Protein AF-A0A6A6STX2-F1 (afdb_monomer_lite)

Radius of gyration: 31.26 Å; chains: 1; bounding box: 82×76×90 Å

Structure (mmCIF, N/CA/C/O backbone):
data_AF-A0A6A6STX2-F1
#
_entry.id   AF-A0A6A6STX2-F1
#
loop_
_atom_site.group_PDB
_atom_site.id
_atom_site.type_symbol
_atom_site.label_atom_id
_atom_site.label_alt_id
_atom_site.label_comp_id
_atom_site.label_asym_id
_atom_site.label_entity_id
_atom_site.label_seq_id
_atom_site.pdbx_PDB_ins_code
_atom_site.Cartn_x
_atom_site.Cartn_y
_atom_site.Cartn_z
_atom_site.occupancy
_atom_site.B_iso_or_equiv
_atom_site.auth_seq_id
_atom_site.auth_comp_id
_atom_site.auth_asym_id
_atom_site.auth_atom_id
_atom_site.pdbx_PDB_model_num
ATOM 1 N N . MET A 1 1 ? 27.816 28.019 49.215 1.00 43.66 1 MET A N 1
ATOM 2 C CA . MET A 1 1 ? 27.081 26.771 48.911 1.00 43.66 1 MET A CA 1
ATOM 3 C C . MET A 1 1 ? 26.059 27.079 47.827 1.00 43.66 1 MET A C 1
ATOM 5 O O . MET A 1 1 ? 25.035 27.676 48.124 1.00 43.66 1 MET A O 1
ATOM 9 N N . VAL A 1 2 ? 26.378 26.783 46.564 1.00 41.12 2 VAL A N 1
ATOM 10 C CA . VAL A 1 2 ? 25.477 27.024 45.425 1.00 41.12 2 VAL A CA 1
ATOM 11 C C . VAL A 1 2 ? 24.661 25.752 45.211 1.00 41.12 2 VAL A C 1
ATOM 13 O O . VAL A 1 2 ? 25.209 24.707 44.879 1.00 41.12 2 VAL A O 1
ATOM 16 N N . SER A 1 3 ? 23.362 25.824 45.496 1.00 48.66 3 SER A N 1
ATOM 17 C CA . SER A 1 3 ? 22.420 24.714 45.341 1.00 48.66 3 SER A CA 1
ATOM 18 C C . SER A 1 3 ? 21.973 24.635 43.880 1.00 48.66 3 SER A C 1
ATOM 20 O O . SER A 1 3 ? 21.184 25.459 43.418 1.00 48.66 3 SER A O 1
ATOM 22 N N . HIS A 1 4 ? 22.502 23.666 43.131 1.00 48.28 4 HIS A N 1
ATOM 23 C CA . HIS A 1 4 ? 22.010 23.348 41.794 1.00 48.28 4 HIS A CA 1
ATOM 24 C C . HIS A 1 4 ? 20.716 22.540 41.910 1.00 48.28 4 HIS A C 1
ATOM 26 O O . HIS A 1 4 ? 20.723 21.359 42.253 1.00 48.28 4 HIS A O 1
ATOM 32 N N . LYS A 1 5 ? 19.586 23.193 41.623 1.00 60.16 5 LYS A N 1
ATOM 33 C CA . LYS A 1 5 ? 18.306 22.521 41.400 1.00 60.16 5 LYS A CA 1
ATOM 34 C C . LYS A 1 5 ? 18.389 21.771 40.069 1.00 60.16 5 LYS A C 1
ATOM 36 O O . LYS A 1 5 ? 18.350 22.388 39.011 1.00 60.16 5 LYS A O 1
ATOM 41 N N . ALA A 1 6 ? 18.526 20.450 40.129 1.00 59.84 6 ALA A N 1
ATOM 42 C CA . ALA A 1 6 ? 18.385 19.584 38.967 1.00 59.84 6 ALA A CA 1
ATOM 43 C C . ALA A 1 6 ? 16.908 19.562 38.541 1.00 59.84 6 ALA A C 1
ATOM 45 O O . ALA A 1 6 ? 16.070 18.924 39.177 1.00 59.84 6 ALA A O 1
ATOM 46 N N . THR A 1 7 ? 16.573 20.308 37.490 1.00 55.78 7 THR A N 1
ATOM 47 C CA . THR A 1 7 ? 15.255 20.264 36.855 1.00 55.78 7 THR A CA 1
ATOM 48 C C . THR A 1 7 ? 15.161 18.972 36.048 1.00 55.78 7 THR A C 1
ATOM 50 O O . THR A 1 7 ? 15.746 18.848 34.975 1.00 55.78 7 THR A O 1
ATOM 53 N N . LEU A 1 8 ? 14.459 17.978 36.594 1.00 59.06 8 LEU A N 1
ATOM 54 C CA . LEU A 1 8 ? 14.155 16.727 35.910 1.00 59.06 8 LEU A CA 1
ATOM 55 C C . LEU A 1 8 ? 13.051 17.005 34.877 1.00 59.06 8 LEU A C 1
ATOM 57 O O . LEU A 1 8 ? 11.862 16.938 35.185 1.00 59.06 8 LEU A O 1
ATOM 61 N N . THR A 1 9 ? 13.428 17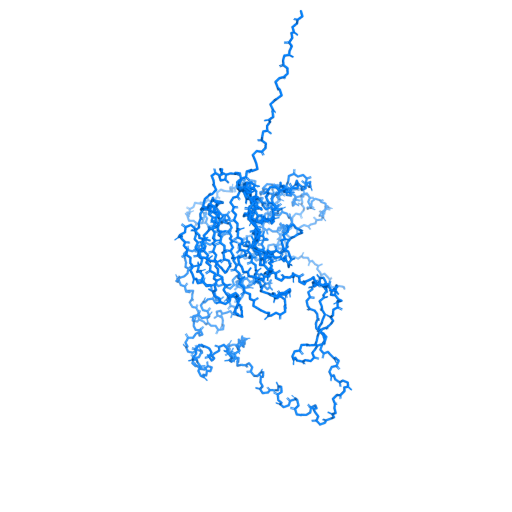.380 33.658 1.00 58.75 9 THR A N 1
ATOM 62 C CA . THR A 1 9 ? 12.481 17.473 32.544 1.00 58.75 9 THR A CA 1
ATOM 63 C C . THR A 1 9 ? 12.034 16.053 32.198 1.00 58.75 9 THR A C 1
ATOM 65 O O . THR A 1 9 ? 12.727 15.337 31.477 1.00 58.75 9 THR A O 1
ATOM 68 N N . LEU A 1 10 ? 10.889 15.614 32.732 1.00 51.31 10 LEU A N 1
ATOM 69 C CA . LEU A 1 10 ? 10.170 14.471 32.173 1.00 51.31 10 LEU A CA 1
ATOM 70 C C . LEU A 1 10 ? 9.751 14.873 30.758 1.00 51.31 10 LEU A C 1
ATOM 72 O O . LEU A 1 10 ? 8.713 15.500 30.555 1.00 51.31 10 LEU A O 1
ATOM 76 N N . GLY A 1 11 ? 10.587 14.539 29.778 1.00 51.50 11 GLY A N 1
ATOM 77 C CA . GLY A 1 11 ? 10.184 14.528 28.385 1.00 51.50 11 GLY A CA 1
ATOM 78 C C . GLY A 1 11 ? 9.069 13.505 28.252 1.00 51.50 11 GLY A C 1
ATOM 79 O O . GLY A 1 11 ? 9.329 12.304 28.180 1.00 51.50 11 GLY A O 1
ATOM 80 N N . ALA A 1 12 ? 7.823 13.973 28.275 1.00 52.16 12 ALA A N 1
ATOM 81 C CA . ALA A 1 12 ? 6.701 13.193 27.805 1.00 52.16 12 ALA A CA 1
ATOM 82 C C . ALA A 1 12 ? 7.029 12.821 26.358 1.00 52.16 12 ALA A C 1
ATOM 84 O O . ALA A 1 12 ? 6.960 13.660 25.461 1.00 52.16 12 ALA A O 1
ATOM 85 N N . PHE A 1 13 ? 7.456 11.577 26.143 1.00 48.41 13 PHE A N 1
ATOM 86 C CA . PHE A 1 13 ? 7.490 10.980 24.821 1.00 48.41 13 PHE A CA 1
ATOM 87 C C . PHE A 1 13 ? 6.039 10.920 24.363 1.00 48.41 13 PHE A C 1
ATOM 89 O O . PHE A 1 13 ? 5.338 9.939 24.606 1.00 48.41 13 PHE A O 1
ATOM 96 N N . ALA A 1 14 ? 5.566 12.015 23.764 1.00 52.41 14 ALA A N 1
ATOM 97 C CA . ALA A 1 14 ? 4.360 12.006 22.975 1.00 52.41 14 ALA A CA 1
ATOM 98 C C . ALA A 1 14 ? 4.545 10.849 21.998 1.00 52.41 14 ALA A C 1
ATOM 100 O O . ALA A 1 14 ? 5.475 10.847 21.187 1.00 52.41 14 ALA A O 1
ATOM 101 N N . ALA A 1 15 ? 3.734 9.806 22.159 1.00 54.62 15 ALA A N 1
ATOM 102 C CA . ALA A 1 15 ? 3.612 8.769 21.162 1.00 54.62 15 ALA A CA 1
ATOM 103 C C . ALA A 1 15 ? 3.036 9.476 19.940 1.00 54.62 15 ALA A C 1
ATOM 105 O O . ALA A 1 15 ? 1.821 9.623 19.843 1.00 54.62 15 ALA A O 1
ATOM 106 N N . LEU A 1 16 ? 3.925 10.015 19.099 1.00 56.38 16 LEU A N 1
ATOM 107 C CA . LEU A 1 16 ? 3.564 10.735 17.893 1.00 56.38 16 LEU A CA 1
ATOM 108 C C . LEU A 1 16 ? 2.596 9.824 17.149 1.00 56.38 16 LEU A C 1
ATOM 110 O O . LEU A 1 16 ? 2.931 8.680 16.810 1.00 56.38 16 LEU A O 1
ATOM 114 N N . ALA A 1 17 ? 1.364 10.303 16.998 1.00 56.72 17 ALA A N 1
ATOM 115 C CA . ALA A 1 17 ? 0.503 9.772 15.972 1.00 56.72 17 ALA A CA 1
ATOM 116 C C . ALA A 1 17 ? 1.297 9.899 14.655 1.00 56.72 17 ALA A C 1
ATOM 118 O O . ALA A 1 17 ? 2.204 10.707 14.514 1.00 56.72 17 ALA A O 1
ATOM 119 N N . GLN A 1 18 ? 1.139 8.938 13.775 1.00 80.19 18 GLN A N 1
ATOM 120 C CA . GLN A 1 18 ? 1.851 8.942 12.500 1.00 80.19 18 GLN A CA 1
ATOM 121 C C . GLN A 1 18 ? 0.828 8.442 11.535 1.00 80.19 18 GLN A C 1
ATOM 123 O O . GLN A 1 18 ? 0.310 7.371 11.843 1.00 80.19 18 GLN A O 1
ATOM 128 N N . SER A 1 19 ? 0.567 9.146 10.444 1.00 82.81 19 SER A N 1
ATOM 129 C CA . SER A 1 19 ? -0.523 8.806 9.540 1.00 82.81 19 SER A CA 1
ATOM 130 C C . SER A 1 19 ? -0.523 7.347 9.110 1.00 82.81 19 SER A C 1
ATOM 132 O O . SER A 1 19 ? 0.531 6.706 8.974 1.00 82.81 19 SER A O 1
ATOM 134 N N . LYS A 1 20 ? -1.736 6.809 8.987 1.00 93.06 20 LYS A N 1
ATOM 135 C CA . LYS A 1 20 ? -1.997 5.382 9.165 1.00 93.06 20 LYS A CA 1
ATOM 136 C C . LYS A 1 20 ? -2.848 4.822 8.044 1.00 93.06 20 LYS A C 1
ATOM 138 O O . LYS A 1 20 ? -3.854 5.412 7.653 1.00 93.06 20 LYS A O 1
ATOM 143 N N . ALA A 1 21 ? -2.523 3.594 7.660 1.00 96.75 21 ALA A N 1
ATOM 144 C CA . ALA A 1 21 ? -3.505 2.655 7.151 1.00 96.75 21 ALA A CA 1
ATOM 145 C C . ALA A 1 21 ? -4.152 1.930 8.342 1.00 96.75 21 ALA A C 1
ATOM 147 O O . ALA A 1 21 ? -3.467 1.307 9.161 1.00 96.75 21 ALA A O 1
ATOM 148 N N . ILE A 1 22 ? -5.474 2.042 8.462 1.00 97.88 22 ILE A N 1
ATOM 149 C CA . ILE A 1 22 ? -6.254 1.501 9.578 1.00 97.88 22 ILE A CA 1
ATOM 150 C C . ILE A 1 22 ? -7.257 0.485 9.040 1.00 97.88 22 ILE A C 1
ATOM 152 O O . ILE A 1 22 ? -8.013 0.780 8.117 1.00 97.88 22 ILE A O 1
ATOM 156 N N . ILE A 1 23 ? -7.307 -0.694 9.656 1.00 98.19 23 ILE A N 1
ATOM 157 C CA . ILE A 1 23 ? -8.372 -1.673 9.437 1.00 98.19 23 ILE A CA 1
ATOM 158 C C . ILE A 1 23 ? -9.110 -1.882 10.753 1.00 98.19 23 ILE A C 1
ATOM 160 O O . ILE A 1 23 ? -8.515 -2.326 11.737 1.00 98.19 23 ILE A O 1
ATOM 164 N N . THR A 1 24 ? -10.409 -1.609 10.771 1.00 98.25 24 THR A N 1
ATOM 165 C CA . THR A 1 24 ? -11.248 -1.765 11.962 1.00 98.25 24 THR A CA 1
ATOM 166 C C . THR A 1 24 ? -12.240 -2.895 11.746 1.00 98.25 24 THR A C 1
ATOM 168 O O . THR A 1 24 ? -13.118 -2.797 10.892 1.00 98.25 24 THR A O 1
ATOM 171 N N . ASN A 1 25 ? -12.115 -3.974 12.522 1.00 98.06 25 ASN A N 1
ATOM 172 C CA . ASN A 1 25 ? -13.016 -5.116 12.423 1.00 98.06 25 ASN A CA 1
ATOM 173 C C . ASN A 1 25 ? -14.176 -4.971 13.414 1.00 98.06 25 ASN A C 1
ATOM 175 O O . ASN A 1 25 ? -14.011 -5.260 14.597 1.00 98.06 25 ASN A O 1
ATOM 179 N N . LEU A 1 26 ? -15.352 -4.555 12.942 1.00 97.25 26 LEU A N 1
ATOM 180 C CA . LEU A 1 26 ? -16.590 -4.549 13.733 1.00 97.25 26 LEU A CA 1
ATOM 181 C C . LEU A 1 26 ? -17.480 -5.762 13.436 1.00 97.25 26 LEU A C 1
ATOM 183 O O . LEU A 1 26 ? -18.616 -5.819 13.901 1.00 97.25 26 LEU A O 1
ATOM 187 N N . CYS A 1 27 ? -16.979 -6.740 12.678 1.00 97.00 27 CYS A N 1
ATOM 188 C CA . CYS A 1 27 ? -17.682 -7.993 12.457 1.00 97.00 27 CYS A CA 1
ATOM 189 C C . CYS A 1 27 ? -17.700 -8.832 13.742 1.00 97.00 27 CYS A C 1
ATOM 191 O O . CYS A 1 27 ? -16.868 -8.673 14.635 1.00 97.00 27 CYS A O 1
ATOM 193 N N . ASP A 1 28 ? -18.640 -9.769 13.819 1.00 96.88 28 ASP A N 1
ATOM 194 C CA . ASP A 1 28 ? -18.774 -10.734 14.916 1.00 96.88 28 ASP A CA 1
ATOM 195 C C . ASP A 1 28 ? -17.775 -11.907 14.835 1.00 96.88 28 ASP A C 1
ATOM 197 O O . ASP A 1 28 ? -17.695 -12.732 15.747 1.00 96.88 28 ASP A O 1
ATOM 201 N N . HIS A 1 29 ? -16.967 -11.954 13.775 1.00 96.06 29 HIS A N 1
ATOM 202 C CA . HIS A 1 29 ? -15.939 -12.957 13.517 1.00 96.06 29 HIS A CA 1
ATOM 203 C C . HIS A 1 29 ? -14.572 -12.318 13.234 1.00 96.06 29 HIS A C 1
ATOM 205 O O . HIS A 1 29 ? -14.444 -11.121 12.967 1.00 96.06 29 HIS A O 1
ATOM 211 N N . ALA A 1 30 ? -13.515 -13.123 13.339 1.00 97.44 30 ALA A N 1
ATOM 212 C CA . ALA A 1 30 ? -12.162 -12.672 13.039 1.00 97.44 30 ALA A CA 1
ATOM 213 C C . ALA A 1 30 ? -11.945 -12.521 11.527 1.00 97.44 30 ALA A C 1
ATOM 215 O O . ALA A 1 30 ? -12.481 -13.291 10.733 1.00 97.44 30 ALA A O 1
ATOM 216 N N . VAL A 1 31 ? -11.101 -11.562 11.156 1.00 97.81 31 VAL A N 1
ATOM 217 C CA . VAL A 1 31 ? -10.618 -11.359 9.786 1.00 97.81 31 VAL A CA 1
ATOM 218 C C . VAL A 1 31 ? -9.105 -11.523 9.793 1.00 97.81 31 VAL A C 1
ATOM 220 O O . VAL A 1 31 ? -8.438 -11.119 10.743 1.00 97.81 31 VAL A O 1
ATOM 223 N N . TYR A 1 32 ? -8.555 -12.139 8.758 1.00 97.88 32 TYR A N 1
ATOM 224 C CA . TYR A 1 32 ? -7.127 -12.396 8.622 1.00 97.88 32 TYR A CA 1
ATOM 225 C C . TYR A 1 32 ? -6.514 -11.358 7.690 1.00 97.88 32 TYR A C 1
ATOM 227 O O . TYR A 1 32 ? -7.069 -11.088 6.626 1.00 97.88 32 TYR A O 1
ATOM 235 N N . LEU A 1 33 ? -5.398 -10.766 8.113 1.00 97.81 33 LEU A N 1
ATOM 236 C CA . LEU A 1 33 ? -4.741 -9.648 7.444 1.00 97.81 33 LEU A CA 1
ATOM 237 C C . LEU A 1 33 ? -3.302 -9.995 7.047 1.00 97.81 33 LEU A C 1
ATOM 239 O O . LEU A 1 33 ? -2.568 -10.622 7.813 1.00 97.81 33 LEU A O 1
ATOM 243 N N . TRP A 1 34 ? -2.879 -9.513 5.882 1.00 97.44 34 TRP A N 1
ATOM 244 C CA . TRP A 1 34 ? -1.488 -9.509 5.430 1.00 97.44 34 TRP A CA 1
ATOM 245 C C . TRP A 1 34 ? -1.099 -8.114 4.963 1.00 97.44 34 TRP A C 1
ATOM 247 O O . TRP A 1 34 ? -1.890 -7.476 4.282 1.00 97.44 34 TRP A O 1
ATOM 257 N N . SER A 1 35 ? 0.119 -7.672 5.262 1.00 96.31 35 SER A N 1
ATOM 258 C CA . SER A 1 35 ? 0.719 -6.472 4.674 1.00 96.31 35 SER A CA 1
ATOM 259 C C . SER A 1 35 ? 1.802 -6.900 3.679 1.00 96.31 35 SER A C 1
ATOM 261 O O . SER A 1 35 ? 2.756 -7.596 4.034 1.00 96.31 35 SER A O 1
ATOM 263 N N . VAL A 1 36 ? 1.590 -6.586 2.398 1.00 95.44 36 VAL A N 1
ATOM 264 C CA . VAL A 1 36 ? 2.377 -7.097 1.263 1.00 95.44 36 VAL A CA 1
ATOM 265 C C . VAL A 1 36 ? 3.034 -5.935 0.513 1.00 95.44 36 VAL A C 1
ATOM 267 O O . VAL A 1 36 ? 2.325 -4.986 0.198 1.00 95.44 36 VAL A O 1
ATOM 270 N N . PRO A 1 37 ? 4.334 -5.994 0.154 1.00 91.56 37 PRO A N 1
ATOM 271 C CA . PRO A 1 37 ? 5.252 -7.130 0.280 1.00 91.56 37 PRO A CA 1
ATOM 272 C C . PRO A 1 37 ? 5.583 -7.481 1.732 1.00 91.56 37 PRO A C 1
ATOM 274 O O . PRO A 1 37 ? 5.787 -6.594 2.554 1.00 91.56 37 PRO A O 1
ATOM 277 N N . ASN A 1 38 ? 5.657 -8.783 2.026 1.00 78.81 38 ASN A N 1
ATOM 278 C CA . ASN A 1 38 ? 5.942 -9.266 3.374 1.00 78.81 38 ASN A CA 1
ATOM 279 C C . ASN A 1 38 ? 7.370 -8.874 3.787 1.00 78.81 38 ASN A C 1
ATOM 281 O O . ASN A 1 38 ? 8.333 -9.106 3.052 1.00 78.81 38 ASN A O 1
ATOM 285 N N . THR A 1 39 ? 7.509 -8.306 4.980 1.00 78.19 39 THR A N 1
ATOM 286 C CA . THR A 1 39 ? 8.798 -8.142 5.654 1.00 78.19 39 THR A CA 1
ATOM 287 C C . THR A 1 39 ? 8.654 -8.618 7.093 1.00 78.19 39 THR A C 1
ATOM 289 O O . THR A 1 39 ? 7.549 -8.686 7.617 1.00 78.19 39 THR A O 1
ATOM 292 N N . LYS A 1 40 ? 9.773 -8.932 7.757 1.00 77.69 40 LYS A N 1
ATOM 293 C CA . LYS A 1 40 ? 9.790 -9.529 9.106 1.00 77.69 40 LYS A CA 1
ATOM 294 C C . LYS A 1 40 ? 8.960 -8.767 10.159 1.00 77.69 40 LYS A C 1
ATOM 296 O O . LYS A 1 40 ? 8.547 -9.371 11.143 1.00 77.69 40 LYS A O 1
ATOM 301 N N . ASP A 1 41 ? 8.731 -7.472 9.953 1.00 81.62 41 ASP A N 1
ATOM 302 C CA . ASP A 1 41 ? 8.011 -6.602 10.887 1.00 81.62 41 ASP A CA 1
ATOM 303 C C . ASP A 1 41 ? 6.562 -6.305 10.456 1.00 81.62 41 ASP A C 1
ATOM 305 O O . ASP A 1 41 ? 5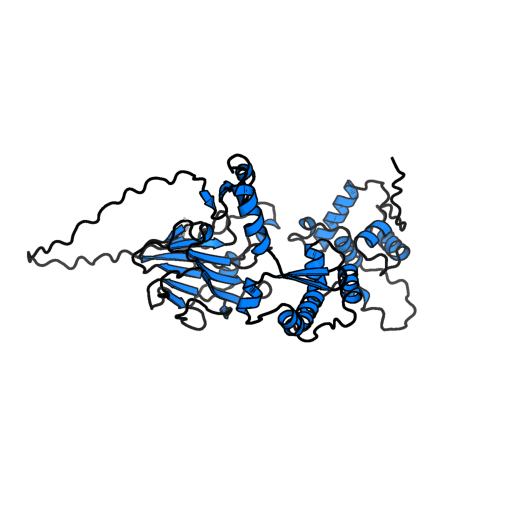.881 -5.509 11.105 1.00 81.62 41 ASP A O 1
ATOM 309 N N . TYR A 1 42 ? 6.099 -6.897 9.354 1.00 87.88 42 TYR A N 1
ATOM 310 C CA . TYR A 1 42 ? 4.772 -6.667 8.794 1.00 87.88 42 TYR A CA 1
ATOM 311 C C . TYR A 1 42 ? 3.820 -7.805 9.140 1.00 87.88 42 TYR A C 1
ATOM 313 O O . TYR A 1 42 ? 4.215 -8.909 9.514 1.00 87.88 42 TYR A O 1
ATOM 321 N N . ALA A 1 43 ? 2.528 -7.504 9.078 1.00 90.81 43 ALA A N 1
ATOM 322 C CA . ALA A 1 43 ? 1.508 -8.472 9.425 1.00 90.81 43 ALA A CA 1
ATOM 323 C C . ALA A 1 43 ? 1.467 -9.614 8.400 1.00 90.81 43 ALA A C 1
ATOM 325 O O . ALA A 1 43 ? 1.294 -9.385 7.205 1.00 90.81 43 ALA A O 1
ATOM 326 N N . GLU A 1 44 ? 1.558 -10.850 8.886 1.00 94.44 44 GLU A N 1
ATOM 327 C CA . GLU A 1 44 ? 1.451 -12.061 8.078 1.00 94.44 44 GLU A CA 1
ATOM 328 C C . GLU A 1 44 ? 0.380 -12.978 8.671 1.00 94.44 44 GLU A C 1
ATOM 330 O O . GLU A 1 44 ? 0.537 -13.506 9.773 1.00 94.44 44 GLU A O 1
ATOM 335 N N . ASN A 1 45 ? -0.730 -13.154 7.945 1.00 95.38 45 ASN A N 1
ATOM 336 C CA . ASN A 1 45 ? -1.887 -13.948 8.373 1.00 95.38 45 ASN A CA 1
ATOM 337 C C . ASN A 1 45 ? -2.381 -13.565 9.778 1.00 95.38 45 ASN A C 1
ATOM 339 O O . ASN A 1 45 ? -2.732 -14.406 10.611 1.00 95.38 45 ASN A O 1
ATOM 343 N N . PHE A 1 46 ? -2.359 -12.268 10.055 1.00 95.88 46 PHE A N 1
ATOM 344 C CA . PHE A 1 46 ? -2.659 -11.728 11.359 1.00 95.88 46 PHE A CA 1
ATOM 345 C C . PHE A 1 46 ? -4.164 -11.812 11.635 1.00 95.88 46 PHE A C 1
ATOM 347 O O . PHE A 1 46 ? -4.966 -11.236 10.905 1.00 95.88 46 PHE A O 1
ATOM 354 N N . SER A 1 47 ? -4.558 -12.498 12.711 1.00 97.50 47 SER A N 1
ATOM 355 C CA . SER A 1 47 ? -5.965 -12.639 13.109 1.00 97.50 47 SER A CA 1
ATOM 356 C C . SER A 1 47 ? -6.471 -11.386 13.833 1.00 97.50 47 SER A C 1
ATOM 358 O O . SER A 1 47 ? -6.286 -11.228 15.044 1.00 97.50 47 SER A O 1
ATOM 360 N N . LEU A 1 48 ? -7.194 -10.527 13.122 1.00 97.62 48 LEU A N 1
ATOM 361 C CA . LEU A 1 48 ? -7.867 -9.355 13.664 1.00 97.62 48 LEU A CA 1
ATOM 362 C C . LEU A 1 48 ? -9.222 -9.745 14.275 1.00 97.62 48 LEU A C 1
ATOM 364 O O . LEU A 1 48 ? -10.205 -9.975 13.571 1.00 97.62 48 LEU A O 1
ATOM 368 N N . LYS A 1 49 ? -9.269 -9.848 15.608 1.00 97.88 49 LYS A N 1
ATOM 369 C CA . LYS A 1 49 ? -10.471 -10.235 16.371 1.00 97.88 49 LYS A CA 1
ATOM 370 C C . LYS A 1 49 ? -11.611 -9.200 16.248 1.00 97.88 49 LYS A C 1
ATOM 372 O O . LYS A 1 49 ? -11.321 -8.029 16.004 1.00 97.88 49 LYS A O 1
ATOM 377 N N . PRO A 1 50 ? -12.873 -9.603 16.494 1.00 98.00 50 PRO A N 1
ATOM 378 C CA . PRO A 1 50 ? -14.004 -8.683 16.637 1.00 98.00 50 PRO A CA 1
ATOM 379 C C . PRO A 1 50 ? -13.713 -7.509 17.577 1.00 98.00 50 PRO A C 1
ATOM 381 O O . PRO A 1 50 ? -13.205 -7.704 18.683 1.00 98.00 50 PRO A O 1
ATOM 384 N N . GLY A 1 51 ? -14.047 -6.299 17.136 1.00 96.75 51 GLY A N 1
ATOM 385 C CA . GLY A 1 51 ? -13.851 -5.037 17.852 1.00 96.75 51 GLY A CA 1
ATOM 386 C C . GLY A 1 51 ? -12.428 -4.467 17.797 1.00 96.75 51 GLY A C 1
ATOM 387 O O . GLY A 1 51 ? -12.226 -3.317 18.193 1.00 96.75 51 GLY A O 1
ATOM 388 N N . ASN A 1 52 ? -11.435 -5.224 17.323 1.00 97.38 52 ASN A N 1
ATOM 389 C CA . ASN A 1 52 ? -10.050 -4.759 17.277 1.00 97.38 52 ASN A CA 1
ATOM 390 C C . ASN A 1 52 ? -9.768 -3.900 16.037 1.00 97.38 52 ASN A C 1
ATOM 392 O O . ASN A 1 52 ? -10.419 -4.021 14.996 1.00 97.38 52 ASN A O 1
ATOM 396 N N . LYS A 1 53 ? -8.716 -3.081 16.143 1.00 97.44 53 LYS A N 1
ATOM 397 C CA . LYS A 1 53 ? -8.162 -2.310 15.025 1.00 97.44 53 LYS A CA 1
ATOM 398 C C . LYS A 1 53 ? -6.727 -2.725 14.745 1.00 97.44 53 LYS A C 1
ATOM 400 O O . LYS A 1 53 ? -5.927 -2.819 15.676 1.00 97.44 53 LYS A O 1
ATOM 405 N N . PHE A 1 54 ? -6.398 -2.929 13.479 1.00 96.75 54 PHE A N 1
ATOM 406 C CA . PHE A 1 54 ? -5.026 -2.984 12.996 1.00 96.75 54 PHE A CA 1
ATOM 407 C C . PHE A 1 54 ? -4.624 -1.602 12.488 1.00 96.75 54 PHE A C 1
ATOM 409 O O . PHE A 1 54 ? -5.400 -0.936 11.807 1.00 96.75 54 PHE A O 1
ATOM 416 N N . ILE A 1 55 ? -3.424 -1.165 12.849 1.00 95.12 55 ILE A N 1
ATOM 417 C CA . ILE A 1 55 ? -2.882 0.139 12.488 1.00 95.12 55 ILE A CA 1
ATOM 418 C C . ILE A 1 55 ? -1.458 -0.053 11.999 1.00 95.12 55 ILE A C 1
ATOM 420 O O . ILE A 1 55 ? -0.630 -0.566 12.748 1.00 95.12 55 ILE A O 1
ATOM 424 N N . GLU A 1 56 ? -1.153 0.456 10.813 1.00 93.50 56 GLU A N 1
ATOM 425 C CA . GLU A 1 56 ? 0.198 0.510 10.264 1.00 93.50 56 GLU A CA 1
ATOM 426 C C . GLU A 1 56 ? 0.513 1.930 9.789 1.00 93.50 56 GLU A C 1
ATOM 428 O O . GLU A 1 56 ? -0.308 2.564 9.131 1.00 93.50 56 GLU A O 1
ATOM 433 N N . ALA A 1 57 ? 1.683 2.454 10.165 1.00 93.69 57 ALA A N 1
ATOM 434 C CA . ALA A 1 57 ? 2.159 3.728 9.632 1.00 93.69 57 ALA A CA 1
ATOM 435 C C . ALA A 1 57 ? 2.511 3.553 8.152 1.00 93.69 57 ALA A C 1
ATOM 437 O O . ALA A 1 57 ? 3.080 2.522 7.791 1.00 93.69 57 ALA A O 1
ATOM 438 N N . PHE A 1 58 ? 2.229 4.549 7.310 1.00 94.50 58 PHE A N 1
ATOM 439 C CA . PHE A 1 58 ? 2.577 4.444 5.893 1.00 94.50 58 PHE A CA 1
ATOM 440 C C . PHE A 1 58 ? 4.064 4.171 5.699 1.00 94.50 58 PHE A C 1
ATOM 442 O O . PHE A 1 58 ? 4.918 4.749 6.373 1.00 94.50 58 PHE A O 1
ATOM 449 N N . HIS A 1 59 ? 4.375 3.290 4.755 1.00 92.00 59 HIS A N 1
ATOM 450 C CA . HIS A 1 59 ? 5.740 2.947 4.412 1.00 92.00 59 HIS A CA 1
ATOM 451 C C . HIS A 1 59 ? 5.910 2.604 2.942 1.00 92.00 59 HIS A C 1
ATOM 453 O O . HIS A 1 59 ? 4.964 2.218 2.263 1.00 92.00 59 HIS A O 1
ATOM 459 N N . TYR A 1 60 ? 7.144 2.725 2.457 1.00 90.62 60 TYR A N 1
ATOM 460 C CA . TYR A 1 60 ? 7.484 2.208 1.138 1.00 90.62 60 TYR A CA 1
ATOM 461 C C . TYR A 1 60 ? 7.407 0.684 1.116 1.00 90.62 60 TYR A C 1
ATOM 463 O O . TYR A 1 60 ? 7.772 0.014 2.090 1.00 90.62 60 TYR A O 1
ATOM 471 N N . GLY A 1 61 ? 6.972 0.154 -0.023 1.00 89.50 61 GLY A N 1
ATOM 472 C CA . GLY A 1 61 ? 7.118 -1.251 -0.353 1.00 89.50 61 GLY A CA 1
ATOM 473 C C . GLY A 1 61 ? 8.551 -1.625 -0.718 1.00 89.50 61 GLY A C 1
ATOM 474 O O . GLY A 1 61 ? 9.544 -1.075 -0.236 1.00 89.50 61 GLY A O 1
ATOM 475 N N . SER A 1 62 ? 8.651 -2.617 -1.588 1.00 85.44 62 SER A N 1
ATOM 476 C CA . SER A 1 62 ? 9.913 -3.109 -2.135 1.00 85.44 62 SER A CA 1
ATOM 477 C C . SER A 1 62 ? 10.317 -2.317 -3.390 1.00 85.44 62 SER A C 1
ATOM 479 O O . SER A 1 62 ? 9.489 -1.614 -3.963 1.00 85.44 62 SER A O 1
ATOM 481 N N . PRO A 1 63 ? 11.559 -2.453 -3.888 1.00 80.12 63 PRO A N 1
ATOM 482 C CA . PRO A 1 63 ? 11.956 -1.821 -5.148 1.00 80.12 63 PRO A CA 1
ATOM 483 C C . PRO A 1 63 ? 11.124 -2.288 -6.350 1.00 80.12 63 PRO A C 1
ATOM 485 O O . PRO A 1 63 ? 10.944 -1.525 -7.290 1.00 80.12 63 PRO A O 1
ATOM 488 N N . ILE A 1 64 ? 10.646 -3.537 -6.312 1.00 79.88 64 ILE A N 1
ATOM 489 C CA . ILE A 1 64 ? 9.876 -4.171 -7.392 1.00 79.88 64 ILE A CA 1
ATOM 490 C C . ILE A 1 64 ? 8.394 -3.805 -7.271 1.00 79.88 64 ILE A C 1
ATOM 492 O O . ILE A 1 64 ? 7.761 -3.426 -8.246 1.00 79.88 64 ILE A O 1
ATOM 496 N N . ASN A 1 65 ? 7.861 -3.883 -6.051 1.00 83.50 65 ASN A N 1
ATOM 497 C CA . ASN A 1 65 ? 6.490 -3.519 -5.709 1.00 83.50 65 ASN A CA 1
ATOM 498 C C . ASN A 1 65 ? 6.537 -2.335 -4.735 1.00 83.50 65 ASN A C 1
ATOM 500 O O . ASN A 1 65 ? 6.641 -2.579 -3.528 1.00 83.50 65 ASN A O 1
ATOM 504 N N . PRO A 1 66 ? 6.536 -1.082 -5.233 1.00 86.31 66 PRO A N 1
ATOM 505 C CA . PRO A 1 66 ? 6.720 0.109 -4.401 1.00 86.31 66 PRO A CA 1
ATOM 506 C C . PRO A 1 66 ? 5.521 0.404 -3.494 1.00 86.31 66 PRO A C 1
ATOM 508 O O . PRO A 1 66 ? 5.682 1.080 -2.476 1.00 86.31 66 PRO A O 1
ATOM 511 N N . GLY A 1 67 ? 4.344 -0.111 -3.849 1.00 93.69 67 GLY A N 1
ATOM 512 C CA . GLY A 1 67 ? 3.137 -0.032 -3.039 1.00 93.69 67 GLY A CA 1
ATOM 513 C C . GLY A 1 67 ? 3.043 -1.114 -1.971 1.00 93.69 67 GLY A C 1
ATOM 514 O O . GLY A 1 67 ? 3.729 -2.137 -2.025 1.00 93.69 67 GLY A O 1
ATOM 515 N N . ILE A 1 68 ? 2.149 -0.868 -1.020 1.00 96.75 68 ILE A N 1
ATOM 516 C CA . ILE A 1 68 ? 1.714 -1.800 0.011 1.00 96.75 68 ILE A CA 1
ATOM 517 C C . ILE A 1 68 ? 0.274 -2.208 -0.273 1.00 96.75 68 ILE A C 1
ATOM 519 O O . ILE A 1 68 ? -0.555 -1.362 -0.592 1.00 96.75 68 ILE A O 1
ATOM 523 N N . ALA A 1 69 ? -0.031 -3.491 -0.117 1.00 97.75 69 ALA A N 1
ATOM 524 C CA . ALA A 1 69 ? -1.386 -4.020 -0.115 1.00 97.75 69 ALA A CA 1
ATOM 525 C C . ALA A 1 69 ? -1.677 -4.667 1.241 1.00 97.75 69 ALA A C 1
ATOM 527 O O . ALA A 1 69 ? -1.039 -5.656 1.613 1.00 97.75 69 ALA A O 1
ATOM 528 N N . LEU A 1 70 ? -2.653 -4.119 1.966 1.00 98.00 70 LEU A N 1
ATOM 529 C CA . LEU A 1 70 ? -3.263 -4.769 3.119 1.00 98.00 70 LEU A CA 1
ATOM 530 C C . LEU A 1 70 ? -4.361 -5.707 2.616 1.00 98.00 70 LEU A C 1
ATOM 532 O O . LEU A 1 70 ? -5.478 -5.276 2.321 1.00 98.00 70 LEU A O 1
ATOM 536 N N . LYS A 1 71 ? -4.018 -6.987 2.491 1.00 97.62 71 LYS A N 1
ATOM 537 C CA . LYS A 1 71 ? -4.919 -8.036 2.012 1.00 97.62 71 LYS A CA 1
ATOM 538 C C . LYS A 1 71 ? -5.729 -8.588 3.170 1.00 97.62 71 LYS A C 1
ATOM 540 O O . LYS A 1 71 ? -5.180 -8.830 4.246 1.00 97.62 71 LYS A O 1
ATOM 545 N N . LEU A 1 72 ? -7.014 -8.827 2.950 1.00 98.06 72 LEU A N 1
ATOM 546 C CA . LEU A 1 72 ? -7.959 -9.262 3.976 1.00 98.06 72 LEU A CA 1
ATOM 547 C C . LEU A 1 72 ? -8.783 -10.452 3.504 1.00 98.06 72 LEU A C 1
ATOM 549 O O . LEU A 1 72 ? -9.232 -10.479 2.364 1.00 98.06 72 LEU A O 1
ATOM 553 N N . SER A 1 73 ? -9.032 -11.396 4.407 1.00 97.56 73 SER A N 1
ATOM 554 C CA . SER A 1 73 ? -9.862 -12.581 4.166 1.00 97.56 73 SER A CA 1
ATOM 555 C C . SER A 1 73 ? -10.630 -12.959 5.430 1.00 97.56 73 SER A C 1
ATOM 557 O O . SER A 1 73 ? -10.073 -12.900 6.528 1.00 97.56 73 SER A O 1
ATOM 559 N N . THR A 1 74 ? -11.874 -13.430 5.310 1.00 97.19 74 THR A N 1
ATOM 560 C CA . THR A 1 74 ? -12.606 -14.009 6.456 1.00 97.19 74 THR A CA 1
ATOM 561 C C . THR A 1 74 ? -12.082 -15.394 6.856 1.00 97.19 74 THR A C 1
ATOM 563 O O . THR A 1 74 ? -12.459 -15.933 7.893 1.00 97.19 74 THR A O 1
ATOM 566 N N . HIS A 1 75 ? -11.198 -15.984 6.048 1.00 96.88 75 HIS A N 1
ATOM 567 C CA . HIS A 1 75 ? -10.612 -17.307 6.255 1.00 96.88 75 HIS A CA 1
ATOM 568 C C . HIS A 1 75 ? -9.121 -17.238 6.596 1.00 96.88 75 HIS A C 1
ATOM 570 O O . HIS A 1 75 ? -8.350 -16.506 5.964 1.00 96.88 75 HIS A O 1
ATOM 576 N N . ASN A 1 76 ? -8.703 -18.079 7.544 1.00 97.19 76 ASN A N 1
ATOM 577 C CA . ASN A 1 76 ? -7.299 -18.291 7.888 1.00 97.19 76 ASN A CA 1
ATOM 578 C C . ASN A 1 76 ? -6.526 -18.780 6.655 1.00 97.19 76 ASN A C 1
ATOM 580 O O . ASN A 1 76 ? -6.971 -19.721 5.993 1.00 97.19 76 ASN A O 1
ATOM 584 N N . LYS A 1 77 ? -5.378 -18.163 6.340 1.00 95.31 77 LYS A N 1
ATOM 585 C CA . LYS A 1 77 ? -4.619 -18.444 5.101 1.00 95.31 77 LYS A CA 1
ATOM 586 C C . LYS A 1 77 ? -5.438 -18.243 3.817 1.00 95.31 77 LYS A C 1
ATOM 588 O O . LYS A 1 77 ? -5.109 -18.807 2.773 1.00 95.31 77 LYS A O 1
ATOM 593 N N . GLY A 1 78 ? -6.507 -17.448 3.868 1.00 94.81 78 GLY A N 1
ATOM 594 C CA . GLY A 1 78 ? -7.452 -17.347 2.761 1.00 94.81 78 GLY A CA 1
ATOM 595 C C . GLY A 1 78 ? -6.868 -16.765 1.477 1.00 94.81 78 GLY A C 1
ATOM 596 O O . GLY A 1 78 ? -7.216 -17.236 0.389 1.00 94.81 78 GLY A O 1
ATOM 597 N N . ILE A 1 79 ? -5.893 -15.851 1.593 1.00 93.69 79 ILE A N 1
ATOM 598 C CA . ILE A 1 79 ? -5.199 -15.296 0.422 1.00 93.69 79 ILE A CA 1
ATOM 599 C C . ILE A 1 79 ? -4.345 -16.339 -0.326 1.00 93.69 79 ILE A C 1
ATOM 601 O O . ILE A 1 79 ? -4.091 -16.182 -1.516 1.00 93.69 79 ILE A O 1
ATOM 605 N N . PHE A 1 80 ? -3.950 -17.433 0.327 1.00 93.94 80 PHE A N 1
ATOM 606 C CA . PHE A 1 80 ? -3.169 -18.511 -0.296 1.00 93.94 80 PHE A CA 1
ATOM 607 C C . PHE A 1 80 ? -4.045 -19.663 -0.781 1.00 93.94 80 PHE A C 1
ATOM 609 O O . PHE A 1 80 ? -3.732 -20.320 -1.768 1.00 93.94 80 PHE A O 1
ATOM 616 N N . ASN A 1 81 ? -5.174 -19.880 -0.111 1.00 95.56 81 ASN A N 1
ATOM 617 C CA . ASN A 1 81 ? -6.092 -20.976 -0.405 1.00 95.56 81 ASN A CA 1
ATOM 618 C C . ASN A 1 81 ? -7.203 -20.589 -1.400 1.00 95.56 81 ASN A C 1
ATOM 620 O O . ASN A 1 81 ? -8.141 -21.357 -1.601 1.00 95.56 81 ASN A O 1
ATOM 624 N N . GLY A 1 82 ? -7.132 -19.401 -2.011 1.00 92.81 82 GLY A N 1
ATOM 625 C CA . GLY A 1 82 ? -8.107 -18.970 -3.016 1.00 92.81 82 GLY A CA 1
ATOM 626 C C . GLY A 1 82 ? -9.485 -18.589 -2.458 1.00 92.81 82 GLY A C 1
ATOM 627 O O . GLY A 1 82 ? -10.447 -18.569 -3.223 1.00 92.81 82 GLY A O 1
ATOM 628 N N . TYR A 1 83 ? -9.594 -18.289 -1.157 1.00 96.06 83 TYR A N 1
ATOM 629 C CA . TYR A 1 83 ? -10.840 -17.818 -0.529 1.00 96.06 83 TYR A CA 1
ATOM 630 C C . TYR A 1 83 ? -11.148 -16.362 -0.905 1.00 96.06 83 TYR A C 1
ATOM 632 O O . TYR A 1 83 ? -10.647 -15.852 -1.899 1.00 96.06 83 TYR A O 1
ATOM 640 N N . ASP A 1 84 ? -12.013 -15.690 -0.160 1.00 95.81 84 ASP A N 1
ATOM 641 C CA . ASP A 1 84 ? -12.295 -14.278 -0.340 1.00 95.81 84 ASP A CA 1
ATOM 642 C C . ASP A 1 84 ? -11.057 -13.399 -0.094 1.00 95.81 84 ASP A C 1
ATOM 644 O O . ASP A 1 84 ? -10.200 -13.723 0.725 1.00 95.81 84 ASP A O 1
ATOM 648 N N . GLU A 1 85 ? -10.945 -12.308 -0.851 1.00 96.50 85 GLU A N 1
ATOM 649 C CA . GLU A 1 85 ? -9.837 -11.360 -0.735 1.00 96.50 85 GLU A CA 1
ATOM 650 C C . GLU A 1 85 ? -10.305 -9.950 -1.104 1.00 96.50 85 GLU A C 1
ATOM 652 O O . GLU A 1 85 ? -10.893 -9.736 -2.174 1.00 96.50 85 GLU A O 1
ATOM 657 N N . ILE A 1 86 ? -10.024 -9.000 -0.216 1.00 97.94 86 ILE A N 1
ATOM 658 C CA . ILE A 1 86 ? -10.089 -7.565 -0.491 1.00 97.94 86 ILE A CA 1
ATOM 659 C C . ILE A 1 86 ? -8.742 -6.929 -0.160 1.00 97.94 86 ILE A C 1
ATOM 661 O O . ILE A 1 86 ? -8.153 -7.224 0.881 1.00 97.94 86 ILE A O 1
ATOM 665 N N . ASP A 1 87 ? -8.283 -6.050 -1.041 1.00 97.81 87 ASP A N 1
ATOM 666 C CA . ASP A 1 87 ? -6.989 -5.391 -0.946 1.00 97.81 87 ASP A CA 1
ATOM 667 C C . ASP A 1 87 ? -7.203 -3.895 -0.725 1.00 97.81 87 ASP A C 1
ATOM 669 O O . ASP A 1 87 ? -7.710 -3.193 -1.598 1.00 97.81 87 ASP A O 1
ATOM 673 N N . LEU A 1 88 ? -6.805 -3.396 0.445 1.00 98.19 88 LEU A N 1
ATOM 674 C CA . LEU A 1 88 ? -6.579 -1.968 0.650 1.00 98.19 88 LEU A CA 1
ATOM 675 C C . LEU A 1 88 ? -5.136 -1.671 0.244 1.00 98.19 88 LEU A C 1
ATOM 677 O O . LEU A 1 88 ? -4.209 -2.034 0.970 1.00 98.19 88 LEU A O 1
ATOM 681 N N . ALA A 1 89 ? -4.937 -1.000 -0.885 1.00 98.25 89 ALA A N 1
ATOM 682 C CA . ALA A 1 89 ? -3.605 -0.657 -1.359 1.00 98.25 89 ALA A CA 1
ATOM 683 C C . ALA A 1 89 ? -3.266 0.809 -1.091 1.00 98.25 89 ALA A C 1
ATOM 685 O O . ALA A 1 89 ? -4.124 1.691 -1.170 1.00 98.25 89 ALA A O 1
ATOM 686 N N . TYR A 1 90 ? -1.994 1.077 -0.805 1.00 98.06 90 TYR A N 1
ATOM 687 C CA . TYR A 1 90 ? -1.455 2.427 -0.768 1.00 98.06 90 TYR A CA 1
ATOM 688 C C . TYR A 1 90 ? -0.021 2.488 -1.301 1.00 98.06 90 TYR A C 1
ATOM 690 O O . TYR A 1 90 ? 0.708 1.502 -1.306 1.00 98.06 90 TYR A O 1
ATOM 698 N N . THR A 1 91 ? 0.413 3.646 -1.786 1.00 96.88 91 THR A N 1
ATOM 699 C CA . THR A 1 91 ? 1.783 3.899 -2.250 1.00 96.88 91 THR A CA 1
ATOM 700 C C . THR A 1 91 ? 2.150 5.341 -1.954 1.00 96.88 91 THR A C 1
ATOM 702 O O . THR A 1 91 ? 1.411 6.254 -2.308 1.00 96.88 91 THR A O 1
ATOM 705 N N . ILE A 1 92 ? 3.299 5.560 -1.324 1.00 95.88 92 ILE A N 1
ATOM 706 C CA . ILE A 1 92 ? 3.844 6.907 -1.143 1.00 95.88 92 ILE A CA 1
ATOM 707 C C . ILE A 1 92 ? 4.525 7.311 -2.446 1.00 95.88 92 ILE A C 1
ATOM 709 O O . ILE A 1 92 ? 5.316 6.539 -2.996 1.00 95.88 92 ILE A O 1
ATOM 713 N N . ASP A 1 93 ? 4.216 8.501 -2.948 1.00 94.25 93 ASP A N 1
ATOM 714 C CA . ASP A 1 93 ? 4.817 8.984 -4.182 1.00 94.25 93 ASP A CA 1
ATOM 715 C C . ASP A 1 93 ? 6.337 9.148 -4.011 1.00 94.25 93 ASP A C 1
ATOM 717 O O . ASP A 1 93 ? 6.847 9.685 -3.020 1.00 94.25 93 ASP A O 1
ATOM 721 N N . ARG A 1 94 ? 7.081 8.612 -4.980 1.00 89.25 94 ARG A N 1
ATOM 722 C CA . ARG A 1 94 ? 8.544 8.562 -4.931 1.00 89.25 94 ARG A CA 1
ATOM 723 C C . ARG A 1 94 ? 9.188 9.918 -5.209 1.00 89.25 94 ARG A C 1
ATOM 725 O O . ARG A 1 94 ? 10.318 10.139 -4.785 1.00 89.25 94 ARG A O 1
ATOM 732 N N . TYR A 1 95 ? 8.503 10.784 -5.944 1.00 90.31 95 TYR A N 1
ATOM 733 C CA . TYR A 1 95 ? 8.986 12.108 -6.322 1.00 90.31 95 TYR A CA 1
ATOM 734 C C . TYR A 1 95 ? 8.455 13.188 -5.381 1.00 90.31 95 TYR A C 1
ATOM 736 O O . TYR A 1 95 ? 9.094 14.224 -5.215 1.00 90.31 95 TYR A O 1
ATOM 744 N N . ASP A 1 96 ? 7.311 12.933 -4.749 1.00 94.31 96 ASP A N 1
ATOM 745 C CA . ASP A 1 96 ? 6.683 13.832 -3.792 1.00 94.31 96 ASP A CA 1
ATOM 746 C C . ASP A 1 96 ? 6.191 13.069 -2.558 1.00 94.31 96 ASP A C 1
ATOM 748 O O . ASP A 1 96 ? 5.038 12.664 -2.462 1.00 94.31 96 ASP A O 1
ATOM 752 N N . HIS A 1 97 ? 7.058 12.924 -1.558 1.00 92.38 97 HIS A N 1
ATOM 753 C CA . HIS A 1 97 ? 6.777 12.163 -0.334 1.00 92.38 97 HIS A CA 1
ATOM 754 C C . HIS A 1 97 ? 5.615 12.706 0.520 1.00 92.38 97 HIS A C 1
ATOM 756 O O . HIS A 1 97 ? 5.291 12.125 1.557 1.00 92.38 97 HIS A O 1
ATOM 762 N N . THR A 1 98 ? 5.005 13.826 0.121 1.00 94.38 98 THR A N 1
ATOM 763 C CA . THR A 1 98 ? 3.784 14.355 0.737 1.00 94.38 98 THR A CA 1
ATOM 764 C C . THR A 1 98 ? 2.509 13.777 0.127 1.00 94.38 98 THR A C 1
ATOM 766 O O . THR A 1 98 ? 1.436 13.953 0.700 1.00 94.38 98 THR A O 1
ATOM 769 N N . LYS A 1 99 ? 2.607 13.061 -0.999 1.00 96.88 99 LYS A N 1
ATOM 770 C CA . LYS A 1 99 ? 1.479 12.438 -1.691 1.00 96.88 99 LYS A CA 1
ATOM 771 C C . LYS A 1 99 ? 1.389 10.949 -1.393 1.00 96.88 99 LYS A C 1
ATOM 773 O O . LYS A 1 99 ? 2.380 10.217 -1.401 1.00 96.88 99 LYS A O 1
ATOM 778 N N . LEU A 1 100 ? 0.156 10.506 -1.199 1.00 97.50 100 LEU A N 1
ATOM 779 C CA . LEU A 1 100 ? -0.216 9.121 -0.981 1.00 97.50 100 LEU A CA 1
ATOM 780 C C . LEU A 1 100 ? -1.243 8.711 -2.034 1.00 97.50 100 LEU A C 1
ATOM 782 O O . LEU A 1 100 ? -2.291 9.333 -2.168 1.00 97.50 100 LEU A O 1
ATOM 786 N N . TRP A 1 101 ? -0.967 7.644 -2.763 1.00 98.12 101 TRP A N 1
ATOM 787 C CA . TRP A 1 101 ? -1.904 7.020 -3.687 1.00 98.12 101 TRP A CA 1
ATOM 788 C C . TRP A 1 101 ? -2.578 5.851 -2.987 1.00 98.12 101 TRP A C 1
ATOM 790 O O . TRP A 1 101 ? -1.884 5.050 -2.376 1.00 98.12 101 TRP A O 1
ATOM 800 N N . ILE A 1 102 ? -3.901 5.743 -3.058 1.00 98.50 102 ILE A N 1
ATOM 801 C CA . ILE A 1 102 ? -4.675 4.702 -2.368 1.00 98.50 102 ILE A CA 1
ATOM 802 C C . ILE A 1 102 ? -5.687 4.060 -3.310 1.00 98.50 102 ILE A C 1
ATOM 804 O O . ILE A 1 102 ? -6.225 4.745 -4.178 1.00 98.50 102 ILE A O 1
ATOM 808 N N . SER A 1 103 ? -6.000 2.784 -3.116 1.00 98.25 103 SER A N 1
ATOM 809 C CA . SER A 1 103 ? -7.128 2.113 -3.770 1.00 98.25 103 SER A CA 1
ATOM 810 C C . SER A 1 103 ? -7.746 1.065 -2.851 1.00 98.25 103 SER A C 1
ATOM 812 O O . SER A 1 103 ? -7.182 0.697 -1.816 1.00 98.25 103 SER A O 1
ATOM 814 N N . LEU A 1 104 ? -8.939 0.613 -3.222 1.00 98.19 104 LEU A N 1
ATOM 815 C CA . LEU A 1 104 ? -9.573 -0.545 -2.613 1.00 98.19 104 LEU A CA 1
ATOM 816 C C . LEU A 1 104 ? -10.056 -1.456 -3.728 1.00 98.19 104 LEU A C 1
ATOM 818 O O . LEU A 1 104 ? -10.831 -1.019 -4.576 1.00 98.19 104 LEU A O 1
ATOM 822 N N . ASP A 1 105 ? -9.637 -2.710 -3.696 1.00 97.06 105 ASP A N 1
ATOM 823 C CA . ASP A 1 105 ? -9.902 -3.650 -4.770 1.00 97.06 105 ASP A CA 1
ATOM 824 C C . ASP A 1 105 ? -10.454 -4.963 -4.219 1.00 97.06 105 ASP A C 1
ATOM 826 O O . ASP A 1 105 ? -9.845 -5.647 -3.394 1.00 97.06 105 ASP A O 1
ATOM 830 N N . LYS A 1 106 ? -11.629 -5.351 -4.712 1.00 95.88 106 LYS A N 1
ATOM 831 C CA . LYS A 1 106 ? -12.180 -6.685 -4.492 1.00 95.88 106 LYS A CA 1
ATOM 832 C C . LYS A 1 106 ? -11.515 -7.660 -5.456 1.00 95.88 106 LYS A C 1
ATOM 834 O O . LYS A 1 106 ? -11.918 -7.756 -6.613 1.00 95.88 106 LYS A O 1
ATOM 839 N N . VAL A 1 107 ? -10.535 -8.412 -4.967 1.00 95.06 107 VAL A N 1
ATOM 840 C CA . VAL A 1 107 ? -9.779 -9.359 -5.796 1.00 95.06 107 VAL A CA 1
ATOM 841 C C . VAL A 1 107 ? -10.605 -10.611 -6.084 1.00 95.06 107 VAL A C 1
ATOM 843 O O . VAL A 1 107 ? -10.709 -11.035 -7.234 1.00 95.06 107 VAL A O 1
ATOM 846 N N . ARG A 1 108 ? -11.213 -11.221 -5.056 1.00 94.44 108 ARG A N 1
ATOM 847 C CA . ARG A 1 108 ? -12.010 -12.449 -5.231 1.00 94.44 108 ARG A CA 1
ATOM 848 C C . ARG A 1 108 ? -12.992 -12.731 -4.096 1.00 94.44 108 ARG A C 1
ATOM 850 O O . ARG A 1 108 ? -12.920 -12.169 -3.007 1.00 94.44 108 ARG A O 1
ATOM 857 N N . GLY A 1 109 ? -13.920 -13.649 -4.371 1.00 90.25 109 GLY A N 1
ATOM 858 C CA . GLY A 1 109 ? -14.940 -14.103 -3.425 1.00 90.25 109 GLY A CA 1
ATOM 859 C C . GLY A 1 109 ? -15.960 -13.020 -3.077 1.00 90.25 109 GLY A C 1
ATOM 860 O O . GLY A 1 109 ? -16.188 -12.086 -3.843 1.00 90.25 109 GLY A O 1
ATOM 861 N N . ASN A 1 110 ? -16.608 -13.155 -1.923 1.00 86.56 110 ASN A N 1
ATOM 862 C CA . ASN A 1 110 ? -17.489 -12.130 -1.369 1.00 86.56 110 ASN A CA 1
ATOM 863 C C . ASN A 1 110 ? -17.021 -11.741 0.033 1.00 86.56 110 ASN A C 1
ATOM 865 O O . ASN A 1 110 ? -17.753 -11.931 1.004 1.00 86.56 110 ASN A O 1
ATOM 869 N N . ALA A 1 111 ? -15.782 -11.245 0.116 1.00 77.62 111 ALA A N 1
ATOM 870 C CA . ALA A 1 111 ? -15.194 -10.817 1.377 1.00 77.62 111 ALA A CA 1
ATOM 871 C C . ALA A 1 111 ? -16.159 -9.870 2.096 1.00 77.62 111 ALA A C 1
ATOM 873 O O . ALA A 1 111 ? -16.583 -8.858 1.530 1.00 77.62 111 ALA A O 1
ATOM 874 N N . LEU A 1 112 ? -16.536 -10.238 3.325 1.00 80.94 112 LEU A N 1
ATOM 875 C CA . LEU A 1 112 ? -17.311 -9.402 4.251 1.00 80.94 112 LEU A CA 1
ATOM 876 C C . LEU A 1 112 ? -18.726 -9.024 3.772 1.00 80.94 112 LEU A C 1
ATOM 878 O O . LEU A 1 112 ? -19.325 -8.074 4.275 1.00 80.94 112 LEU A O 1
ATOM 882 N N . GLY A 1 113 ? -19.275 -9.736 2.781 1.00 81.50 113 GLY A N 1
ATOM 883 C CA . GLY A 1 113 ? -20.656 -9.541 2.323 1.00 81.50 113 GLY A CA 1
ATOM 884 C C . GLY A 1 113 ? -20.966 -8.149 1.754 1.00 81.50 113 GLY A C 1
ATOM 885 O O . GLY A 1 113 ? -22.134 -7.790 1.652 1.00 81.50 113 GLY A O 1
ATOM 886 N N . GLY A 1 114 ? -19.944 -7.351 1.419 1.00 81.62 114 GLY A N 1
ATOM 887 C CA . GLY A 1 114 ? -20.100 -5.949 1.013 1.00 81.62 114 GLY A CA 1
ATOM 888 C C . GLY A 1 114 ? -20.414 -4.978 2.158 1.00 81.62 114 GLY A C 1
ATOM 889 O O . GLY A 1 114 ? -20.589 -3.789 1.903 1.00 81.62 114 GLY A O 1
ATOM 890 N N . ASN A 1 115 ? -20.460 -5.445 3.409 1.00 92.81 115 ASN A N 1
ATOM 891 C CA . ASN A 1 115 ? -20.677 -4.593 4.572 1.00 92.81 115 ASN A CA 1
ATOM 892 C C . ASN A 1 115 ? -19.345 -3.989 5.028 1.00 92.81 115 ASN A C 1
ATOM 894 O O . ASN A 1 115 ? -18.716 -4.459 5.974 1.00 92.81 115 ASN A O 1
ATOM 898 N N . LEU A 1 116 ? -18.884 -2.979 4.301 1.00 97.25 116 LEU A N 1
ATOM 899 C CA . LEU A 1 116 ? -17.675 -2.235 4.622 1.00 97.25 116 LEU A CA 1
ATOM 900 C C . LEU A 1 116 ? -17.812 -0.775 4.206 1.00 97.25 116 LEU A C 1
ATOM 902 O O . LEU A 1 116 ? -18.606 -0.434 3.323 1.00 97.25 116 LEU A O 1
ATOM 906 N N . VAL A 1 117 ? -17.006 0.083 4.821 1.00 98.06 117 VAL A N 1
ATOM 907 C CA . VAL A 1 117 ? -16.857 1.481 4.420 1.00 98.06 117 VAL A CA 1
ATOM 908 C C . VAL A 1 117 ? -15.383 1.843 4.412 1.00 98.06 117 VAL A C 1
ATOM 910 O O . VAL A 1 117 ? -14.681 1.631 5.399 1.00 98.06 117 VAL A O 1
ATOM 913 N N . PHE A 1 118 ? -14.918 2.402 3.298 1.00 98.25 118 PHE A N 1
ATOM 914 C CA . PHE A 1 118 ? -13.560 2.907 3.161 1.00 98.25 118 PHE A CA 1
ATOM 915 C C . PHE A 1 118 ? -13.540 4.430 3.273 1.00 98.25 118 PHE A C 1
ATOM 917 O O . PHE A 1 118 ? -14.043 5.138 2.401 1.00 98.25 118 PHE A O 1
ATOM 924 N N . PHE A 1 119 ? -12.980 4.929 4.370 1.00 98.50 119 PHE A N 1
ATOM 925 C CA . PHE A 1 119 ? -12.802 6.346 4.650 1.00 98.50 119 PHE A CA 1
ATOM 926 C C . PHE A 1 119 ? -11.447 6.822 4.135 1.00 98.50 119 PHE A C 1
ATOM 928 O O . PHE A 1 119 ? -10.403 6.288 4.510 1.00 98.50 119 PHE A O 1
ATOM 935 N N . THR A 1 120 ? -11.473 7.866 3.312 1.00 97.88 120 THR A N 1
ATOM 936 C CA . THR A 1 120 ? -10.288 8.488 2.716 1.00 97.88 120 THR A CA 1
ATOM 937 C C . THR A 1 120 ? -10.307 10.005 2.908 1.00 97.88 120 THR A C 1
ATOM 939 O O . THR A 1 120 ? -11.253 10.560 3.474 1.00 97.88 120 THR A O 1
ATOM 942 N N . CYS A 1 121 ? -9.295 10.697 2.380 1.00 96.75 121 CYS A N 1
ATOM 943 C CA . CYS A 1 121 ? -9.261 12.158 2.292 1.00 96.75 121 CYS A CA 1
ATOM 944 C C . CYS A 1 121 ? -10.417 12.765 1.468 1.00 96.75 121 CYS A C 1
ATOM 946 O O . CYS A 1 121 ? -10.728 13.943 1.607 1.00 96.75 121 CYS A O 1
ATOM 948 N N . SER A 1 122 ? -11.076 11.977 0.608 1.00 96.69 122 SER A N 1
ATOM 949 C CA . SER A 1 122 ? -12.211 12.422 -0.217 1.00 96.69 122 SER A CA 1
ATOM 950 C C . SER A 1 122 ? -13.579 12.040 0.364 1.00 96.69 122 SER A C 1
ATOM 952 O O . SER A 1 122 ? -14.594 12.235 -0.300 1.00 96.69 122 SER A O 1
ATOM 954 N N . GLY A 1 123 ? -13.623 11.469 1.571 1.00 97.31 123 GLY A N 1
ATOM 955 C CA . GLY A 1 123 ? -14.853 11.010 2.216 1.00 97.31 123 GLY A CA 1
ATOM 956 C C . GLY A 1 123 ? -14.988 9.487 2.267 1.00 97.31 123 GLY A C 1
ATOM 957 O O . GLY A 1 123 ? -14.000 8.756 2.253 1.00 97.31 123 GLY A O 1
ATOM 958 N N . ALA A 1 124 ? -16.225 9.010 2.398 1.00 98.19 124 ALA A N 1
ATOM 959 C CA . ALA A 1 124 ? -16.537 7.605 2.647 1.00 98.19 124 ALA A CA 1
ATOM 960 C C . ALA A 1 124 ? -17.047 6.892 1.387 1.00 98.19 124 ALA A C 1
ATOM 962 O O . ALA A 1 124 ? -18.000 7.345 0.752 1.00 98.19 124 ALA A O 1
ATOM 963 N N . TYR A 1 125 ? -16.476 5.730 1.080 1.00 97.94 125 TYR A N 1
ATOM 964 C CA . TYR A 1 125 ? -16.911 4.848 0.001 1.00 97.94 125 TYR A CA 1
ATOM 965 C C . TYR A 1 125 ? -17.570 3.592 0.573 1.00 97.94 125 TYR A C 1
ATOM 967 O O . TYR A 1 125 ? -16.945 2.837 1.312 1.00 97.94 125 TYR A O 1
ATOM 975 N N . LYS A 1 126 ? -18.832 3.341 0.207 1.00 97.12 126 LYS A N 1
ATOM 976 C CA . LYS A 1 126 ? -19.610 2.154 0.621 1.00 97.12 126 LYS A CA 1
ATOM 977 C C . LYS A 1 126 ? -19.591 1.053 -0.446 1.00 97.12 126 LYS A C 1
ATOM 979 O O . LYS A 1 126 ? -20.617 0.464 -0.771 1.00 97.12 126 LYS A O 1
ATOM 984 N N . THR A 1 127 ? -18.437 0.859 -1.071 1.00 95.44 127 THR A N 1
ATOM 985 C CA . THR A 1 127 ? -18.225 -0.080 -2.178 1.00 95.44 127 THR A CA 1
ATOM 986 C C . THR A 1 127 ? -16.894 -0.793 -1.967 1.00 95.44 127 THR A C 1
ATOM 988 O O . THR A 1 127 ? -15.945 -0.156 -1.510 1.00 95.44 127 THR A O 1
ATOM 991 N N . PRO A 1 128 ? -16.783 -2.088 -2.311 1.00 95.00 128 PRO A N 1
ATOM 992 C CA . PRO A 1 128 ? -15.531 -2.832 -2.212 1.00 95.00 128 PRO A CA 1
ATOM 993 C C . PRO A 1 128 ? -14.566 -2.534 -3.375 1.00 95.00 128 PRO A C 1
ATOM 995 O O . PRO A 1 128 ? -13.556 -3.214 -3.515 1.00 95.00 128 PRO A O 1
ATOM 998 N N . TYR A 1 129 ? -14.898 -1.563 -4.232 1.00 96.31 129 TYR A N 1
ATOM 999 C CA . TYR A 1 129 ? -14.035 -1.063 -5.295 1.00 96.31 129 TYR A CA 1
ATOM 1000 C C . TYR A 1 129 ? -13.963 0.460 -5.238 1.00 96.31 129 TYR A C 1
ATOM 1002 O O . TYR A 1 129 ? -14.983 1.140 -5.401 1.00 96.31 129 TYR A O 1
ATOM 1010 N N . VAL A 1 130 ? -12.762 0.986 -5.025 1.00 97.12 130 VAL A N 1
ATOM 1011 C CA . VAL A 1 130 ? -12.455 2.412 -5.069 1.00 97.12 130 VAL A CA 1
ATOM 1012 C C . VAL A 1 130 ? -11.242 2.590 -5.974 1.00 97.12 130 VAL A C 1
ATOM 1014 O O . VAL A 1 130 ? -10.166 2.102 -5.624 1.00 97.12 130 VAL A O 1
ATOM 1017 N N . PRO A 1 131 ? -11.391 3.280 -7.123 1.00 96.75 131 PRO A N 1
ATOM 1018 C CA . PRO A 1 131 ? -10.272 3.498 -8.030 1.00 96.75 131 PRO A CA 1
ATOM 1019 C C . PRO A 1 131 ? -9.195 4.327 -7.336 1.00 96.75 131 PRO A C 1
ATOM 1021 O O . PRO A 1 131 ? -9.471 5.005 -6.344 1.00 96.75 131 PRO A O 1
ATOM 1024 N N . THR A 1 132 ? -7.988 4.322 -7.895 1.00 97.81 132 THR A N 1
ATOM 1025 C CA . THR A 1 132 ? -6.857 5.047 -7.323 1.00 97.81 132 THR A CA 1
ATOM 1026 C C . THR A 1 132 ? -7.198 6.513 -7.039 1.00 97.81 132 THR A C 1
ATOM 1028 O O . THR A 1 132 ? -7.642 7.253 -7.922 1.00 97.81 132 THR A O 1
ATOM 1031 N N . ARG A 1 133 ? -6.986 6.940 -5.793 1.00 98.06 133 ARG A N 1
ATOM 1032 C CA . ARG A 1 133 ? -7.141 8.324 -5.329 1.00 98.06 133 ARG A CA 1
ATOM 1033 C C . ARG A 1 133 ? -5.823 8.838 -4.781 1.00 98.06 133 ARG A C 1
ATOM 1035 O O . ARG A 1 133 ? -5.041 8.071 -4.231 1.00 98.06 133 ARG A O 1
ATOM 1042 N N . GLN A 1 134 ? -5.611 10.140 -4.910 1.00 98.25 134 GLN A N 1
ATOM 1043 C CA . GLN A 1 134 ? -4.503 10.831 -4.266 1.00 98.25 134 GLN A CA 1
ATOM 1044 C C . GLN A 1 134 ? -4.995 11.450 -2.954 1.00 98.25 134 GLN A C 1
ATOM 1046 O O . GLN A 1 134 ? -6.011 12.144 -2.948 1.00 98.25 134 GLN A O 1
ATOM 1051 N N . CYS A 1 135 ? -4.254 11.229 -1.879 1.00 98.31 135 CYS A N 1
ATOM 1052 C CA . CYS A 1 135 ? -4.386 11.868 -0.576 1.00 98.31 135 CYS A CA 1
ATOM 1053 C C . CYS A 1 135 ? -3.049 12.495 -0.158 1.00 98.31 135 CYS A C 1
ATOM 1055 O O . CYS A 1 135 ? -2.028 12.331 -0.835 1.00 98.31 135 CYS A O 1
ATOM 1057 N N . SER A 1 136 ? -3.057 13.228 0.952 1.00 97.06 136 SER A N 1
ATOM 1058 C CA . SER A 1 136 ? -1.838 13.661 1.631 1.00 97.06 136 SER A CA 1
ATOM 1059 C C . SER A 1 136 ? -1.267 12.520 2.473 1.00 97.06 136 SER A C 1
ATOM 1061 O O . SER A 1 136 ? -2.008 11.696 3.006 1.00 97.06 136 SER A O 1
ATOM 1063 N N . ILE A 1 137 ? 0.051 12.509 2.672 1.00 95.38 137 ILE A N 1
ATOM 1064 C CA . ILE A 1 137 ? 0.718 11.604 3.615 1.00 95.38 137 ILE A CA 1
ATOM 1065 C C . ILE A 1 137 ? 0.266 11.832 5.063 1.00 95.38 137 ILE A C 1
ATOM 1067 O O . ILE A 1 137 ? 0.507 10.973 5.898 1.00 95.38 137 ILE A O 1
ATOM 1071 N N . THR A 1 138 ? -0.360 12.978 5.360 1.00 96.06 138 THR A N 1
ATOM 1072 C CA . THR A 1 138 ? -0.938 13.308 6.673 1.00 96.06 138 THR A CA 1
ATOM 1073 C C . THR A 1 138 ? -2.361 12.777 6.871 1.00 96.06 138 THR A C 1
ATOM 1075 O O . THR A 1 138 ? -2.861 12.770 7.996 1.00 96.06 138 THR A O 1
ATOM 1078 N N . ASP A 1 139 ? -3.019 12.304 5.810 1.00 97.06 139 ASP A N 1
ATOM 1079 C CA . ASP A 1 139 ? -4.384 11.792 5.892 1.00 97.06 139 ASP A CA 1
ATOM 1080 C C . ASP A 1 139 ? -4.396 10.345 6.384 1.00 97.06 139 ASP A C 1
ATOM 1082 O O . ASP A 1 139 ? -3.742 9.471 5.814 1.00 97.06 139 ASP A O 1
ATOM 1086 N N . ASP A 1 140 ? -5.197 10.068 7.410 1.00 96.62 140 ASP A N 1
ATOM 1087 C CA . ASP A 1 140 ? -5.467 8.694 7.815 1.00 96.62 140 ASP A CA 1
ATOM 1088 C C . ASP A 1 140 ? -6.450 8.063 6.821 1.00 96.62 140 ASP A C 1
ATOM 1090 O O . ASP A 1 140 ? -7.459 8.674 6.439 1.00 96.62 140 ASP A O 1
ATOM 1094 N N . ILE A 1 141 ? -6.205 6.810 6.448 1.00 98.06 141 ILE A N 1
ATOM 1095 C CA . ILE A 1 141 ? -7.150 6.012 5.664 1.00 98.06 141 ILE A CA 1
ATOM 1096 C C . ILE A 1 141 ? -7.654 4.852 6.514 1.00 98.06 141 ILE A C 1
ATOM 1098 O O . ILE A 1 141 ? -6.876 4.183 7.196 1.00 98.06 141 ILE A O 1
ATOM 1102 N N . GLU A 1 142 ? -8.962 4.612 6.496 1.00 98.38 142 GLU A N 1
ATOM 1103 C CA . GLU A 1 142 ? -9.578 3.603 7.356 1.00 98.38 142 GLU A CA 1
ATOM 1104 C C . GLU A 1 142 ? -10.573 2.738 6.589 1.00 98.38 142 GLU A C 1
ATOM 1106 O O . GLU A 1 142 ? -11.561 3.239 6.055 1.00 98.38 142 GLU A O 1
ATOM 1111 N N . LEU A 1 143 ? -10.350 1.425 6.591 1.00 98.44 143 LEU A N 1
ATOM 1112 C CA . LEU A 1 143 ? -11.330 0.444 6.146 1.00 98.44 143 LEU A CA 1
ATOM 1113 C C . LEU A 1 143 ? -12.062 -0.134 7.362 1.00 98.44 143 LEU A C 1
ATOM 1115 O O . LEU A 1 143 ? -11.480 -0.856 8.175 1.00 98.44 143 LEU A O 1
ATOM 1119 N N . VAL A 1 144 ? -13.350 0.176 7.476 1.00 98.38 144 VAL A N 1
ATOM 1120 C CA . VAL A 1 144 ? -14.225 -0.319 8.543 1.00 98.38 144 VAL A CA 1
ATOM 1121 C C . VAL A 1 144 ? -15.022 -1.503 8.018 1.00 98.38 144 VAL A C 1
ATOM 1123 O O . VAL A 1 144 ? -15.783 -1.369 7.061 1.00 98.38 144 VAL A O 1
ATOM 1126 N N . LEU A 1 145 ? -14.846 -2.663 8.644 1.00 97.94 145 LEU A N 1
ATOM 1127 C CA . LEU A 1 145 ? -15.527 -3.909 8.298 1.00 97.94 145 LEU A CA 1
ATOM 1128 C C . LEU A 1 145 ? -16.753 -4.068 9.199 1.00 97.94 145 LEU A C 1
ATOM 1130 O O . LEU A 1 145 ? -16.646 -3.912 10.413 1.00 97.94 145 LEU A O 1
ATOM 1134 N N . CYS A 1 146 ? -17.902 -4.391 8.613 1.00 97.44 146 CYS A N 1
ATOM 1135 C CA . CYS A 1 146 ? -19.193 -4.543 9.283 1.00 97.44 146 CYS A CA 1
ATOM 1136 C C . CYS A 1 146 ? -19.663 -3.318 10.093 1.00 97.44 146 CYS A C 1
ATOM 1138 O O . CYS A 1 146 ? -20.376 -3.462 11.085 1.00 97.44 146 CYS A O 1
ATOM 1140 N N . GLY A 1 147 ? -19.287 -2.108 9.675 1.00 96.31 147 GLY A N 1
ATOM 1141 C CA . GLY A 1 147 ? -19.705 -0.862 10.316 1.00 96.31 147 GLY A CA 1
ATOM 1142 C C . GLY A 1 147 ? -19.838 0.288 9.327 1.00 96.31 147 GLY A C 1
ATOM 1143 O O . GLY A 1 147 ? -19.409 0.185 8.182 1.00 96.31 147 GLY A O 1
ATOM 1144 N N . SER A 1 148 ? -20.453 1.383 9.773 1.00 96.44 148 SER A N 1
ATOM 1145 C CA . SER A 1 148 ? -20.802 2.529 8.922 1.00 96.44 148 SER A CA 1
ATOM 1146 C C . SER A 1 148 ? -20.055 3.818 9.246 1.00 96.44 148 SER A C 1
ATOM 1148 O O . SER A 1 148 ? -20.190 4.790 8.504 1.00 96.44 148 SER A O 1
ATOM 1150 N N . GLU A 1 149 ? -19.310 3.848 10.349 1.00 97.56 149 GLU A N 1
ATOM 1151 C CA . GLU A 1 149 ? -18.702 5.058 10.899 1.00 97.56 149 GLU A CA 1
ATOM 1152 C C . GLU A 1 149 ? -17.194 4.904 11.044 1.00 97.56 149 GLU A C 1
ATOM 1154 O O . GLU A 1 149 ? -16.689 3.830 11.374 1.00 97.56 149 GLU A O 1
ATOM 1159 N N . ARG A 1 150 ? -16.488 6.011 10.811 1.00 97.00 150 ARG A N 1
ATOM 1160 C CA . ARG A 1 150 ? -15.050 6.121 11.026 1.00 97.00 150 ARG A CA 1
ATOM 1161 C C . ARG A 1 150 ? -14.762 6.017 12.518 1.00 97.00 150 ARG A C 1
ATOM 1163 O O . ARG A 1 150 ? -15.497 6.576 13.328 1.00 97.00 150 ARG A O 1
ATOM 1170 N N . THR A 1 151 ? -13.685 5.340 12.894 1.00 96.19 151 THR A N 1
ATOM 1171 C CA . THR A 1 151 ? -13.381 5.092 14.309 1.00 96.19 151 THR A CA 1
ATOM 1172 C C . THR A 1 151 ? -12.148 5.843 14.813 1.00 96.19 151 THR A C 1
ATOM 1174 O O . THR A 1 151 ? -11.820 5.755 16.002 1.00 96.19 151 THR A O 1
ATOM 1177 N N . GLY A 1 152 ? -11.449 6.546 13.921 1.00 92.06 152 GLY A N 1
ATOM 1178 C CA . GLY A 1 152 ? -10.338 7.447 14.218 1.00 92.06 152 GLY A CA 1
ATOM 1179 C C . GLY A 1 152 ? -10.493 8.823 13.555 1.00 92.06 152 GLY A C 1
ATOM 1180 O O . GLY A 1 152 ? -11.447 9.047 12.805 1.00 92.06 152 GLY A O 1
ATOM 1181 N N . PRO A 1 153 ? -9.569 9.759 13.828 1.00 94.69 153 PRO A N 1
ATOM 1182 C CA . PRO A 1 153 ? -9.554 11.066 13.178 1.00 94.69 153 PRO A CA 1
ATOM 1183 C C . PRO A 1 153 ? -9.328 10.946 11.664 1.00 94.69 153 PRO A C 1
ATOM 1185 O O . PRO A 1 153 ? -8.838 9.930 11.169 1.00 94.69 153 PRO A O 1
ATOM 1188 N N . ALA A 1 154 ? -9.715 11.994 10.928 1.00 95.19 154 ALA A N 1
ATOM 1189 C CA . ALA A 1 154 ? -9.502 12.096 9.482 1.00 95.19 154 ALA A CA 1
ATOM 1190 C C . ALA A 1 154 ? -8.044 12.339 9.092 1.00 95.19 154 ALA A C 1
ATOM 1192 O O . ALA A 1 154 ? -7.594 11.887 8.042 1.00 95.19 154 ALA A O 1
ATOM 1193 N N . HIS A 1 155 ? -7.339 13.050 9.960 1.00 94.62 155 HIS A N 1
ATOM 1194 C CA . HIS A 1 155 ? -6.046 13.640 9.701 1.00 94.62 155 HIS A CA 1
ATOM 1195 C C . HIS A 1 155 ? -5.156 13.461 10.925 1.00 94.62 155 HIS A C 1
ATOM 1197 O O . HIS A 1 155 ? -5.646 13.502 12.058 1.00 94.62 155 HIS A O 1
ATOM 1203 N N . ASP A 1 156 ? -3.866 13.278 10.682 1.00 90.19 156 ASP A N 1
ATOM 1204 C CA . ASP A 1 156 ? -2.841 13.276 11.712 1.00 90.19 156 ASP A CA 1
ATOM 1205 C C . ASP A 1 156 ? -2.165 14.649 11.750 1.00 90.19 156 ASP A C 1
ATOM 1207 O O . ASP A 1 156 ? -1.581 15.091 10.762 1.00 90.19 156 ASP A O 1
ATOM 1211 N N . ASP A 1 157 ? -2.215 15.317 12.902 1.00 91.25 157 ASP A N 1
ATOM 1212 C CA . ASP A 1 157 ? -1.606 16.641 13.089 1.00 91.25 157 ASP A CA 1
ATOM 1213 C C . ASP A 1 157 ? -0.069 16.586 13.189 1.00 91.25 157 ASP A C 1
ATOM 1215 O O . ASP A 1 157 ? 0.604 17.604 13.381 1.00 91.25 157 ASP A O 1
ATOM 1219 N N . THR A 1 158 ? 0.519 15.393 13.092 1.00 86.81 158 THR A N 1
ATOM 1220 C CA . THR A 1 158 ? 1.966 15.214 13.121 1.00 86.81 158 THR A CA 1
ATOM 1221 C C . THR A 1 158 ? 2.606 15.838 11.884 1.00 86.81 158 THR A C 1
ATOM 1223 O O . THR A 1 158 ? 2.175 15.569 10.761 1.00 86.81 158 THR A O 1
ATOM 1226 N N . PRO A 1 159 ? 3.684 16.632 12.042 1.00 89.44 159 PRO A N 1
ATOM 1227 C CA . PRO A 1 159 ? 4.365 17.237 10.906 1.00 89.44 159 PRO A CA 1
ATOM 1228 C C . PRO A 1 159 ? 4.758 16.191 9.860 1.00 89.44 159 PRO A C 1
ATOM 1230 O O . PRO A 1 159 ? 5.335 15.153 10.204 1.00 89.44 159 PRO A O 1
ATOM 1233 N N . SER A 1 160 ? 4.520 16.484 8.578 1.00 88.50 160 SER A N 1
ATOM 1234 C CA . SER A 1 160 ? 4.791 15.560 7.469 1.00 88.50 160 SER A CA 1
ATOM 1235 C C . SER A 1 160 ? 6.218 15.013 7.490 1.00 88.50 160 SER A C 1
ATOM 1237 O O . SER A 1 160 ? 6.423 13.844 7.192 1.00 88.50 160 SER A O 1
ATOM 1239 N N . GLN A 1 161 ? 7.208 15.800 7.926 1.00 87.00 161 GLN A N 1
ATOM 1240 C CA . GLN A 1 161 ? 8.600 15.350 8.046 1.00 87.00 161 GLN A CA 1
ATOM 1241 C C . GLN A 1 161 ? 8.763 14.178 9.024 1.00 87.00 161 GLN A C 1
ATOM 1243 O O . GLN A 1 161 ? 9.572 13.284 8.788 1.00 87.00 161 GLN A O 1
ATOM 1248 N N . SER A 1 162 ? 7.990 14.159 10.112 1.00 85.75 162 SER A N 1
ATOM 1249 C CA . SER A 1 162 ? 8.028 13.076 11.100 1.00 85.75 162 SER A CA 1
ATOM 1250 C C . SER A 1 162 ? 7.349 11.812 10.569 1.00 85.75 162 SER A C 1
ATOM 1252 O O . SER A 1 162 ? 7.843 10.708 10.798 1.00 85.75 162 SER A O 1
ATOM 1254 N N . ILE A 1 163 ? 6.273 11.965 9.792 1.00 87.25 163 ILE A N 1
ATOM 1255 C CA . ILE A 1 163 ? 5.616 10.848 9.103 1.00 87.25 163 ILE A CA 1
ATOM 1256 C C . ILE A 1 163 ? 6.544 10.271 8.026 1.00 87.25 163 ILE A C 1
ATOM 1258 O O . ILE A 1 163 ? 6.780 9.066 8.004 1.00 87.25 163 ILE A O 1
ATOM 1262 N N . ILE A 1 164 ? 7.164 11.125 7.205 1.00 87.56 164 ILE A N 1
ATOM 1263 C CA . ILE A 1 164 ? 8.139 10.735 6.173 1.00 87.56 164 ILE A CA 1
ATOM 1264 C C . ILE A 1 164 ? 9.336 10.002 6.799 1.00 87.56 164 ILE A C 1
ATOM 1266 O O . ILE A 1 164 ? 9.771 8.969 6.288 1.00 87.56 164 ILE A O 1
ATOM 1270 N N . ALA A 1 165 ? 9.834 10.468 7.949 1.00 85.50 165 ALA A N 1
ATOM 1271 C CA . ALA A 1 165 ? 10.914 9.793 8.670 1.00 85.50 165 ALA A CA 1
ATOM 1272 C C . ALA A 1 165 ? 10.534 8.368 9.118 1.00 85.50 165 ALA A C 1
ATOM 1274 O O . ALA A 1 165 ? 11.398 7.486 9.185 1.00 85.50 165 ALA A O 1
ATOM 1275 N N . CYS A 1 166 ? 9.251 8.128 9.399 1.00 85.12 166 CYS A N 1
ATOM 1276 C CA . CYS A 1 166 ? 8.734 6.795 9.677 1.00 85.12 166 CYS A CA 1
ATOM 1277 C C . CYS A 1 166 ? 8.482 5.975 8.423 1.00 85.12 166 CYS A C 1
ATOM 1279 O O . CYS A 1 166 ? 8.778 4.780 8.448 1.00 85.12 166 CYS A O 1
ATOM 1281 N N . ALA A 1 167 ? 8.024 6.599 7.339 1.00 84.56 167 ALA A N 1
ATOM 1282 C CA . ALA A 1 167 ? 7.834 5.966 6.041 1.00 84.56 167 ALA A CA 1
ATOM 1283 C C . ALA A 1 167 ? 9.129 5.450 5.415 1.00 84.56 167 ALA A C 1
ATOM 1285 O O . ALA A 1 167 ? 9.073 4.498 4.634 1.00 84.56 167 ALA A O 1
ATOM 1286 N N . GLY A 1 168 ? 10.263 6.049 5.800 1.00 74.06 168 GLY A N 1
ATOM 1287 C CA . GLY A 1 168 ? 11.606 5.753 5.318 1.00 74.06 168 GLY A CA 1
ATOM 1288 C C . GLY A 1 168 ? 11.840 4.272 5.041 1.00 74.06 168 GLY A C 1
ATOM 1289 O O . GLY A 1 168 ? 11.614 3.402 5.890 1.00 74.06 168 GLY A O 1
ATOM 1290 N N . SER A 1 169 ? 12.296 4.002 3.822 1.00 56.03 169 SER A N 1
ATOM 1291 C CA . SER A 1 169 ? 12.549 2.648 3.360 1.00 56.03 169 SER A CA 1
ATOM 1292 C C . SER A 1 169 ? 13.645 2.005 4.217 1.00 56.03 169 SER A C 1
ATOM 1294 O O . SER A 1 169 ? 14.667 2.621 4.535 1.00 56.03 169 SER A O 1
ATOM 1296 N N . ALA A 1 170 ? 13.500 0.716 4.533 1.00 51.78 170 ALA A N 1
ATOM 1297 C CA . ALA A 1 170 ? 14.614 -0.088 5.049 1.00 51.78 170 ALA A CA 1
ATOM 1298 C C . ALA A 1 170 ? 15.841 -0.068 4.100 1.00 51.78 170 ALA A C 1
ATOM 1300 O O . ALA A 1 170 ? 16.936 -0.485 4.477 1.00 51.78 170 ALA A O 1
ATOM 1301 N N . LEU A 1 171 ? 15.660 0.421 2.868 1.00 46.38 171 LEU A N 1
ATOM 1302 C CA . LEU A 1 171 ? 16.654 0.497 1.806 1.00 46.38 171 LEU A CA 1
ATOM 1303 C C . LEU A 1 171 ? 17.542 1.746 1.886 1.00 46.38 171 LEU A C 1
ATOM 1305 O O . LEU A 1 171 ? 18.737 1.618 1.634 1.00 46.38 171 LEU A O 1
ATOM 1309 N N . GLU A 1 172 ? 17.021 2.912 2.281 1.00 52.03 172 GLU A N 1
ATOM 1310 C CA . GLU A 1 172 ? 17.825 4.144 2.401 1.00 52.03 172 GLU A CA 1
ATOM 1311 C C . GLU A 1 172 ? 18.786 4.103 3.591 1.00 52.03 172 GLU A C 1
ATOM 1313 O O . GLU A 1 172 ? 19.929 4.547 3.492 1.00 52.03 172 GLU A O 1
ATOM 1318 N N . LYS A 1 173 ? 18.386 3.483 4.708 1.00 45.84 173 LYS A N 1
ATOM 1319 C CA . LYS A 1 173 ? 19.223 3.428 5.921 1.00 45.84 173 LYS A CA 1
ATOM 1320 C C . LYS A 1 173 ? 20.451 2.516 5.805 1.00 45.84 173 LYS A C 1
ATOM 1322 O O . LYS A 1 173 ? 21.272 2.499 6.717 1.00 45.84 173 LYS A O 1
ATOM 1327 N N . ARG A 1 174 ? 20.611 1.764 4.708 1.00 47.41 174 ARG A N 1
ATOM 1328 C CA . ARG A 1 174 ? 21.820 0.955 4.461 1.00 47.41 174 ARG A CA 1
ATOM 1329 C C . ARG A 1 174 ? 22.996 1.761 3.906 1.00 47.41 174 ARG A C 1
ATOM 1331 O O . ARG A 1 174 ? 24.116 1.266 3.978 1.00 47.41 174 ARG A O 1
ATOM 1338 N N . ALA A 1 175 ? 22.768 2.970 3.393 1.00 51.88 175 ALA A N 1
ATOM 1339 C CA . ALA A 1 175 ? 23.796 3.725 2.680 1.00 51.88 175 ALA A CA 1
ATOM 1340 C C . ALA A 1 175 ? 24.880 4.347 3.584 1.00 51.88 175 ALA A C 1
ATOM 1342 O O . ALA A 1 175 ? 25.943 4.687 3.078 1.00 51.88 175 ALA A O 1
ATOM 1343 N N . THR A 1 176 ? 24.665 4.482 4.901 1.00 47.03 176 THR A N 1
ATOM 1344 C CA . THR A 1 176 ? 25.519 5.364 5.723 1.00 47.03 176 THR A CA 1
ATOM 1345 C C . THR A 1 176 ? 26.451 4.722 6.748 1.00 47.03 176 THR A C 1
ATOM 1347 O O . THR A 1 176 ? 27.218 5.490 7.304 1.00 47.03 176 THR A O 1
ATOM 1350 N N . ASN A 1 177 ? 26.456 3.402 7.002 1.00 52.88 177 ASN A N 1
ATOM 1351 C CA . ASN A 1 177 ? 27.545 2.681 7.728 1.00 52.88 177 ASN A CA 1
ATOM 1352 C C . ASN A 1 177 ? 27.246 1.185 8.007 1.00 52.88 177 ASN A C 1
ATOM 1354 O O . ASN A 1 177 ? 27.784 0.595 8.940 1.00 52.88 177 ASN A O 1
ATOM 1358 N N . GLY A 1 178 ? 26.369 0.530 7.236 1.00 54.50 178 GLY A N 1
ATOM 1359 C CA . GLY A 1 178 ? 26.086 -0.909 7.390 1.00 54.50 178 GLY A CA 1
ATOM 1360 C C . GLY A 1 178 ? 25.261 -1.307 8.627 1.00 54.50 178 GLY A C 1
ATOM 1361 O O . GLY A 1 178 ? 24.624 -2.360 8.615 1.00 54.50 178 GLY A O 1
ATOM 1362 N N . THR A 1 179 ? 25.169 -0.467 9.657 1.00 53.03 179 THR A N 1
ATOM 1363 C CA . THR A 1 179 ? 24.273 -0.679 10.799 1.00 53.03 179 THR A CA 1
ATOM 1364 C C . THR A 1 179 ? 22.875 -0.166 10.464 1.00 53.03 179 THR A C 1
ATOM 1366 O O . THR A 1 179 ? 22.604 1.033 10.504 1.00 53.03 179 THR A O 1
ATOM 1369 N N . MET A 1 180 ? 21.959 -1.081 10.131 1.00 55.66 180 MET A N 1
ATOM 1370 C CA . MET A 1 180 ? 20.532 -0.760 10.039 1.00 55.66 180 MET A CA 1
ATOM 1371 C C . MET A 1 180 ? 20.055 -0.254 11.401 1.00 55.66 180 MET A C 1
ATOM 1373 O O . MET A 1 180 ? 19.904 -1.037 12.339 1.00 55.66 180 MET A O 1
ATOM 1377 N N . LEU A 1 181 ? 19.809 1.052 11.517 1.00 60.12 181 LEU A N 1
ATOM 1378 C CA . LEU A 1 181 ? 19.110 1.574 12.682 1.00 60.12 181 LEU A CA 1
ATOM 1379 C C . LEU A 1 181 ? 17.697 0.976 12.688 1.00 60.12 181 LEU A C 1
ATOM 1381 O O . LEU A 1 181 ? 16.977 1.145 11.695 1.00 60.12 181 LEU A O 1
ATOM 1385 N N . PRO A 1 182 ? 17.298 0.275 13.766 1.00 66.25 182 PRO A N 1
ATOM 1386 C CA . PRO A 1 182 ? 15.978 -0.326 13.847 1.00 66.25 182 PRO A CA 1
ATOM 1387 C C . PRO A 1 182 ? 14.915 0.749 13.636 1.00 66.25 182 PRO A C 1
ATOM 1389 O O . PRO A 1 182 ? 15.054 1.894 14.085 1.00 66.25 182 PRO A O 1
ATOM 1392 N N . ARG A 1 183 ? 13.850 0.389 12.916 1.00 69.38 183 ARG A N 1
ATOM 1393 C CA . ARG A 1 183 ? 12.700 1.274 12.742 1.00 69.38 183 ARG A CA 1
ATOM 1394 C C . ARG A 1 183 ? 12.184 1.658 14.135 1.00 69.38 183 ARG A C 1
ATOM 1396 O O . ARG A 1 183 ? 12.081 0.771 14.989 1.00 69.38 183 ARG A O 1
ATOM 1403 N N . PRO A 1 184 ? 11.883 2.941 14.411 1.00 76.31 184 PRO A N 1
ATOM 1404 C CA . PRO A 1 184 ? 11.277 3.301 15.683 1.00 76.31 184 PRO A CA 1
ATOM 1405 C C . PRO A 1 184 ? 10.038 2.433 15.904 1.00 76.31 184 PRO A C 1
ATOM 1407 O O . PRO A 1 184 ? 9.210 2.314 15.003 1.00 76.31 184 PRO A O 1
ATOM 1410 N N . ARG A 1 185 ? 9.889 1.840 17.096 1.00 76.69 185 ARG A N 1
ATOM 1411 C CA . ARG A 1 185 ? 8.728 0.985 17.427 1.00 76.69 185 ARG A CA 1
ATOM 1412 C C . ARG A 1 185 ? 7.388 1.683 17.173 1.00 76.69 185 ARG A C 1
ATOM 1414 O O . ARG A 1 185 ? 6.387 1.027 16.925 1.00 76.69 185 ARG A O 1
ATOM 1421 N N . ALA A 1 186 ? 7.374 3.016 17.218 1.00 76.56 186 ALA A N 1
ATOM 1422 C CA . ALA A 1 186 ? 6.206 3.828 16.906 1.00 76.56 186 ALA A CA 1
ATOM 1423 C C . ALA A 1 186 ? 5.712 3.680 15.452 1.00 76.56 186 ALA A C 1
ATOM 1425 O O . ALA A 1 186 ? 4.515 3.839 15.237 1.00 76.56 186 ALA A O 1
ATOM 1426 N N . CYS A 1 187 ? 6.592 3.334 14.501 1.00 81.62 187 CYS A N 1
ATOM 1427 C CA . CYS A 1 187 ? 6.244 3.151 13.088 1.00 81.62 187 CYS A CA 1
ATOM 1428 C C . CYS A 1 187 ? 5.918 1.685 12.716 1.00 81.62 187 CYS A C 1
ATOM 1430 O O . CYS A 1 187 ? 5.747 1.389 11.536 1.00 81.62 187 CYS A O 1
ATOM 1432 N N . GLN A 1 188 ? 5.915 0.746 13.670 1.00 83.00 188 GLN A N 1
ATOM 1433 C CA . GLN A 1 188 ? 5.564 -0.655 13.400 1.00 83.00 188 GLN A CA 1
ATOM 1434 C C . GLN A 1 188 ? 4.047 -0.858 13.454 1.00 83.00 188 GLN A C 1
ATOM 1436 O O . GLN A 1 188 ? 3.354 -0.210 14.247 1.00 83.00 188 GLN A O 1
ATOM 1441 N N . GLY A 1 189 ? 3.549 -1.783 12.628 1.00 82.00 189 GLY A N 1
ATOM 1442 C CA . GLY A 1 189 ? 2.159 -2.220 12.671 1.00 82.00 189 GLY A CA 1
ATOM 1443 C C . GLY A 1 189 ? 1.782 -2.720 14.068 1.00 82.00 189 GLY A C 1
ATOM 1444 O O . GLY A 1 189 ? 2.537 -3.458 14.702 1.00 82.00 189 GLY A O 1
ATOM 1445 N N . ARG A 1 190 ? 0.624 -2.302 14.583 1.00 89.56 190 ARG A N 1
ATOM 1446 C CA . ARG A 1 190 ? 0.148 -2.679 15.919 1.00 89.56 190 ARG A CA 1
ATOM 1447 C C . ARG A 1 190 ? -1.353 -2.887 15.949 1.00 89.56 190 ARG A C 1
ATOM 1449 O O . ARG A 1 190 ? -2.100 -2.282 15.184 1.00 89.56 190 ARG A O 1
ATOM 1456 N N . VAL A 1 191 ? -1.791 -3.695 16.905 1.00 86.69 191 VAL A N 1
ATOM 1457 C CA . VAL A 1 191 ? -3.211 -3.865 17.204 1.00 86.69 191 VAL A CA 1
ATOM 1458 C C . VAL A 1 191 ? -3.597 -3.027 18.400 1.00 86.69 191 VAL A C 1
ATOM 1460 O O . VAL A 1 191 ? -2.935 -3.063 19.436 1.00 86.69 191 VAL A O 1
ATOM 1463 N N . LEU A 1 192 ? -4.693 -2.293 18.249 1.00 87.88 192 LEU A N 1
ATOM 1464 C CA . LEU A 1 192 ? -5.374 -1.656 19.360 1.00 87.88 192 LEU A CA 1
ATOM 1465 C C . LEU A 1 192 ? -6.604 -2.487 19.708 1.00 87.88 192 LEU A C 1
ATOM 1467 O O . LEU A 1 192 ? -7.515 -2.656 18.894 1.00 87.88 192 LEU A O 1
ATOM 1471 N N . GLU A 1 193 ? -6.611 -3.016 20.926 1.00 86.38 193 GLU A N 1
ATOM 1472 C CA . GLU A 1 193 ? -7.820 -3.584 21.511 1.00 86.38 193 GLU A CA 1
ATOM 1473 C C . GLU A 1 193 ? -8.806 -2.452 21.844 1.00 86.38 193 GLU A C 1
ATOM 1475 O O . GLU A 1 193 ? -8.369 -1.333 22.156 1.00 86.38 193 GLU A O 1
ATOM 1480 N N . PRO A 1 194 ? -10.127 -2.711 21.807 1.00 83.94 194 PRO A N 1
ATOM 1481 C CA . PRO A 1 194 ? -11.106 -1.758 22.293 1.00 83.94 194 PRO A CA 1
ATOM 1482 C C . PRO A 1 194 ? -10.714 -1.306 23.694 1.00 83.94 194 PRO A C 1
ATOM 1484 O O . PRO A 1 194 ? -10.440 -2.129 24.575 1.00 83.94 194 PRO A O 1
ATOM 1487 N N . LYS A 1 195 ? -10.710 0.012 23.920 1.00 82.75 195 LYS A N 1
ATOM 1488 C CA . LYS A 1 195 ? -10.591 0.543 25.275 1.00 82.75 195 LYS A CA 1
ATOM 1489 C C . LYS A 1 195 ? -11.737 -0.083 26.054 1.00 82.75 195 LYS A C 1
ATOM 1491 O O . LYS A 1 195 ? -12.893 0.170 25.721 1.00 82.75 195 LYS A O 1
ATOM 1496 N N . ARG A 1 196 ? -11.425 -0.942 27.033 1.00 78.56 196 ARG A N 1
ATOM 1497 C CA . ARG A 1 196 ? -12.451 -1.481 27.927 1.00 78.56 196 ARG A CA 1
ATOM 1498 C C . ARG A 1 196 ? -13.188 -0.267 28.456 1.00 78.56 196 ARG A C 1
ATOM 1500 O O . ARG A 1 196 ? -12.581 0.551 29.149 1.00 78.56 196 ARG A O 1
ATOM 1507 N N . VAL A 1 197 ? -14.452 -0.123 28.065 1.00 71.75 197 VAL A N 1
ATOM 1508 C CA . VAL A 1 197 ? -15.355 0.787 28.748 1.00 71.75 197 VAL A CA 1
ATOM 1509 C C . VAL A 1 197 ? -15.365 0.217 30.149 1.00 71.75 197 VAL A C 1
ATOM 1511 O O . VAL A 1 197 ? -15.898 -0.869 30.384 1.00 71.75 197 VAL A O 1
ATOM 1514 N N . VAL A 1 198 ? -14.600 0.848 31.039 1.00 69.25 198 VAL A N 1
ATOM 1515 C CA . VAL A 1 198 ? -14.712 0.576 32.458 1.00 69.25 198 VAL A CA 1
ATOM 1516 C C . VAL A 1 198 ? -16.155 0.937 32.698 1.00 69.25 198 VAL A C 1
ATOM 1518 O O . VAL A 1 198 ? -16.496 2.109 32.593 1.00 69.25 198 VAL A O 1
ATOM 1521 N N . ALA A 1 199 ? -17.008 -0.081 32.821 1.00 63.75 199 ALA A N 1
ATOM 1522 C CA . ALA A 1 199 ? -18.378 0.123 33.220 1.00 63.75 199 ALA A CA 1
ATOM 1523 C C . ALA A 1 199 ? -18.242 0.925 34.502 1.00 63.75 199 ALA A C 1
ATOM 1525 O O . ALA A 1 199 ? -17.733 0.394 35.500 1.00 63.75 199 ALA A O 1
ATOM 1526 N N . ASP A 1 200 ? -18.538 2.224 34.414 1.00 59.66 200 ASP A N 1
ATOM 1527 C CA . ASP A 1 200 ? -18.594 3.066 35.583 1.00 59.66 200 ASP A CA 1
ATOM 1528 C C . ASP A 1 200 ? -19.472 2.276 36.528 1.00 59.66 200 ASP A C 1
ATOM 1530 O O . ASP A 1 200 ? -20.567 1.843 36.158 1.00 59.66 200 ASP A O 1
ATOM 1534 N N . LYS A 1 201 ? -18.903 1.924 37.684 1.00 55.84 201 LYS A N 1
ATOM 1535 C CA . LYS A 1 201 ? -19.644 1.265 38.745 1.00 55.84 201 LYS A CA 1
ATOM 1536 C C . LYS A 1 201 ? -20.680 2.283 39.186 1.00 55.84 201 LYS A C 1
ATOM 1538 O O . LYS A 1 201 ? -20.472 3.016 40.150 1.00 55.84 201 LYS A O 1
ATOM 1543 N N . GLU A 1 202 ? -21.767 2.347 38.433 1.00 58.47 202 GLU A N 1
ATOM 1544 C CA . GLU A 1 202 ? -23.003 2.967 38.818 1.00 58.47 202 GLU A CA 1
ATOM 1545 C C . GLU A 1 202 ? -23.308 2.338 40.169 1.00 58.47 202 GLU A C 1
ATOM 1547 O O . GLU A 1 202 ? -23.384 1.110 40.304 1.00 58.47 202 GLU A O 1
ATOM 1552 N N . LYS A 1 203 ? -23.277 3.179 41.205 1.00 52.56 203 LYS A N 1
ATOM 1553 C CA . LYS A 1 203 ? -23.514 2.777 42.585 1.00 52.56 203 LYS A CA 1
ATOM 1554 C C . LYS A 1 203 ? -24.844 2.036 42.602 1.00 52.56 203 LYS A C 1
ATOM 1556 O O . LYS A 1 203 ? -25.901 2.649 42.507 1.00 52.56 203 LYS A O 1
ATOM 1561 N N . LYS A 1 204 ? -24.759 0.711 42.679 1.00 46.22 204 LYS A N 1
ATOM 1562 C CA . LYS A 1 204 ? -25.902 -0.184 42.714 1.00 46.22 204 LYS A CA 1
ATOM 1563 C C . LYS A 1 204 ? -26.627 0.061 44.034 1.00 46.22 204 LYS A C 1
ATOM 1565 O O . LYS A 1 204 ? -26.180 -0.401 45.078 1.00 46.22 204 LYS A O 1
ATOM 1570 N N . GLY A 1 205 ? -27.697 0.849 43.970 1.00 51.62 205 GLY A N 1
ATOM 1571 C CA . GLY A 1 205 ? -28.808 0.731 44.901 1.00 51.62 205 GLY A CA 1
ATOM 1572 C C . GLY A 1 205 ? -29.453 -0.636 44.694 1.00 51.62 205 GLY A C 1
ATOM 1573 O O . GLY A 1 205 ? -29.584 -1.107 43.562 1.00 51.62 205 GLY A O 1
ATOM 1574 N N . ASP A 1 206 ? -29.760 -1.293 45.803 1.00 57.34 206 ASP A N 1
ATOM 1575 C CA . ASP A 1 206 ? -30.257 -2.658 45.863 1.00 57.34 206 ASP A CA 1
ATOM 1576 C C . ASP A 1 206 ? -31.526 -2.858 45.027 1.00 57.34 206 ASP A C 1
ATOM 1578 O O . ASP A 1 206 ? -32.552 -2.227 45.266 1.00 57.34 206 ASP A O 1
ATOM 1582 N N . ASN A 1 207 ? -31.473 -3.792 44.073 1.00 51.22 207 ASN A N 1
ATOM 1583 C CA . ASN A 1 207 ? -32.656 -4.549 43.679 1.00 51.22 207 ASN A CA 1
ATOM 1584 C C . ASN A 1 207 ? -32.269 -5.914 43.070 1.00 51.22 207 ASN A C 1
ATOM 1586 O O . ASN A 1 207 ? -31.410 -5.968 42.179 1.00 51.22 207 ASN A O 1
ATOM 1590 N N . PRO A 1 208 ? -32.863 -7.030 43.539 1.00 52.41 208 PRO A N 1
ATOM 1591 C CA . PRO A 1 208 ? -32.592 -8.367 43.032 1.00 52.41 208 PRO A CA 1
ATOM 1592 C C . PRO A 1 208 ? -33.597 -8.745 41.934 1.00 52.41 208 PRO A C 1
ATOM 1594 O O . PRO A 1 208 ? -34.784 -8.919 42.181 1.00 52.41 208 PRO A O 1
ATOM 1597 N N . GLY A 1 209 ? -33.099 -8.929 40.715 1.00 43.78 209 GLY A N 1
ATOM 1598 C CA . GLY A 1 209 ? -33.854 -9.479 39.589 1.00 43.78 209 GLY A CA 1
ATOM 1599 C C . GLY A 1 209 ? -32.881 -10.057 38.573 1.00 43.78 209 GLY A C 1
ATOM 1600 O O . GLY A 1 209 ? -32.476 -9.379 37.637 1.00 43.78 209 GLY A O 1
ATOM 1601 N N . ALA A 1 210 ? -32.395 -11.270 38.838 1.00 41.00 210 ALA A N 1
ATOM 1602 C CA . ALA A 1 210 ? -31.368 -11.927 38.041 1.00 41.00 210 ALA A CA 1
ATOM 1603 C C . ALA A 1 210 ? -31.977 -12.612 36.810 1.00 41.00 210 ALA A C 1
ATOM 1605 O O . ALA A 1 210 ? -32.570 -13.683 36.929 1.00 41.00 210 ALA A O 1
ATOM 1606 N N . GLU A 1 211 ? -31.760 -12.036 35.629 1.00 42.56 211 GLU A N 1
ATOM 1607 C CA . GLU A 1 211 ? -31.992 -12.701 34.347 1.00 42.56 211 GLU A CA 1
ATOM 1608 C C . GLU A 1 211 ? -30.652 -13.219 33.795 1.00 42.56 211 GLU A C 1
ATOM 1610 O O . GLU A 1 211 ? -29.664 -12.490 33.675 1.00 42.56 211 GLU A O 1
ATOM 1615 N N . ARG A 1 212 ? -30.584 -14.536 33.570 1.00 43.06 212 ARG A N 1
ATOM 1616 C CA . ARG A 1 212 ? -29.370 -15.270 33.185 1.00 43.06 212 ARG A CA 1
ATOM 1617 C C . ARG A 1 212 ? -29.101 -15.110 31.688 1.00 43.06 212 ARG A C 1
ATOM 1619 O O . ARG A 1 212 ? -29.856 -15.643 30.883 1.00 43.06 212 ARG A O 1
ATOM 1626 N N . TYR A 1 213 ? -27.964 -14.518 31.326 1.00 34.31 213 TYR A N 1
ATOM 1627 C CA . TYR A 1 213 ? -27.368 -14.707 29.998 1.00 34.31 213 TYR A CA 1
ATOM 1628 C C . TYR A 1 213 ? -26.496 -15.979 29.955 1.00 34.31 213 TYR A C 1
ATOM 1630 O O . TYR A 1 213 ? -25.862 -16.321 30.962 1.00 34.31 213 TYR A O 1
ATOM 1638 N N . PRO A 1 214 ? -26.457 -16.706 28.820 1.00 39.91 214 PRO A N 1
ATOM 1639 C CA . PRO A 1 214 ? -25.786 -17.996 28.723 1.00 39.91 214 PRO A CA 1
ATOM 1640 C C . PRO A 1 214 ? -24.259 -17.868 28.633 1.00 39.91 214 PRO A C 1
ATOM 1642 O O . PRO A 1 214 ? -23.703 -16.926 28.070 1.00 39.91 214 PRO A O 1
ATOM 1645 N N . LYS A 1 215 ? -23.584 -18.867 29.213 1.00 33.41 215 LYS A N 1
ATOM 1646 C CA . LYS A 1 215 ? -22.126 -19.008 29.260 1.00 33.41 215 LYS A CA 1
ATOM 1647 C C . LYS A 1 215 ? -21.526 -19.172 27.859 1.00 33.41 215 LYS A C 1
ATOM 1649 O O . LYS A 1 215 ? -21.959 -20.013 27.078 1.00 33.41 215 LYS A O 1
ATOM 1654 N N . ARG A 1 216 ? -20.463 -18.406 27.614 1.00 34.09 216 ARG A N 1
ATOM 1655 C CA . ARG A 1 216 ? -19.532 -18.524 26.486 1.00 34.09 216 ARG A CA 1
ATOM 1656 C C . ARG A 1 216 ? -18.844 -19.895 26.522 1.00 34.09 216 ARG A C 1
ATOM 1658 O O . ARG A 1 216 ? -18.238 -20.240 27.533 1.00 34.09 216 ARG A O 1
ATOM 1665 N N . VAL A 1 217 ? -18.945 -20.652 25.433 1.00 32.75 217 VAL A N 1
ATOM 1666 C CA . VAL A 1 217 ? -18.247 -21.931 25.239 1.00 32.75 217 VAL A CA 1
ATOM 1667 C C . VAL A 1 217 ? -16.807 -21.640 24.807 1.00 32.75 217 VAL A C 1
ATOM 1669 O O . VAL A 1 217 ? -16.583 -20.947 23.815 1.00 32.75 217 VAL A O 1
ATOM 1672 N N . GLU A 1 218 ? -15.834 -22.136 25.571 1.00 32.16 218 GLU A N 1
ATOM 1673 C CA . GLU A 1 218 ? -14.419 -22.153 25.190 1.00 32.16 218 GLU A CA 1
ATOM 1674 C C . GLU A 1 218 ? -14.192 -23.201 24.096 1.00 32.16 218 GLU A C 1
ATOM 1676 O O . GLU A 1 218 ? -14.425 -24.391 24.294 1.00 32.16 218 GLU A O 1
ATOM 1681 N N . SER A 1 219 ? -13.737 -22.742 22.930 1.00 30.12 219 SER A N 1
ATOM 1682 C CA . SER A 1 219 ? -13.285 -23.586 21.825 1.00 30.12 219 SER A CA 1
ATOM 1683 C C . SER A 1 219 ? -11.776 -23.783 21.939 1.00 30.12 219 SER A C 1
ATOM 1685 O O . SER A 1 219 ? -11.003 -22.862 21.670 1.00 30.12 219 SER A O 1
ATOM 1687 N N . THR A 1 220 ? -11.350 -24.989 22.303 1.00 28.88 220 THR A N 1
ATOM 1688 C CA . THR A 1 220 ? -9.965 -25.451 22.187 1.00 28.88 220 THR A CA 1
ATOM 1689 C C . THR A 1 220 ? -9.622 -25.663 20.711 1.00 28.88 220 THR A C 1
ATOM 1691 O O . THR A 1 220 ? -10.038 -26.633 20.085 1.00 28.88 220 THR A O 1
ATOM 1694 N N . VAL A 1 221 ? -8.872 -24.725 20.128 1.00 30.38 221 VAL A N 1
ATOM 1695 C CA . VAL A 1 221 ? -8.339 -24.849 18.764 1.00 30.38 221 VAL A CA 1
ATOM 1696 C C . VAL A 1 221 ? -7.013 -25.602 18.833 1.00 30.38 221 VAL A C 1
ATOM 1698 O O . VAL A 1 221 ? -6.047 -25.110 19.412 1.00 30.38 221 VAL A O 1
ATOM 1701 N N . ALA A 1 222 ? -6.986 -26.807 18.264 1.00 29.66 222 ALA A N 1
ATOM 1702 C CA . ALA A 1 222 ? -5.774 -27.596 18.075 1.00 29.66 222 ALA A CA 1
ATOM 1703 C C . ALA A 1 222 ? -4.846 -26.948 17.027 1.00 29.66 222 ALA A C 1
ATOM 1705 O O . ALA A 1 222 ? -5.314 -26.363 16.048 1.00 29.66 222 ALA A O 1
ATOM 1706 N N . GLU A 1 223 ? -3.532 -27.075 17.226 1.00 27.19 223 GLU A N 1
ATOM 1707 C CA . GLU A 1 223 ? -2.503 -26.617 16.283 1.00 27.19 223 GLU A CA 1
ATOM 1708 C C . GLU A 1 223 ? -2.666 -27.264 14.892 1.00 27.19 223 GLU A C 1
ATOM 1710 O O . GLU A 1 223 ? -2.888 -28.477 14.796 1.00 27.19 223 GLU A O 1
ATOM 1715 N N . PRO A 1 224 ? -2.521 -26.505 13.787 1.00 32.94 224 PRO A N 1
ATOM 1716 C CA . PRO A 1 224 ? -2.602 -27.078 12.456 1.00 32.94 224 PRO A CA 1
ATOM 1717 C C . PRO A 1 224 ? -1.293 -27.788 12.100 1.00 32.94 224 PRO A C 1
ATOM 1719 O O . PRO A 1 224 ? -0.238 -27.167 11.959 1.00 32.94 224 PRO A O 1
ATOM 1722 N N . ARG A 1 225 ? -1.393 -29.103 11.888 1.00 35.16 225 ARG A N 1
ATOM 1723 C CA . ARG A 1 225 ? -0.367 -29.906 11.215 1.00 35.16 225 ARG A CA 1
ATOM 1724 C C . ARG A 1 225 ? -0.129 -29.356 9.804 1.00 35.16 225 ARG A C 1
ATOM 1726 O O . ARG A 1 225 ? -1.079 -29.012 9.100 1.00 35.16 225 ARG A O 1
ATOM 1733 N N . GLN A 1 226 ? 1.137 -29.284 9.398 1.00 39.81 226 GLN A N 1
ATOM 1734 C CA . GLN A 1 226 ? 1.536 -29.058 8.008 1.00 39.81 226 GLN A CA 1
ATOM 1735 C C . GLN A 1 226 ? 0.890 -30.146 7.137 1.00 39.81 226 GLN A C 1
ATOM 1737 O O . GLN A 1 226 ? 1.092 -31.330 7.392 1.00 39.81 226 GLN A O 1
ATOM 1742 N N . GLY A 1 227 ? 0.055 -29.752 6.175 1.00 44.91 227 GLY A N 1
ATOM 1743 C CA . GLY A 1 227 ? -0.692 -30.676 5.322 1.00 44.91 227 GLY A CA 1
ATOM 1744 C C . GLY A 1 227 ? -0.332 -30.482 3.856 1.00 44.91 227 GLY A C 1
ATOM 1745 O O . GLY A 1 227 ? -0.321 -29.349 3.373 1.00 44.91 227 GLY A O 1
ATOM 1746 N N . THR A 1 228 ? -0.054 -31.586 3.167 1.00 53.72 228 THR A N 1
ATOM 1747 C CA . THR A 1 228 ? -0.103 -31.666 1.705 1.00 53.72 228 THR A CA 1
ATOM 1748 C C . THR A 1 228 ? -1.559 -31.581 1.251 1.00 53.72 228 THR A C 1
ATOM 1750 O O . THR A 1 228 ? -2.475 -31.996 1.969 1.00 53.72 228 THR A O 1
ATOM 1753 N N . PHE A 1 229 ? -1.805 -31.002 0.078 1.00 66.75 229 PHE A N 1
ATOM 1754 C CA . PHE A 1 229 ? -3.141 -30.989 -0.517 1.00 66.75 229 PHE A CA 1
ATOM 1755 C C . PHE A 1 229 ? -3.066 -31.330 -1.998 1.00 66.75 229 PHE A C 1
ATOM 1757 O O . PHE A 1 229 ? -2.114 -30.977 -2.690 1.00 66.75 229 PHE A O 1
ATOM 1764 N N . VAL A 1 230 ? -4.090 -32.025 -2.483 1.00 66.06 230 VAL A N 1
ATOM 1765 C CA . VAL A 1 230 ? -4.196 -32.416 -3.887 1.00 66.06 230 VAL A CA 1
ATOM 1766 C C . VAL A 1 230 ? -5.051 -31.376 -4.604 1.00 66.06 230 VAL A C 1
ATOM 1768 O O . VAL A 1 230 ? -6.177 -31.100 -4.183 1.00 66.06 230 VAL A O 1
ATOM 1771 N N . ASN A 1 231 ? -4.517 -30.748 -5.651 1.00 70.69 231 ASN A N 1
ATOM 1772 C CA . ASN A 1 231 ? -5.267 -29.752 -6.416 1.00 70.69 231 ASN A CA 1
ATOM 1773 C C . ASN A 1 231 ? -6.378 -30.414 -7.263 1.00 70.69 231 ASN A C 1
ATOM 1775 O O . ASN A 1 231 ? -6.466 -31.637 -7.374 1.00 70.69 231 ASN A O 1
ATOM 1779 N N . LYS A 1 232 ? -7.236 -29.604 -7.897 1.00 56.97 232 LYS A N 1
ATOM 1780 C CA . LYS A 1 232 ? -8.331 -30.105 -8.755 1.00 56.97 232 LYS A CA 1
ATOM 1781 C C . LYS A 1 232 ? -7.848 -30.930 -9.953 1.00 56.97 232 LYS A C 1
ATOM 1783 O O . LYS A 1 232 ? -8.623 -31.713 -10.493 1.00 56.97 232 LYS A O 1
ATOM 1788 N N . ASP A 1 233 ? -6.587 -30.765 -10.337 1.00 64.06 233 ASP A N 1
ATOM 1789 C CA . ASP A 1 233 ? -5.951 -31.513 -11.415 1.00 64.06 233 ASP A CA 1
ATOM 1790 C C . ASP A 1 233 ? -5.292 -32.809 -10.927 1.00 64.06 233 ASP A C 1
ATOM 1792 O O . ASP A 1 233 ? -4.738 -33.535 -11.748 1.00 64.06 233 ASP A O 1
ATOM 1796 N N . GLY A 1 234 ? -5.369 -33.123 -9.627 1.00 76.38 234 GLY A N 1
ATOM 1797 C CA . GLY A 1 234 ? -4.812 -34.330 -9.025 1.00 76.38 234 GLY A CA 1
ATOM 1798 C C . GLY A 1 234 ? -3.308 -34.268 -8.737 1.00 76.38 234 GLY A C 1
ATOM 1799 O O . GLY A 1 234 ? -2.698 -35.325 -8.597 1.00 76.38 234 GLY A O 1
ATOM 1800 N N . CYS A 1 235 ? -2.689 -33.084 -8.721 1.00 78.81 235 CYS A N 1
ATOM 1801 C CA . CYS A 1 235 ? -1.281 -32.922 -8.349 1.00 78.81 235 CYS A CA 1
ATOM 1802 C C . CYS A 1 235 ? -1.147 -32.756 -6.839 1.00 78.81 235 CYS A C 1
ATOM 1804 O O . CYS A 1 235 ? -1.929 -32.016 -6.235 1.00 78.81 235 CYS A O 1
ATOM 1806 N N . GLU A 1 236 ? -0.154 -33.410 -6.244 1.00 78.25 236 GLU A N 1
ATOM 1807 C CA . GLU A 1 236 ? 0.147 -33.240 -4.829 1.00 78.25 236 GLU A CA 1
ATOM 1808 C C . GLU A 1 236 ? 0.991 -31.979 -4.662 1.00 78.25 236 GLU A C 1
ATOM 1810 O O . GLU A 1 236 ? 2.073 -31.848 -5.232 1.00 78.25 236 GLU A O 1
ATOM 1815 N N . CYS A 1 237 ? 0.453 -31.013 -3.927 1.00 72.25 237 CYS A N 1
ATOM 1816 C CA . CYS A 1 237 ? 1.081 -29.725 -3.725 1.00 72.25 237 CYS A CA 1
ATOM 1817 C C . CYS A 1 237 ? 1.478 -29.546 -2.260 1.00 72.25 237 CYS A C 1
ATOM 1819 O O . CYS A 1 237 ? 0.712 -29.838 -1.334 1.00 72.25 237 CYS A O 1
ATOM 1821 N N . SER A 1 238 ? 2.676 -29.006 -2.060 1.00 74.19 238 SER A N 1
ATOM 1822 C CA . SER A 1 238 ? 3.213 -28.623 -0.761 1.00 74.19 238 SER A CA 1
ATOM 1823 C C . SER A 1 238 ? 3.778 -27.211 -0.819 1.00 74.19 238 SER A C 1
ATOM 1825 O O . SER A 1 238 ? 4.331 -26.784 -1.830 1.00 74.19 238 SER A O 1
ATOM 1827 N N . TRP A 1 239 ? 3.645 -26.487 0.286 1.00 60.97 239 TRP A N 1
ATOM 1828 C CA . TRP A 1 239 ? 4.255 -25.174 0.455 1.00 60.97 239 TRP A CA 1
ATOM 1829 C C . TRP A 1 239 ? 5.586 -25.307 1.189 1.00 60.97 239 TRP A C 1
ATOM 1831 O O . TRP A 1 239 ? 5.630 -25.914 2.262 1.00 60.97 239 TRP A O 1
ATOM 1841 N N . ASP A 1 240 ? 6.634 -24.692 0.649 1.00 71.44 240 ASP A N 1
ATOM 1842 C CA . ASP A 1 240 ? 7.919 -24.512 1.324 1.00 71.44 240 ASP A CA 1
ATOM 1843 C C . ASP A 1 240 ? 8.342 -23.029 1.340 1.00 71.44 240 ASP A C 1
ATOM 1845 O O . ASP A 1 240 ? 7.559 -22.131 1.022 1.00 71.44 240 ASP A O 1
ATOM 1849 N N . GLN A 1 241 ? 9.575 -22.754 1.775 1.00 46.94 241 GLN A N 1
ATOM 1850 C CA . GLN A 1 241 ? 10.108 -21.391 1.894 1.00 46.94 241 GLN A CA 1
ATOM 1851 C C . GLN A 1 241 ? 10.329 -20.682 0.544 1.00 46.94 241 GLN A C 1
ATOM 1853 O O . GLN A 1 241 ? 10.566 -19.475 0.535 1.00 46.94 241 GLN A O 1
ATOM 1858 N N . LEU A 1 242 ? 10.265 -21.401 -0.579 1.00 42.12 242 LEU A N 1
ATOM 1859 C CA . LEU A 1 242 ? 10.443 -20.878 -1.935 1.00 42.12 242 LEU A CA 1
ATOM 1860 C C . LEU A 1 242 ? 9.110 -20.706 -2.679 1.00 42.12 242 LEU A C 1
ATOM 1862 O O . LEU A 1 242 ? 9.077 -20.063 -3.728 1.00 42.12 242 LEU A O 1
ATOM 1866 N N . GLY A 1 243 ? 8.010 -21.226 -2.129 1.00 45.28 243 GLY A N 1
ATOM 1867 C CA . GLY A 1 243 ? 6.660 -21.039 -2.651 1.00 45.28 243 GLY A CA 1
ATOM 1868 C C . GLY A 1 243 ? 5.867 -22.341 -2.741 1.00 45.28 243 GLY A C 1
ATOM 1869 O O . GLY A 1 243 ? 6.096 -23.295 -2.000 1.00 45.28 243 GLY A O 1
ATOM 187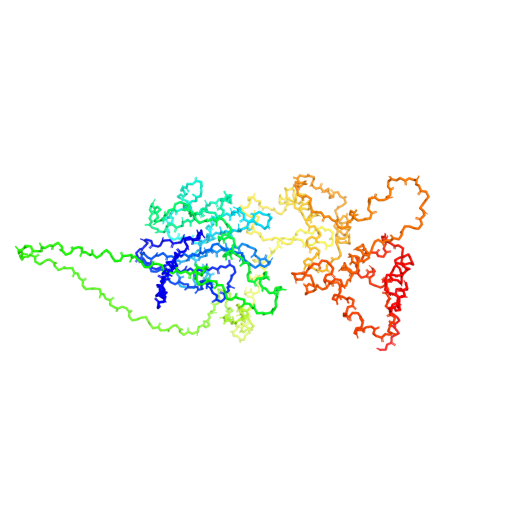0 N N . LEU A 1 244 ? 4.871 -22.355 -3.629 1.00 66.50 244 LEU A N 1
ATOM 1871 C CA . LEU A 1 244 ? 4.037 -23.525 -3.893 1.00 66.50 244 LEU A CA 1
ATOM 1872 C C . LEU A 1 244 ? 4.755 -24.453 -4.875 1.00 66.50 244 LEU A C 1
ATOM 1874 O O . LEU A 1 244 ? 4.962 -24.079 -6.030 1.00 66.50 244 LEU A O 1
ATOM 1878 N N . HIS A 1 245 ? 5.072 -25.669 -4.439 1.00 63.84 245 HIS A N 1
ATOM 1879 C CA . HIS A 1 245 ? 5.601 -26.723 -5.295 1.00 63.84 245 HIS A CA 1
ATOM 1880 C C . HIS A 1 245 ? 4.526 -27.794 -5.499 1.00 63.84 245 HIS A C 1
ATOM 1882 O O . HIS A 1 245 ? 3.959 -28.294 -4.529 1.00 63.84 245 HIS A O 1
ATOM 1888 N N . CYS A 1 246 ? 4.219 -28.126 -6.751 1.00 73.56 246 CYS A N 1
ATOM 1889 C CA . CYS A 1 246 ? 3.246 -29.161 -7.095 1.00 73.56 246 CYS A CA 1
ATOM 1890 C C . CYS A 1 246 ? 3.935 -30.253 -7.909 1.00 73.56 246 CYS A C 1
ATOM 1892 O O . CYS A 1 246 ? 4.408 -29.981 -9.012 1.00 73.56 246 CYS A O 1
ATOM 1894 N N . ASP A 1 247 ? 3.949 -31.475 -7.382 1.00 79.25 247 ASP A N 1
ATOM 1895 C CA . ASP A 1 247 ? 4.403 -32.663 -8.098 1.00 79.25 247 ASP A CA 1
ATOM 1896 C C . ASP A 1 247 ? 3.200 -33.303 -8.809 1.00 79.25 247 ASP A C 1
ATOM 1898 O O . ASP A 1 247 ? 2.246 -33.794 -8.193 1.00 79.25 247 ASP A O 1
ATOM 1902 N N . CYS A 1 248 ? 3.225 -33.241 -10.139 1.00 78.06 248 CYS A N 1
ATOM 1903 C CA . CYS A 1 248 ? 2.193 -33.805 -11.003 1.00 78.06 248 CYS A CA 1
ATOM 1904 C C . CYS A 1 248 ? 2.620 -35.142 -11.647 1.00 78.06 248 CYS A C 1
ATOM 1906 O O . CYS A 1 248 ? 1.818 -35.748 -12.363 1.00 78.06 248 CYS A O 1
ATOM 1908 N N . ASP A 1 249 ? 3.841 -35.631 -11.400 1.00 73.25 249 ASP A N 1
ATOM 1909 C CA . ASP A 1 249 ? 4.431 -36.746 -12.157 1.00 73.25 249 ASP A CA 1
ATOM 1910 C C . ASP A 1 249 ? 3.969 -38.130 -11.666 1.00 73.25 249 ASP A C 1
ATOM 1912 O O . ASP A 1 249 ? 4.034 -39.133 -12.392 1.00 73.25 249 ASP A O 1
ATOM 1916 N N . ASN A 1 250 ? 3.382 -38.200 -10.469 1.00 58.69 250 ASN A N 1
ATOM 1917 C CA . ASN A 1 250 ? 2.873 -39.450 -9.900 1.00 58.69 250 ASN A CA 1
ATOM 1918 C C . ASN A 1 250 ? 1.553 -39.959 -10.519 1.00 58.69 250 ASN A C 1
ATOM 1920 O O . ASN A 1 250 ? 1.144 -41.088 -10.234 1.00 58.69 250 ASN A O 1
ATOM 1924 N N . GLN A 1 251 ? 0.912 -39.219 -11.435 1.00 56.00 251 GLN A N 1
ATOM 1925 C CA . GLN A 1 251 ? -0.328 -39.672 -12.094 1.00 56.00 251 GLN A CA 1
ATOM 1926 C C . GLN A 1 251 ? -0.135 -40.853 -13.060 1.00 56.00 251 GLN A C 1
ATOM 1928 O O . GLN A 1 251 ? -1.091 -41.558 -13.390 1.00 56.00 251 GLN A O 1
ATOM 1933 N N . SER A 1 252 ? 1.092 -41.118 -13.516 1.00 51.22 252 SER A N 1
ATOM 1934 C CA . SER A 1 252 ? 1.331 -42.106 -14.579 1.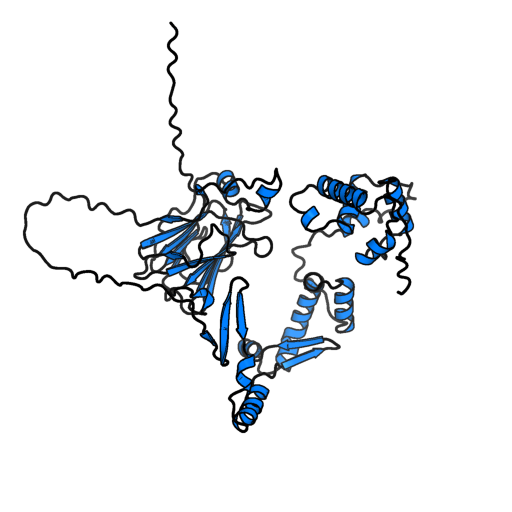00 51.22 252 SER A CA 1
ATOM 1935 C C . SER A 1 252 ? 1.266 -43.573 -14.125 1.00 51.22 252 SER A C 1
ATOM 1937 O O . SER A 1 252 ? 1.116 -44.462 -14.978 1.00 51.22 252 SER A O 1
ATOM 1939 N N . LYS A 1 253 ? 1.337 -43.836 -12.810 1.00 52.34 253 LYS A N 1
ATOM 1940 C CA . LYS A 1 253 ? 1.573 -45.184 -12.263 1.00 52.34 253 LYS A CA 1
ATOM 1941 C C . LYS A 1 253 ? 0.312 -46.021 -12.006 1.00 52.34 253 LYS A C 1
ATOM 1943 O O . LYS A 1 253 ? 0.421 -47.240 -12.038 1.00 52.34 253 LYS A O 1
ATOM 1948 N N . ASN A 1 254 ? -0.872 -45.412 -11.862 1.00 49.62 254 ASN A N 1
ATOM 1949 C CA . ASN A 1 254 ? -2.099 -46.143 -11.484 1.00 49.62 254 ASN A CA 1
ATOM 1950 C C . ASN A 1 254 ? -3.253 -46.098 -12.505 1.00 49.62 254 ASN A C 1
ATOM 1952 O O . ASN A 1 254 ? -4.283 -46.727 -12.278 1.00 49.62 254 ASN A O 1
ATOM 1956 N N . ALA A 1 255 ? -3.121 -45.393 -13.633 1.00 49.12 255 ALA A N 1
ATOM 1957 C CA . ALA A 1 255 ? -4.190 -45.347 -14.634 1.00 49.12 255 ALA A CA 1
ATOM 1958 C C . ALA A 1 255 ? -4.201 -46.615 -15.507 1.00 49.12 255 ALA A C 1
ATOM 1960 O O . ALA A 1 255 ? -3.190 -46.954 -16.138 1.00 49.12 255 ALA A O 1
ATOM 1961 N N . THR A 1 256 ? -5.349 -47.299 -15.574 1.00 60.16 256 THR A N 1
ATOM 1962 C CA . THR A 1 256 ? -5.531 -48.439 -16.480 1.00 60.16 256 THR A CA 1
ATOM 1963 C C . THR A 1 256 ? -5.421 -47.983 -17.938 1.00 60.16 256 THR A C 1
ATOM 1965 O O . THR A 1 256 ? -5.677 -46.825 -18.275 1.00 60.16 256 THR A O 1
ATOM 1968 N N . LYS A 1 257 ? -5.011 -48.891 -18.834 1.00 57.22 257 LYS A N 1
ATOM 1969 C CA . LYS A 1 257 ? -4.738 -48.583 -20.252 1.00 57.22 257 LYS A CA 1
ATOM 1970 C C . LYS A 1 257 ? -5.929 -47.907 -20.964 1.00 57.22 257 LYS A C 1
ATOM 1972 O O . LYS A 1 257 ? -5.700 -47.123 -21.877 1.00 57.22 257 LYS A O 1
ATOM 1977 N N . GLY A 1 258 ? -7.164 -48.149 -20.507 1.00 54.28 258 GLY A N 1
ATOM 1978 C CA . GLY A 1 258 ? -8.384 -47.519 -21.032 1.00 54.28 258 GLY A CA 1
ATOM 1979 C C . GLY A 1 258 ? -8.648 -46.088 -20.538 1.00 54.28 258 GLY A C 1
ATOM 1980 O O . GLY A 1 258 ? -9.207 -45.283 -21.283 1.00 54.28 258 GLY A O 1
ATOM 1981 N N . ASP A 1 259 ? -8.196 -45.727 -19.334 1.00 50.94 259 ASP A N 1
ATOM 1982 C CA . ASP A 1 259 ? -8.363 -44.371 -18.783 1.00 50.94 259 ASP A CA 1
ATOM 1983 C C . ASP A 1 259 ? -7.381 -43.380 -19.415 1.00 50.94 259 ASP A C 1
ATOM 1985 O O . ASP A 1 259 ? -7.718 -42.217 -19.650 1.00 50.94 259 ASP A O 1
ATOM 1989 N N . LYS A 1 260 ? -6.187 -43.867 -19.784 1.00 52.53 260 LYS A N 1
ATOM 1990 C CA . LYS A 1 260 ? -5.161 -43.075 -20.478 1.00 52.53 260 LYS A CA 1
ATOM 1991 C C . LYS A 1 260 ? -5.632 -42.598 -21.855 1.00 52.53 260 LYS A C 1
ATOM 1993 O O . LYS A 1 260 ? -5.298 -41.485 -22.243 1.00 52.53 260 LYS A O 1
ATOM 1998 N N . GLU A 1 261 ? -6.449 -43.376 -22.565 1.00 52.66 261 GLU A N 1
ATOM 1999 C CA . GLU A 1 261 ? -6.918 -43.038 -23.918 1.00 52.66 261 GLU A CA 1
ATOM 2000 C C . GLU A 1 261 ? -8.104 -42.049 -23.912 1.00 52.66 261 GLU A C 1
ATOM 2002 O O . GLU A 1 261 ? -8.172 -41.145 -24.749 1.00 52.66 261 GLU A O 1
ATOM 2007 N N . LYS A 1 262 ? -8.996 -42.135 -22.911 1.00 50.44 262 LYS A N 1
ATOM 2008 C CA . LYS A 1 262 ? -10.087 -41.159 -22.718 1.00 50.44 262 LYS A CA 1
ATOM 2009 C C . LYS A 1 262 ? -9.602 -39.833 -22.128 1.00 50.44 262 LYS A C 1
ATOM 2011 O O . LYS A 1 262 ? -10.027 -38.784 -22.609 1.00 50.44 262 LYS A O 1
ATOM 2016 N N . GLN A 1 263 ? -8.673 -39.845 -21.165 1.00 50.28 263 GLN A N 1
ATOM 2017 C CA . GLN A 1 263 ? -8.076 -38.603 -20.660 1.00 50.28 263 GLN A CA 1
ATOM 2018 C C . GLN A 1 263 ? -7.218 -37.895 -21.714 1.00 50.28 263 GLN A C 1
ATOM 2020 O O . GLN A 1 263 ? -7.263 -36.668 -21.770 1.00 50.28 263 GLN A O 1
ATOM 2025 N N . HIS A 1 264 ? -6.508 -38.615 -22.595 1.00 50.00 264 HIS A N 1
ATOM 2026 C CA . HIS A 1 264 ? -5.761 -37.969 -23.683 1.00 50.00 264 HIS A CA 1
ATOM 2027 C C . HIS A 1 264 ? -6.674 -37.248 -24.682 1.00 50.00 264 HIS A C 1
ATOM 2029 O O . HIS A 1 264 ? -6.340 -36.146 -25.117 1.00 50.00 264 HIS A O 1
ATOM 2035 N N . ARG A 1 265 ? -7.841 -37.824 -25.010 1.00 45.44 265 ARG A N 1
ATOM 2036 C CA . ARG A 1 265 ? -8.825 -37.169 -25.890 1.00 45.44 265 ARG A CA 1
ATOM 2037 C C . ARG A 1 265 ? -9.493 -35.961 -25.226 1.00 45.44 265 ARG A C 1
ATOM 2039 O O . ARG A 1 265 ? -9.632 -34.932 -25.869 1.00 45.44 265 ARG A O 1
ATOM 2046 N N . GLN A 1 266 ? -9.821 -36.024 -23.934 1.00 43.66 266 GLN A N 1
ATOM 2047 C CA . GLN A 1 266 ? -10.518 -34.922 -23.252 1.00 43.66 266 GLN A CA 1
ATOM 2048 C C . GLN A 1 266 ? -9.594 -33.769 -22.793 1.00 43.66 266 GLN A C 1
ATOM 2050 O O . GLN A 1 266 ? -10.029 -32.618 -22.778 1.00 43.66 266 GLN A O 1
ATOM 2055 N N . LYS A 1 267 ? -8.307 -34.024 -22.483 1.00 47.53 267 LYS A N 1
ATOM 2056 C CA . LYS A 1 267 ? -7.303 -32.962 -22.217 1.00 47.53 267 LYS A CA 1
ATOM 2057 C C . LYS A 1 267 ? -6.804 -32.268 -23.493 1.00 47.53 267 LYS A C 1
ATOM 2059 O O . LYS A 1 267 ? -6.355 -31.128 -23.405 1.00 47.53 267 LYS A O 1
ATOM 2064 N N . SER A 1 268 ? -6.887 -32.927 -24.652 1.00 49.12 268 SER A N 1
ATOM 2065 C CA . SER A 1 268 ? -6.490 -32.362 -25.953 1.00 49.12 268 SER A CA 1
ATOM 2066 C C . SER A 1 268 ? -7.422 -31.232 -26.409 1.00 49.12 268 SER A C 1
ATOM 2068 O O . SER A 1 268 ? -6.956 -30.226 -26.942 1.00 49.12 268 SER A O 1
ATOM 2070 N N . ASP A 1 269 ? -8.726 -31.350 -26.153 1.00 50.19 269 ASP A N 1
ATOM 2071 C CA . ASP A 1 269 ? -9.705 -30.431 -26.747 1.00 50.19 269 ASP A CA 1
ATOM 2072 C C . ASP A 1 269 ? -9.984 -29.178 -25.896 1.00 50.19 269 ASP A C 1
ATOM 2074 O O . ASP A 1 269 ? -10.285 -28.121 -26.447 1.00 50.19 269 ASP A O 1
ATOM 2078 N N . ASN A 1 270 ? -9.781 -29.235 -24.572 1.00 49.00 270 ASN A N 1
ATOM 2079 C CA . ASN A 1 270 ? -10.015 -28.100 -23.659 1.00 49.00 270 ASN A CA 1
ATOM 2080 C C . ASN A 1 270 ? -8.802 -27.173 -23.448 1.00 49.00 270 ASN A C 1
ATOM 2082 O O . ASN A 1 270 ? -8.877 -26.215 -22.682 1.00 49.00 270 ASN A O 1
ATOM 2086 N N . LYS A 1 271 ? -7.677 -27.443 -24.120 1.00 50.84 271 LYS A N 1
ATOM 2087 C CA . LYS A 1 271 ? -6.454 -26.623 -24.066 1.00 50.84 271 LYS A CA 1
ATOM 2088 C C . LYS A 1 271 ? -6.013 -26.111 -25.435 1.00 50.84 271 LYS A C 1
ATOM 2090 O O . LYS A 1 271 ? -4.861 -25.707 -25.591 1.00 50.84 271 LYS A O 1
ATOM 2095 N N . LYS A 1 272 ? -6.913 -26.093 -26.425 1.00 53.12 272 LYS A N 1
ATOM 2096 C CA . LYS A 1 272 ? -6.674 -25.339 -27.660 1.00 53.12 272 LYS A CA 1
ATOM 2097 C C . LYS A 1 272 ? -6.690 -23.850 -27.324 1.00 53.12 272 LYS A C 1
ATOM 2099 O O . LYS A 1 272 ? -7.739 -23.213 -27.313 1.00 53.12 272 LYS A O 1
ATOM 2104 N N . LYS A 1 273 ? -5.510 -23.333 -26.975 1.00 60.88 273 LYS A N 1
ATOM 2105 C CA . LYS A 1 273 ? -5.224 -21.906 -27.046 1.00 60.88 273 LYS A CA 1
ATOM 2106 C C . LYS A 1 273 ? -5.377 -21.523 -28.508 1.00 60.88 273 LYS A C 1
ATOM 2108 O O . LYS A 1 273 ? -4.748 -22.145 -29.364 1.00 60.88 273 LYS A O 1
ATOM 2113 N N . ASP A 1 274 ? -6.223 -20.545 -28.776 1.00 67.12 274 ASP A N 1
ATOM 2114 C CA . ASP A 1 274 ? -6.242 -19.952 -30.098 1.00 67.12 274 ASP A CA 1
ATOM 2115 C C . ASP A 1 274 ? -5.066 -18.984 -30.155 1.00 67.12 274 ASP A C 1
ATOM 2117 O O . ASP A 1 274 ? -4.897 -18.123 -29.285 1.00 67.12 274 ASP A O 1
ATOM 2121 N N . CYS A 1 275 ? -4.195 -19.201 -31.132 1.00 66.50 275 CYS A N 1
ATOM 2122 C CA . CYS A 1 275 ? -2.982 -18.424 -31.281 1.00 66.50 275 CYS A CA 1
ATOM 2123 C C . CYS A 1 275 ? -3.055 -17.580 -32.546 1.00 66.50 275 CYS A C 1
ATOM 2125 O O . CYS A 1 275 ? -3.282 -18.087 -33.644 1.00 66.50 275 CYS A O 1
ATOM 2127 N N . LEU A 1 276 ? -2.841 -16.278 -32.386 1.00 57.19 276 LEU A N 1
ATOM 2128 C CA . LEU A 1 276 ? -2.605 -15.356 -33.482 1.00 57.19 276 LEU A CA 1
ATOM 2129 C C . LEU A 1 276 ? -1.168 -15.550 -33.931 1.00 57.19 276 LEU A C 1
ATOM 2131 O O . LEU A 1 276 ? -0.229 -15.197 -33.217 1.00 57.19 276 LEU A O 1
ATOM 2135 N N . LYS A 1 277 ? -1.006 -16.130 -35.114 1.00 62.53 277 LYS A N 1
ATOM 2136 C CA . LYS A 1 277 ? 0.282 -16.157 -35.794 1.00 62.53 277 LYS A CA 1
ATOM 2137 C C . LYS A 1 277 ? 0.394 -14.947 -36.694 1.00 62.53 277 LYS A C 1
ATOM 2139 O O . LYS A 1 277 ? -0.467 -14.707 -37.542 1.00 62.53 277 LYS A O 1
ATOM 2144 N N . THR A 1 278 ? 1.485 -14.223 -36.526 1.00 49.25 278 THR A N 1
ATOM 2145 C CA . THR A 1 278 ? 1.813 -13.072 -37.356 1.00 49.25 278 THR A CA 1
ATOM 2146 C C . THR A 1 278 ? 3.322 -13.040 -37.503 1.00 49.25 278 THR A C 1
ATOM 2148 O O . THR A 1 278 ? 4.037 -12.801 -36.535 1.00 49.25 278 THR A O 1
ATOM 2151 N N . GLY A 1 279 ? 3.801 -13.381 -38.704 1.00 66.19 279 GLY A N 1
ATOM 2152 C CA . GLY A 1 279 ? 5.215 -13.672 -38.954 1.00 66.19 279 GLY A CA 1
ATOM 2153 C C . GLY A 1 279 ? 5.752 -14.769 -38.031 1.00 66.19 279 GLY A C 1
ATOM 2154 O O . GLY A 1 279 ? 5.112 -15.808 -37.870 1.00 66.19 279 GLY A O 1
ATOM 2155 N N . ASP A 1 280 ? 6.902 -14.500 -37.410 1.00 55.47 280 ASP A N 1
ATOM 2156 C CA . ASP A 1 280 ? 7.579 -15.406 -36.470 1.00 55.47 280 ASP A CA 1
ATOM 2157 C C . ASP A 1 280 ? 6.978 -15.374 -35.051 1.00 55.47 280 ASP A C 1
ATOM 2159 O O . ASP A 1 280 ? 7.396 -16.135 -34.177 1.00 55.47 280 ASP A O 1
ATOM 2163 N N . PHE A 1 281 ? 5.997 -14.502 -34.796 1.00 50.31 281 PHE A N 1
ATOM 2164 C CA . PHE A 1 281 ? 5.376 -14.362 -33.483 1.00 50.31 281 PHE A CA 1
ATOM 2165 C C . PHE A 1 281 ? 4.065 -15.143 -33.404 1.00 50.31 281 PHE A C 1
ATOM 2167 O O . PHE A 1 281 ? 3.174 -15.015 -34.249 1.00 50.31 281 PHE A O 1
ATOM 2174 N N . GLU A 1 282 ? 3.934 -15.923 -32.334 1.00 69.00 282 GLU A N 1
ATOM 2175 C CA . GLU A 1 282 ? 2.713 -16.633 -31.974 1.00 69.00 282 GLU A CA 1
ATOM 2176 C C . GLU A 1 282 ? 2.185 -16.084 -30.645 1.00 69.00 282 GLU A C 1
ATOM 2178 O O . GLU A 1 282 ? 2.770 -16.293 -29.582 1.00 69.00 282 GLU A O 1
ATOM 2183 N N . TYR A 1 283 ? 1.068 -15.360 -30.703 1.00 61.31 283 TYR A N 1
ATOM 2184 C CA . TYR A 1 283 ? 0.370 -14.862 -29.526 1.00 61.31 283 TYR A CA 1
ATOM 2185 C C . TYR A 1 283 ? -0.829 -15.751 -29.217 1.00 61.31 283 TYR A C 1
ATOM 2187 O O . TYR A 1 283 ? -1.868 -15.672 -29.867 1.00 61.31 283 TYR A O 1
ATOM 2195 N N . CYS A 1 284 ? -0.688 -16.602 -28.210 1.00 72.31 284 CYS A N 1
ATOM 2196 C CA . CYS A 1 284 ? -1.752 -17.485 -27.753 1.00 72.31 284 CYS A CA 1
ATOM 2197 C C . CYS A 1 284 ? -2.580 -16.823 -26.655 1.00 72.31 284 CYS A C 1
ATOM 2199 O O . CYS A 1 284 ? -2.040 -16.504 -25.594 1.00 72.31 284 CYS A O 1
ATOM 2201 N N . PHE A 1 285 ? -3.889 -16.690 -26.862 1.00 64.81 285 PHE A N 1
ATOM 2202 C CA . PHE A 1 285 ? -4.801 -16.191 -25.837 1.00 64.81 285 PHE A CA 1
ATOM 2203 C C . PHE A 1 285 ? -5.761 -17.276 -25.347 1.00 64.81 285 PHE A C 1
ATOM 2205 O O . PHE A 1 285 ? -6.003 -18.299 -25.991 1.00 64.81 285 PHE A O 1
ATOM 2212 N N . ASP A 1 286 ? -6.275 -17.060 -24.140 1.00 67.81 286 ASP A N 1
ATOM 2213 C CA . ASP A 1 286 ? -7.242 -17.949 -23.512 1.00 67.81 286 ASP A CA 1
ATOM 2214 C C . ASP A 1 286 ? -8.650 -17.659 -24.057 1.00 67.81 286 ASP A C 1
ATOM 2216 O O . ASP A 1 286 ? -9.114 -16.515 -24.016 1.00 67.81 286 ASP A O 1
ATOM 2220 N N . LYS A 1 287 ? -9.352 -18.690 -24.549 1.00 64.38 287 LYS A N 1
ATOM 2221 C CA . LYS A 1 287 ? -10.730 -18.559 -25.062 1.00 64.38 287 LYS A CA 1
ATOM 2222 C C . LYS A 1 287 ? -11.691 -17.949 -24.041 1.00 64.38 287 LYS A C 1
ATOM 2224 O O . LYS A 1 287 ? -12.600 -17.217 -24.422 1.00 64.38 287 LYS A O 1
ATOM 2229 N N . GLY A 1 288 ? -11.484 -18.204 -22.751 1.00 68.00 288 GLY A N 1
ATOM 2230 C CA . GLY A 1 288 ? -12.290 -17.631 -21.680 1.00 68.00 288 GLY A CA 1
ATOM 2231 C C . GLY A 1 288 ? -12.117 -16.118 -21.541 1.00 68.00 288 GLY A C 1
ATOM 2232 O O . GLY A 1 288 ? -13.036 -15.447 -21.076 1.00 68.00 288 GLY A O 1
ATOM 2233 N N . ILE A 1 289 ? -10.981 -15.552 -21.966 1.00 59.69 289 ILE A N 1
ATOM 2234 C CA . ILE A 1 289 ? -10.784 -14.095 -22.026 1.00 59.69 289 ILE A CA 1
ATOM 2235 C C . ILE A 1 289 ? -11.533 -13.508 -23.227 1.00 59.69 289 ILE A C 1
ATOM 2237 O O . ILE A 1 289 ? -12.237 -12.517 -23.053 1.00 59.69 289 ILE A O 1
ATOM 2241 N N . ALA A 1 290 ? -11.451 -14.139 -24.404 1.00 59.00 290 ALA A N 1
ATOM 2242 C CA . ALA A 1 290 ? -12.161 -13.692 -25.610 1.00 59.00 290 ALA A CA 1
ATOM 2243 C C . ALA A 1 290 ? -13.692 -13.683 -25.421 1.00 59.00 290 ALA A C 1
ATOM 2245 O O . ALA A 1 290 ? -14.355 -12.694 -25.735 1.00 59.00 290 ALA A O 1
ATOM 2246 N N . GLN A 1 291 ? -14.239 -14.723 -24.785 1.00 65.56 291 GLN A N 1
ATOM 2247 C CA . GLN A 1 291 ? -15.666 -14.798 -24.450 1.00 65.56 291 GLN A CA 1
ATOM 2248 C C . GLN A 1 291 ? -16.107 -13.689 -23.481 1.00 65.56 291 GLN A C 1
ATOM 2250 O O . GLN A 1 291 ? -17.182 -13.117 -23.640 1.00 65.56 291 GLN A O 1
ATOM 2255 N N . LYS A 1 292 ? -15.269 -13.324 -22.498 1.00 69.25 292 LYS A N 1
ATOM 2256 C CA . LYS A 1 292 ? -15.577 -12.246 -21.535 1.00 69.25 292 LYS A CA 1
ATOM 2257 C C . LYS A 1 292 ? -15.660 -10.858 -22.171 1.00 69.25 292 LYS A C 1
ATOM 2259 O O . LYS A 1 292 ? -16.287 -9.977 -21.591 1.00 69.25 292 LYS A O 1
ATOM 2264 N N . ILE A 1 293 ? -15.043 -10.660 -23.335 1.00 67.12 293 ILE A N 1
ATOM 2265 C CA . ILE A 1 293 ? -15.077 -9.396 -24.089 1.00 67.12 293 ILE A CA 1
ATOM 2266 C C . ILE A 1 293 ? -16.015 -9.452 -25.302 1.00 67.12 293 ILE A C 1
ATOM 2268 O O . ILE A 1 293 ? -15.959 -8.569 -26.160 1.00 67.12 293 ILE A O 1
ATOM 2272 N N . ASN A 1 294 ? -16.911 -10.447 -25.330 1.00 70.44 294 ASN A N 1
ATOM 2273 C CA . ASN A 1 294 ? -17.956 -10.624 -26.337 1.00 70.44 294 ASN A CA 1
ATOM 2274 C C . ASN A 1 294 ? -17.396 -10.760 -27.764 1.00 70.44 294 ASN A C 1
ATOM 2276 O O . ASN A 1 294 ? -17.891 -10.141 -28.706 1.00 70.44 294 ASN A O 1
ATOM 2280 N N . LEU A 1 295 ? -16.307 -11.520 -27.894 1.00 68.69 295 LEU A N 1
ATOM 2281 C CA . LEU A 1 295 ? -15.739 -11.909 -29.176 1.00 68.69 295 LEU A CA 1
ATOM 2282 C C . LEU A 1 295 ? -15.936 -13.408 -29.360 1.00 68.69 295 LEU A C 1
ATOM 2284 O O . LEU A 1 295 ? -15.325 -14.217 -28.660 1.00 68.69 295 LEU A O 1
ATOM 2288 N N . ASP A 1 296 ? -16.816 -13.750 -30.295 1.00 65.94 296 ASP A N 1
ATOM 2289 C CA . ASP A 1 296 ? -17.237 -15.128 -30.545 1.00 65.94 296 ASP A CA 1
ATOM 2290 C C . ASP A 1 296 ? -16.198 -15.919 -31.362 1.00 65.94 296 ASP A C 1
ATOM 2292 O O . ASP A 1 296 ? -16.229 -17.152 -31.378 1.00 65.94 296 ASP A O 1
ATOM 2296 N N . ASP A 1 297 ? -15.236 -15.228 -31.988 1.00 73.56 297 ASP A N 1
ATOM 2297 C CA . ASP A 1 297 ? -14.144 -15.831 -32.749 1.00 73.56 297 ASP A CA 1
ATOM 2298 C C . ASP A 1 297 ? -12.833 -15.011 -32.725 1.00 73.56 297 ASP A C 1
ATOM 2300 O O . ASP A 1 297 ? -12.760 -13.849 -32.304 1.00 73.56 297 ASP A O 1
ATOM 2304 N N . VAL A 1 298 ? -11.762 -15.674 -33.167 1.00 63.34 298 VAL A N 1
ATOM 2305 C CA . VAL A 1 298 ? -10.389 -15.150 -33.247 1.00 63.34 298 VAL A CA 1
ATOM 2306 C C . VAL A 1 298 ? -10.277 -13.995 -34.243 1.00 63.34 298 VAL A C 1
ATOM 2308 O O . VAL A 1 298 ? -9.506 -13.061 -34.015 1.00 63.34 298 VAL A O 1
ATOM 2311 N N . ASP A 1 299 ? -11.058 -14.027 -35.321 1.00 74.12 299 ASP A N 1
ATOM 2312 C CA . ASP A 1 299 ? -11.012 -13.031 -36.394 1.00 74.12 299 ASP A CA 1
ATOM 2313 C C . ASP A 1 299 ? -11.568 -11.679 -35.928 1.00 74.12 299 ASP A C 1
ATOM 2315 O O . ASP A 1 299 ? -11.031 -10.615 -36.255 1.00 74.12 299 ASP A O 1
ATOM 2319 N N . SER A 1 300 ? -12.583 -11.713 -35.069 1.00 73.50 300 SER A N 1
ATOM 2320 C CA . SER A 1 300 ? -13.173 -10.551 -34.415 1.00 73.50 300 SER A CA 1
ATOM 2321 C C . SER A 1 300 ? -12.210 -9.937 -33.395 1.00 73.50 300 SER A C 1
ATOM 2323 O O . SER A 1 300 ? -12.090 -8.710 -33.321 1.00 73.50 300 SER A O 1
ATOM 2325 N N . PHE A 1 301 ? -11.464 -10.765 -32.646 1.00 69.75 301 PHE A N 1
ATOM 2326 C CA . PHE A 1 301 ? -10.383 -10.285 -31.775 1.00 69.75 301 PHE A CA 1
ATOM 2327 C C . PHE A 1 301 ? -9.288 -9.602 -32.576 1.00 69.75 301 PHE A C 1
ATOM 2329 O O . PHE A 1 301 ? -8.899 -8.477 -32.262 1.00 69.75 301 PHE A O 1
ATOM 2336 N N . LYS A 1 302 ? -8.823 -10.274 -33.628 1.00 72.00 302 LYS A N 1
ATOM 2337 C CA . LYS A 1 302 ? -7.774 -9.776 -34.504 1.00 72.00 302 LYS A CA 1
ATOM 2338 C C . LYS A 1 302 ? -8.162 -8.416 -35.086 1.00 72.00 302 LYS A C 1
ATOM 2340 O O . LYS A 1 302 ? -7.481 -7.426 -34.854 1.00 72.00 302 LYS A O 1
ATOM 2345 N N . THR A 1 303 ? -9.336 -8.325 -35.703 1.00 75.81 303 THR A N 1
ATOM 2346 C CA . THR A 1 303 ? -9.820 -7.087 -36.333 1.00 75.81 303 THR A CA 1
ATOM 2347 C C . THR A 1 303 ? -9.951 -5.925 -35.344 1.00 75.81 303 THR A C 1
ATOM 2349 O O . THR A 1 303 ? -9.658 -4.781 -35.690 1.00 75.81 303 THR A O 1
ATOM 2352 N N . LYS A 1 304 ? -10.381 -6.196 -34.106 1.00 74.50 304 LYS A N 1
ATOM 2353 C CA . LYS A 1 304 ? -10.675 -5.150 -33.116 1.00 74.50 304 LYS A CA 1
ATOM 2354 C C . LYS A 1 304 ? -9.469 -4.742 -32.267 1.00 74.50 304 LYS A C 1
ATOM 2356 O O . LYS A 1 304 ? -9.353 -3.570 -31.913 1.00 74.50 304 LYS A O 1
ATOM 2361 N N . TYR A 1 305 ? -8.600 -5.686 -31.916 1.00 75.00 305 TYR A N 1
ATOM 2362 C CA . TYR A 1 305 ? -7.577 -5.497 -30.884 1.00 75.00 305 TYR A CA 1
ATOM 2363 C C . TYR A 1 305 ? -6.145 -5.718 -31.364 1.00 75.00 305 TYR A C 1
ATOM 2365 O O . TYR A 1 305 ? -5.241 -5.258 -30.675 1.00 75.00 305 TYR A O 1
ATOM 2373 N N . GLU A 1 306 ? -5.904 -6.339 -32.525 1.00 78.12 306 GLU A N 1
ATOM 2374 C CA . GLU A 1 306 ? -4.539 -6.570 -33.025 1.00 78.12 306 GLU A CA 1
ATOM 2375 C C . GLU A 1 306 ? -3.772 -5.254 -33.162 1.00 78.12 306 GLU A C 1
ATOM 2377 O O . GLU A 1 306 ? -2.689 -5.117 -32.603 1.00 78.12 306 GLU A O 1
ATOM 2382 N N . LYS A 1 307 ? -4.354 -4.249 -33.828 1.00 77.50 307 LYS A N 1
ATOM 2383 C CA . LYS A 1 307 ? -3.665 -2.972 -34.058 1.00 77.50 307 LYS A CA 1
ATOM 2384 C C . LYS A 1 307 ? -3.373 -2.202 -32.750 1.00 77.50 307 LYS A C 1
ATOM 2386 O O . LYS A 1 307 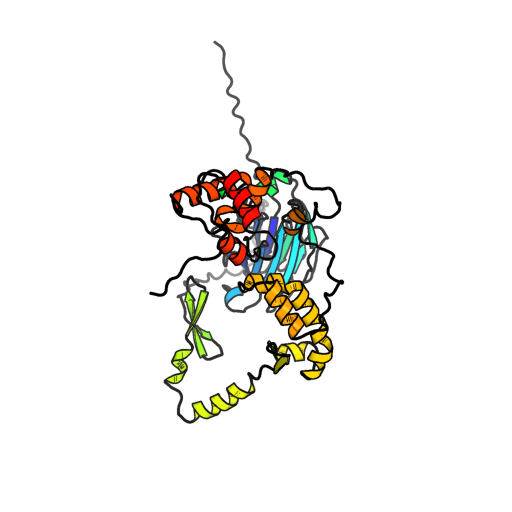? -2.211 -1.854 -32.555 1.00 77.50 307 LYS A O 1
ATOM 2391 N N . PRO A 1 308 ? -4.338 -1.991 -31.826 1.00 74.12 308 PRO A N 1
ATOM 2392 C CA . PRO A 1 308 ? -4.056 -1.354 -30.532 1.00 74.12 308 PRO A CA 1
ATOM 2393 C C . PRO A 1 308 ? -3.088 -2.148 -29.644 1.00 74.12 308 PRO A C 1
ATOM 2395 O O . PRO A 1 308 ? -2.237 -1.567 -28.976 1.00 74.12 308 PRO A O 1
ATOM 2398 N N . LEU A 1 309 ? -3.197 -3.482 -29.629 1.00 76.94 309 LEU A N 1
ATOM 2399 C CA . LEU A 1 309 ? -2.314 -4.337 -28.836 1.00 76.94 309 LEU A CA 1
ATOM 2400 C C . LEU A 1 309 ? -0.880 -4.286 -29.367 1.00 76.94 309 LEU A C 1
ATOM 2402 O O . LEU A 1 309 ? 0.056 -4.176 -28.583 1.00 76.94 309 LEU A O 1
ATOM 2406 N N . LEU A 1 310 ? -0.706 -4.322 -30.689 1.00 79.94 310 LEU A N 1
ATOM 2407 C CA . LEU A 1 310 ? 0.598 -4.164 -31.323 1.00 79.94 310 LEU A CA 1
ATOM 2408 C C . LEU A 1 310 ? 1.189 -2.780 -31.046 1.00 79.94 310 LEU A C 1
ATOM 2410 O O . LEU A 1 310 ? 2.356 -2.703 -30.674 1.00 79.94 310 LEU A O 1
ATOM 2414 N N . GLY A 1 311 ? 0.392 -1.710 -31.140 1.00 80.12 311 GLY A N 1
ATOM 2415 C CA . GLY A 1 311 ? 0.820 -0.355 -30.772 1.00 80.12 311 GLY A CA 1
ATOM 2416 C C . GLY A 1 311 ? 1.342 -0.278 -29.333 1.00 80.12 311 GLY A C 1
ATOM 2417 O O . GLY A 1 311 ? 2.454 0.197 -29.104 1.00 80.12 311 GLY A O 1
ATOM 2418 N N . MET A 1 312 ? 0.597 -0.849 -28.379 1.00 79.62 312 MET A N 1
ATOM 2419 C CA . MET A 1 312 ? 0.990 -0.926 -26.966 1.00 79.62 312 MET A CA 1
ATOM 2420 C C . MET A 1 312 ? 2.255 -1.769 -26.742 1.00 79.62 312 MET A C 1
ATOM 2422 O O . MET A 1 312 ? 3.163 -1.360 -26.022 1.00 79.62 312 MET A O 1
ATOM 2426 N N . LEU A 1 313 ? 2.345 -2.949 -27.363 1.00 77.25 313 LEU A N 1
ATOM 2427 C CA . LEU A 1 313 ? 3.534 -3.801 -27.265 1.00 77.25 313 LEU A CA 1
ATOM 2428 C C . LEU A 1 313 ? 4.766 -3.104 -27.850 1.00 77.25 313 LEU A C 1
ATOM 2430 O O . LEU A 1 313 ? 5.861 -3.246 -27.312 1.00 77.25 313 LEU A O 1
ATOM 2434 N N . TYR A 1 314 ? 4.590 -2.326 -28.919 1.00 85.56 314 TYR A N 1
ATOM 2435 C CA . TYR A 1 314 ? 5.665 -1.564 -29.540 1.00 85.56 314 TYR A CA 1
ATOM 2436 C C . TYR A 1 314 ? 6.105 -0.369 -28.679 1.00 85.56 314 TYR A C 1
ATOM 2438 O O . TYR A 1 314 ? 7.308 -0.114 -28.562 1.00 85.56 314 TYR A O 1
ATOM 2446 N N . SER A 1 315 ? 5.169 0.334 -28.025 1.00 80.00 315 SER A N 1
ATOM 2447 C CA . SER A 1 315 ? 5.506 1.414 -27.085 1.00 80.00 315 SER A CA 1
ATOM 2448 C C . SER A 1 315 ? 6.240 0.890 -25.848 1.00 80.00 315 SER A C 1
ATOM 2450 O O . SER A 1 315 ? 7.193 1.514 -25.389 1.00 80.00 315 SER A O 1
ATOM 2452 N N . GLU A 1 316 ? 5.866 -0.299 -25.367 1.00 82.56 316 GLU A N 1
ATOM 2453 C CA . GLU A 1 316 ? 6.487 -0.973 -24.218 1.00 82.56 316 GLU A CA 1
ATOM 2454 C C . GLU A 1 316 ? 7.681 -1.868 -24.591 1.00 82.56 316 GLU A C 1
ATOM 2456 O O . GLU A 1 316 ? 8.269 -2.525 -23.727 1.00 82.56 316 GLU A O 1
ATOM 2461 N N . ALA A 1 317 ? 8.083 -1.895 -25.865 1.00 84.19 317 ALA A N 1
ATOM 2462 C CA . ALA A 1 317 ? 9.049 -2.864 -26.378 1.00 84.19 317 ALA A CA 1
ATOM 2463 C C . ALA A 1 317 ? 10.386 -2.843 -25.619 1.00 84.19 317 ALA A C 1
ATOM 2465 O O . ALA A 1 317 ? 10.945 -3.903 -25.358 1.00 84.19 317 ALA A O 1
ATOM 2466 N N . CYS A 1 318 ? 10.873 -1.672 -25.191 1.00 75.88 318 CYS A N 1
ATOM 2467 C CA . CYS A 1 318 ? 12.113 -1.596 -24.409 1.00 75.88 318 CYS A CA 1
ATOM 2468 C C . CYS A 1 318 ? 11.967 -2.158 -22.990 1.00 75.88 318 CYS A C 1
ATOM 2470 O O . CYS A 1 318 ? 12.899 -2.784 -22.494 1.00 75.88 318 CYS A O 1
ATOM 2472 N N . ASN A 1 319 ? 10.815 -1.970 -22.342 1.00 67.56 319 ASN A N 1
ATOM 2473 C CA . ASN A 1 319 ? 10.565 -2.522 -21.008 1.00 67.56 319 ASN A CA 1
ATOM 2474 C C . ASN A 1 319 ? 10.462 -4.052 -21.073 1.00 67.56 319 ASN A C 1
ATOM 2476 O O . ASN A 1 319 ? 11.037 -4.759 -20.243 1.00 67.56 319 ASN A O 1
ATOM 2480 N N . ILE A 1 320 ? 9.790 -4.566 -22.107 1.00 72.81 320 ILE A N 1
ATOM 2481 C CA . ILE A 1 320 ? 9.685 -6.003 -22.383 1.00 72.81 320 ILE A CA 1
ATOM 2482 C C . ILE A 1 320 ? 11.064 -6.594 -22.708 1.00 72.81 320 ILE A C 1
ATOM 2484 O O . ILE A 1 320 ? 11.430 -7.632 -22.151 1.00 72.81 320 ILE A O 1
ATOM 2488 N N . ALA A 1 321 ? 11.843 -5.925 -23.564 1.00 75.38 321 ALA A N 1
ATOM 2489 C CA . ALA A 1 321 ? 13.192 -6.344 -23.928 1.00 75.38 321 ALA A CA 1
ATOM 2490 C C . ALA A 1 321 ? 14.115 -6.381 -22.701 1.00 75.38 321 ALA A C 1
ATOM 2492 O O . ALA A 1 321 ? 14.758 -7.398 -22.457 1.00 75.38 321 ALA A O 1
ATOM 2493 N N . ALA A 1 322 ? 14.089 -5.346 -21.855 1.00 64.62 322 ALA A N 1
ATOM 2494 C CA . ALA A 1 322 ? 14.857 -5.306 -20.612 1.00 64.62 322 ALA A CA 1
ATOM 2495 C C . ALA A 1 322 ? 14.499 -6.463 -19.663 1.00 64.62 322 ALA A C 1
ATOM 2497 O O . ALA A 1 322 ? 15.389 -7.110 -19.115 1.00 64.62 322 ALA A O 1
ATOM 2498 N N . TYR A 1 323 ? 13.210 -6.786 -19.516 1.00 65.06 323 TYR A N 1
ATOM 2499 C CA . TYR A 1 323 ? 12.763 -7.913 -18.688 1.00 65.06 323 TYR A CA 1
ATOM 2500 C C . TYR A 1 323 ? 13.265 -9.274 -19.201 1.00 65.06 323 TYR A C 1
ATOM 2502 O O . TYR A 1 323 ? 13.477 -10.202 -18.420 1.00 65.06 323 TYR A O 1
ATOM 2510 N N . ARG A 1 324 ? 13.450 -9.411 -20.519 1.00 67.50 324 ARG A N 1
ATOM 2511 C CA . ARG A 1 324 ? 13.926 -10.639 -21.175 1.00 67.50 324 ARG A CA 1
ATOM 2512 C C . ARG A 1 324 ? 15.423 -10.637 -21.483 1.00 67.50 324 ARG A C 1
ATOM 2514 O O . ARG A 1 324 ? 15.905 -11.613 -22.050 1.00 67.50 324 ARG A O 1
ATOM 2521 N N . ASN A 1 325 ? 16.143 -9.591 -21.076 1.00 72.12 325 ASN A N 1
ATOM 2522 C CA . ASN A 1 325 ? 17.549 -9.375 -21.409 1.00 72.12 325 ASN A CA 1
ATOM 2523 C C . ASN A 1 325 ? 17.809 -9.393 -22.934 1.00 72.12 325 ASN A C 1
ATOM 2525 O O . ASN A 1 325 ? 18.785 -9.973 -23.403 1.00 72.12 325 ASN A O 1
ATOM 2529 N N . TRP A 1 326 ? 16.896 -8.794 -23.702 1.00 81.88 326 TRP A N 1
ATOM 2530 C CA . TRP A 1 326 ? 17.004 -8.574 -25.147 1.00 81.88 326 TRP A CA 1
ATOM 2531 C C . TRP A 1 326 ? 17.430 -7.135 -25.444 1.00 81.88 326 TRP A C 1
ATOM 2533 O O . TRP A 1 326 ? 17.140 -6.220 -24.669 1.00 81.88 326 TRP A O 1
ATOM 2543 N N . ASP A 1 327 ? 18.071 -6.922 -26.592 1.00 86.56 327 ASP A N 1
ATOM 2544 C CA . ASP A 1 327 ? 18.347 -5.579 -27.095 1.00 86.56 327 ASP A CA 1
ATOM 2545 C C . ASP A 1 327 ? 17.041 -4.896 -27.539 1.00 86.56 327 ASP A C 1
ATOM 2547 O O . ASP A 1 327 ? 16.235 -5.478 -28.273 1.00 86.56 327 ASP A O 1
ATOM 2551 N N . CYS A 1 328 ? 16.797 -3.665 -27.068 1.00 82.75 328 CYS A N 1
ATOM 2552 C CA . CYS A 1 328 ? 15.541 -2.979 -27.381 1.00 82.75 328 CYS A CA 1
ATOM 2553 C C . CYS A 1 328 ? 15.415 -2.663 -28.878 1.00 82.75 328 CYS A C 1
ATOM 2555 O O . CYS A 1 328 ? 14.331 -2.820 -29.446 1.00 82.75 328 CYS A O 1
ATOM 2557 N N . ASP A 1 329 ? 16.493 -2.207 -29.517 1.00 84.31 329 ASP A N 1
ATOM 2558 C CA . ASP A 1 329 ? 16.454 -1.779 -30.914 1.00 84.31 329 ASP A CA 1
ATOM 2559 C C . ASP A 1 329 ? 16.282 -2.992 -31.839 1.00 84.31 329 ASP A C 1
ATOM 2561 O O . ASP A 1 329 ? 15.514 -2.929 -32.804 1.00 84.31 329 ASP A O 1
ATOM 2565 N N . GLU A 1 330 ? 16.909 -4.124 -31.511 1.00 79.56 330 GLU A N 1
ATOM 2566 C CA . GLU A 1 330 ? 16.713 -5.407 -32.184 1.00 79.56 330 GLU A CA 1
ATOM 2567 C C . GLU A 1 330 ? 15.2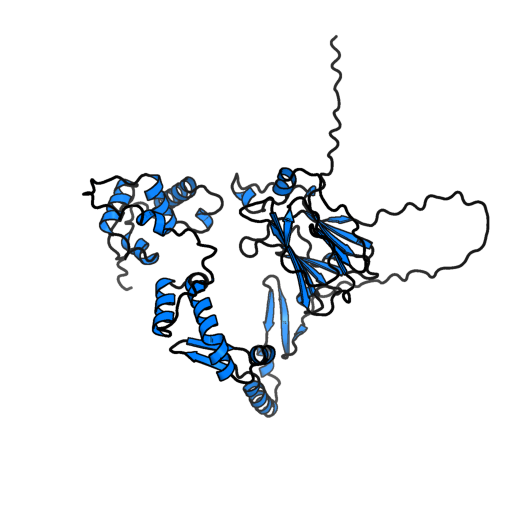76 -5.909 -32.023 1.00 79.56 330 GLU A C 1
ATOM 2569 O O . GLU A 1 330 ? 14.629 -6.251 -33.015 1.00 79.56 330 GLU A O 1
ATOM 2574 N N . PHE A 1 331 ? 14.728 -5.875 -30.805 1.00 84.56 331 PHE A N 1
ATOM 2575 C CA . PHE A 1 331 ? 13.355 -6.309 -30.550 1.00 84.56 331 PHE A CA 1
ATOM 2576 C C . PHE A 1 331 ? 12.327 -5.424 -31.275 1.00 84.56 331 PHE A C 1
ATOM 2578 O O . PHE A 1 331 ? 11.430 -5.937 -31.950 1.00 84.56 331 PHE A O 1
ATOM 2585 N N . LYS A 1 332 ? 12.492 -4.094 -31.241 1.00 86.94 332 LYS A N 1
ATOM 2586 C CA . LYS A 1 332 ? 11.663 -3.157 -32.021 1.00 86.94 332 LYS A CA 1
ATOM 2587 C C . LYS A 1 332 ? 11.805 -3.379 -33.525 1.00 86.94 332 LYS A C 1
ATOM 2589 O O . LYS A 1 332 ? 10.811 -3.299 -34.248 1.00 86.94 332 LYS A O 1
ATOM 2594 N N . SER A 1 333 ? 13.011 -3.670 -34.008 1.00 84.25 333 SER A N 1
ATOM 2595 C CA . SER A 1 333 ? 13.263 -3.955 -35.425 1.00 84.25 333 SER A CA 1
ATOM 2596 C C . SER A 1 333 ? 12.615 -5.267 -35.860 1.00 84.25 333 SER A C 1
ATOM 2598 O O . SER A 1 333 ? 11.998 -5.310 -36.923 1.00 84.25 333 SER A O 1
ATOM 2600 N N . ALA A 1 334 ? 12.672 -6.312 -35.031 1.00 79.25 334 ALA A N 1
ATOM 2601 C CA . ALA A 1 334 ? 11.977 -7.574 -35.263 1.00 79.25 334 ALA A CA 1
ATOM 2602 C C . ALA A 1 334 ? 10.455 -7.371 -35.301 1.00 79.25 334 ALA A C 1
ATOM 2604 O O . ALA A 1 334 ? 9.791 -7.853 -36.220 1.00 79.25 334 ALA A O 1
ATOM 2605 N N . MET A 1 335 ? 9.910 -6.572 -34.377 1.00 82.12 335 MET A N 1
ATOM 2606 C CA . MET A 1 335 ? 8.498 -6.187 -34.403 1.00 82.12 335 MET A CA 1
ATOM 2607 C C . MET A 1 335 ? 8.133 -5.415 -35.677 1.00 82.12 335 MET A C 1
ATOM 2609 O O . MET A 1 335 ? 7.164 -5.771 -36.334 1.00 82.12 335 MET A O 1
ATOM 2613 N N . LYS A 1 336 ? 8.916 -4.413 -36.093 1.00 86.31 336 LYS A N 1
ATOM 2614 C CA . LYS A 1 336 ? 8.680 -3.668 -37.346 1.00 86.31 336 LYS A CA 1
ATOM 2615 C C . LYS A 1 336 ? 8.826 -4.524 -38.600 1.00 86.31 336 LYS A C 1
ATOM 2617 O O . LYS A 1 336 ? 8.112 -4.308 -39.571 1.00 86.31 336 LYS A O 1
ATOM 2622 N N . LYS A 1 337 ? 9.732 -5.502 -38.595 1.00 83.38 337 LYS A N 1
ATOM 2623 C CA . LYS A 1 337 ? 9.911 -6.441 -39.708 1.00 83.38 337 LYS A CA 1
ATOM 2624 C C . LYS A 1 337 ? 8.665 -7.302 -39.907 1.00 83.38 337 LYS A C 1
ATOM 2626 O O . LYS A 1 337 ? 8.270 -7.546 -41.043 1.00 83.38 337 LYS A O 1
ATOM 2631 N N . VAL A 1 338 ? 8.051 -7.741 -38.811 1.00 77.81 338 VAL A N 1
ATOM 2632 C CA . VAL A 1 338 ? 6.818 -8.535 -38.850 1.00 77.81 338 VAL A CA 1
ATOM 2633 C C . VAL A 1 338 ? 5.578 -7.661 -39.059 1.00 77.81 338 VAL A C 1
ATOM 2635 O O . VAL A 1 338 ? 4.647 -8.071 -39.750 1.00 77.81 338 VAL A O 1
ATOM 2638 N N . TYR A 1 339 ? 5.589 -6.438 -38.532 1.00 81.81 339 TYR A N 1
ATOM 2639 C CA . TYR A 1 339 ? 4.490 -5.478 -38.604 1.00 81.81 339 TYR A CA 1
ATOM 2640 C C . TYR A 1 339 ? 4.983 -4.133 -39.163 1.00 81.81 339 TYR A C 1
ATOM 2642 O O . TYR A 1 339 ? 5.183 -3.182 -38.406 1.00 81.81 339 TYR A O 1
ATOM 2650 N N . PRO A 1 340 ? 5.152 -4.006 -40.493 1.00 83.19 340 PRO A N 1
ATOM 2651 C CA . PRO A 1 340 ? 5.732 -2.806 -41.110 1.00 83.19 340 PRO A CA 1
ATOM 2652 C C . PRO A 1 340 ? 4.941 -1.521 -40.848 1.00 83.19 340 PRO A C 1
ATOM 2654 O O . PRO A 1 340 ? 5.508 -0.433 -40.844 1.00 83.19 340 PRO A O 1
ATOM 2657 N N . ASN A 1 341 ? 3.635 -1.659 -40.603 1.00 83.62 341 ASN A N 1
ATOM 2658 C CA . ASN A 1 341 ? 2.704 -0.554 -40.370 1.00 83.62 341 ASN A CA 1
ATOM 2659 C C . ASN A 1 341 ? 2.444 -0.294 -38.874 1.00 83.62 341 ASN A C 1
ATOM 2661 O O . ASN A 1 341 ? 1.432 0.316 -38.531 1.00 83.62 341 ASN A O 1
ATOM 2665 N N . ILE A 1 342 ? 3.289 -0.815 -37.977 1.00 84.19 342 ILE A N 1
ATOM 2666 C CA . ILE A 1 342 ? 3.177 -0.551 -36.541 1.00 84.19 342 ILE A CA 1
ATOM 2667 C C . ILE A 1 342 ? 3.578 0.907 -36.277 1.00 84.19 342 ILE A C 1
ATOM 2669 O O . ILE A 1 342 ? 4.740 1.298 -36.395 1.00 84.19 342 ILE A O 1
ATOM 2673 N N . GLU A 1 343 ? 2.583 1.746 -36.012 1.00 78.56 343 GLU A N 1
ATOM 2674 C CA . GLU A 1 343 ? 2.795 3.148 -35.664 1.00 78.56 343 GLU A CA 1
ATOM 2675 C C . GLU A 1 343 ? 3.053 3.247 -34.157 1.00 78.56 343 GLU A C 1
ATOM 2677 O O . GLU A 1 343 ? 2.421 2.548 -33.365 1.00 78.56 343 GLU A O 1
ATOM 2682 N N . GLU A 1 344 ? 3.986 4.112 -33.745 1.00 66.12 344 GLU A N 1
ATOM 2683 C CA . GLU A 1 344 ? 4.026 4.535 -32.345 1.00 66.12 344 GLU A CA 1
ATOM 2684 C C . GLU A 1 344 ? 2.717 5.262 -32.065 1.00 66.12 344 GLU A C 1
ATOM 2686 O O . GLU A 1 344 ? 2.473 6.336 -32.624 1.00 66.12 344 GLU A O 1
ATOM 2691 N N . ASP A 1 345 ? 1.867 4.669 -31.227 1.00 55.19 345 ASP A N 1
ATOM 2692 C CA . ASP A 1 345 ? 0.677 5.347 -30.741 1.00 55.19 345 ASP A CA 1
ATOM 2693 C C . ASP A 1 345 ? 1.132 6.606 -29.999 1.00 55.19 345 ASP A C 1
ATOM 2695 O O . ASP A 1 345 ? 1.576 6.578 -28.853 1.00 55.19 345 ASP A O 1
ATOM 2699 N N . LYS A 1 346 ? 1.008 7.756 -30.667 1.00 50.19 346 LYS A N 1
ATOM 2700 C CA . LYS A 1 346 ? 1.320 9.076 -30.097 1.00 50.19 346 LYS A CA 1
ATOM 2701 C C . LYS A 1 346 ? 0.392 9.447 -28.932 1.00 50.19 346 LYS A C 1
ATOM 2703 O O . LYS A 1 346 ? 0.556 10.503 -28.333 1.00 50.19 346 LYS A O 1
ATOM 2708 N N . ALA A 1 347 ? -0.591 8.604 -28.615 1.00 40.44 347 ALA A N 1
ATOM 2709 C CA . ALA A 1 347 ? -1.603 8.852 -27.599 1.00 40.44 347 ALA A CA 1
ATOM 2710 C C . ALA A 1 347 ? -1.103 8.690 -26.148 1.00 40.44 347 ALA A C 1
ATOM 2712 O O . ALA A 1 347 ? -1.814 9.086 -25.229 1.00 40.44 347 ALA A O 1
ATOM 2713 N N . SER A 1 348 ? 0.108 8.168 -25.916 1.00 40.00 348 SER A N 1
ATOM 2714 C CA . SER A 1 348 ? 0.672 7.956 -24.568 1.00 40.00 348 SER A CA 1
ATOM 2715 C C . SER A 1 348 ? 1.892 8.829 -24.227 1.00 40.00 348 SER A C 1
ATOM 2717 O O . SER A 1 348 ? 2.481 8.660 -23.161 1.00 40.00 348 SER A O 1
ATOM 2719 N N . SER A 1 349 ? 2.241 9.834 -25.042 1.00 36.12 349 SER A N 1
ATOM 2720 C CA . SER A 1 349 ? 3.429 10.694 -24.845 1.00 36.12 349 SER A CA 1
ATOM 2721 C C . SER A 1 349 ? 3.324 11.721 -23.695 1.00 36.12 349 SER A C 1
ATOM 2723 O O . SER A 1 349 ? 3.957 12.773 -23.739 1.00 36.12 349 SER A O 1
ATOM 2725 N N . GLY A 1 350 ? 2.515 11.456 -22.666 1.00 28.80 350 GLY A N 1
ATOM 2726 C CA . GLY A 1 350 ? 2.364 12.323 -21.490 1.00 28.80 350 GLY A CA 1
ATOM 2727 C C . GLY A 1 350 ? 3.446 12.149 -20.418 1.00 28.80 350 GLY A C 1
ATOM 2728 O O . GLY A 1 350 ? 3.495 12.934 -19.476 1.00 28.80 350 GLY A O 1
ATOM 2729 N N . LEU A 1 351 ? 4.313 11.142 -20.540 1.00 31.41 351 LEU A N 1
ATOM 2730 C CA . LEU A 1 351 ? 5.407 10.879 -19.605 1.00 31.41 351 LEU A CA 1
ATOM 2731 C C . LEU A 1 351 ? 6.647 10.446 -20.395 1.00 31.41 351 LEU A C 1
ATOM 2733 O O . LEU A 1 351 ? 6.842 9.263 -20.655 1.00 31.41 351 LEU A O 1
ATOM 2737 N N . GLU A 1 352 ? 7.484 11.404 -20.800 1.00 28.94 352 GLU A N 1
ATOM 2738 C CA . GLU A 1 352 ? 8.821 11.084 -21.308 1.00 28.94 352 GLU A CA 1
ATOM 2739 C C . GLU A 1 352 ? 9.722 10.600 -20.156 1.00 28.94 352 GLU A C 1
ATOM 2741 O O . GLU A 1 352 ? 9.921 11.330 -19.177 1.00 28.94 352 GLU A O 1
ATOM 2746 N N . PRO A 1 353 ? 10.342 9.412 -20.262 1.00 34.41 353 PRO A N 1
ATOM 2747 C CA . PRO A 1 353 ? 11.497 9.072 -19.451 1.00 34.41 353 PRO A CA 1
ATOM 2748 C C . PRO A 1 353 ? 12.706 9.857 -19.980 1.00 34.41 353 PRO A C 1
ATOM 2750 O O . PRO A 1 353 ? 13.096 9.701 -21.137 1.00 34.41 353 PRO A O 1
ATOM 2753 N N . ARG A 1 354 ? 13.329 10.687 -19.132 1.00 33.25 354 ARG A N 1
ATOM 2754 C CA . ARG A 1 354 ? 14.609 11.350 -19.448 1.00 33.25 354 ARG A CA 1
ATOM 2755 C C . ARG A 1 354 ? 15.659 10.294 -19.806 1.00 33.25 354 ARG A C 1
ATOM 2757 O O . ARG A 1 354 ? 16.018 9.472 -18.964 1.00 33.25 354 ARG A O 1
ATOM 2764 N N . ASN A 1 355 ? 16.130 10.327 -21.051 1.00 39.62 355 ASN A N 1
ATOM 2765 C CA . ASN A 1 355 ? 16.973 9.301 -21.656 1.00 39.62 355 ASN A CA 1
ATOM 2766 C C . ASN A 1 355 ? 18.442 9.762 -21.722 1.00 39.62 355 ASN A C 1
ATOM 2768 O O . ASN A 1 355 ? 18.735 10.935 -21.945 1.00 39.62 355 ASN A O 1
ATOM 2772 N N . THR A 1 356 ? 19.385 8.828 -21.589 1.00 38.59 356 THR A N 1
ATOM 2773 C CA . THR A 1 356 ? 20.855 9.026 -21.646 1.00 38.59 356 THR A CA 1
ATOM 2774 C C . THR A 1 356 ? 21.368 9.630 -22.961 1.00 38.59 356 THR A C 1
ATOM 2776 O O . THR A 1 356 ? 22.533 10.003 -23.072 1.00 38.59 356 THR A O 1
ATOM 2779 N N . THR A 1 357 ? 20.498 9.767 -23.961 1.00 39.75 357 THR A N 1
ATOM 2780 C CA . THR A 1 357 ? 20.786 10.356 -25.273 1.00 39.75 357 THR A CA 1
ATOM 2781 C C . THR A 1 357 ? 20.999 11.877 -25.224 1.00 39.75 357 THR A C 1
ATOM 2783 O O . THR A 1 357 ? 21.673 12.422 -26.100 1.00 39.75 357 THR A O 1
ATOM 2786 N N . ASP A 1 358 ? 20.496 12.564 -24.194 1.00 42.34 358 ASP A N 1
ATOM 2787 C CA . ASP A 1 358 ? 20.625 14.025 -24.075 1.00 42.34 358 ASP A CA 1
ATOM 2788 C C . ASP A 1 358 ? 22.054 14.489 -23.752 1.00 42.34 358 ASP A C 1
ATOM 2790 O O . ASP A 1 358 ? 22.401 15.628 -24.058 1.00 42.34 358 ASP A O 1
ATOM 2794 N N . LEU A 1 359 ? 22.919 13.602 -23.237 1.00 40.53 359 LEU A N 1
ATOM 2795 C CA . LEU A 1 359 ? 24.343 13.913 -23.042 1.00 40.53 359 LEU A CA 1
ATOM 2796 C C . LEU A 1 359 ? 25.107 14.083 -24.367 1.00 40.53 359 LEU A C 1
ATOM 2798 O O . LEU A 1 359 ? 26.106 14.785 -24.394 1.00 40.53 359 LEU A O 1
ATOM 2802 N N . PHE A 1 360 ? 24.639 13.469 -25.460 1.00 40.97 360 PHE A N 1
ATOM 2803 C CA . PHE A 1 360 ? 25.355 13.455 -26.745 1.00 40.97 360 PHE A CA 1
ATOM 2804 C C . PHE A 1 360 ? 24.696 14.325 -27.825 1.00 40.97 360 PHE A C 1
ATOM 2806 O O . PHE A 1 360 ? 25.332 14.680 -28.816 1.00 40.97 360 PHE A O 1
ATOM 2813 N N . LYS A 1 361 ? 23.420 14.700 -27.661 1.00 39.94 361 LYS A N 1
ATOM 2814 C CA . LYS A 1 361 ? 22.685 15.503 -28.658 1.00 39.94 361 LYS A CA 1
ATOM 2815 C C . LYS A 1 361 ? 22.788 17.017 -28.462 1.00 39.94 361 LYS A C 1
ATOM 2817 O O . LYS A 1 361 ? 22.435 17.752 -29.385 1.00 39.94 361 LYS A O 1
ATOM 2822 N N . ALA A 1 362 ? 23.289 17.494 -27.321 1.00 39.34 362 ALA A N 1
ATOM 2823 C CA . ALA A 1 362 ? 23.410 18.928 -27.051 1.00 39.34 362 ALA A CA 1
ATOM 2824 C C . ALA A 1 362 ? 24.485 19.646 -27.897 1.00 39.34 362 ALA A C 1
ATOM 2826 O O . ALA A 1 362 ? 24.500 20.874 -27.918 1.00 39.34 362 ALA A O 1
ATOM 2827 N N . GLU A 1 363 ? 25.332 18.927 -28.645 1.00 41.81 363 GLU A N 1
ATOM 2828 C CA . GLU A 1 363 ? 26.501 19.529 -29.309 1.00 41.81 363 GLU A CA 1
ATOM 2829 C C . GLU A 1 363 ? 26.530 19.402 -30.846 1.00 41.81 363 GLU A C 1
ATOM 2831 O O . GLU A 1 363 ? 27.380 19.997 -31.498 1.00 41.81 363 GLU A O 1
ATOM 2836 N N . GLN A 1 364 ? 25.561 18.719 -31.475 1.00 41.53 364 GLN A N 1
ATOM 2837 C CA . GLN A 1 364 ? 25.538 18.554 -32.944 1.00 41.53 364 GLN A CA 1
ATOM 2838 C C . GLN A 1 364 ? 24.714 19.603 -33.714 1.00 41.53 364 GLN A C 1
ATOM 2840 O O . GLN A 1 364 ? 24.615 19.542 -34.940 1.00 41.53 364 GLN A O 1
ATOM 2845 N N . ARG A 1 365 ? 24.133 20.604 -33.041 1.00 40.31 365 ARG A N 1
ATOM 2846 C CA . ARG A 1 365 ? 23.423 21.716 -33.705 1.00 40.31 365 ARG A CA 1
ATOM 2847 C C . ARG A 1 365 ? 24.249 22.999 -33.674 1.00 40.31 365 ARG A C 1
ATOM 2849 O O . ARG A 1 365 ? 23.880 23.972 -33.030 1.00 40.31 365 ARG A O 1
ATOM 2856 N N . GLY A 1 366 ? 25.359 23.007 -34.401 1.00 35.34 366 GLY A N 1
ATOM 2857 C CA . GLY A 1 366 ? 26.118 24.230 -34.646 1.00 35.34 366 GLY A CA 1
ATOM 2858 C C . GLY A 1 366 ? 27.450 23.935 -35.306 1.00 35.34 366 GLY A C 1
ATOM 2859 O O . GLY A 1 366 ? 28.375 23.483 -34.646 1.00 35.34 366 GLY A O 1
ATOM 2860 N N . GLY A 1 367 ? 27.551 24.195 -36.610 1.00 37.00 367 GLY A N 1
ATOM 2861 C CA . GLY A 1 367 ? 28.803 24.106 -37.355 1.00 37.00 367 GLY A CA 1
ATOM 2862 C C . GLY A 1 367 ? 29.827 25.114 -36.834 1.00 37.00 367 GLY A C 1
ATOM 2863 O O . GLY A 1 367 ? 29.897 26.241 -37.311 1.00 37.00 367 GLY A O 1
ATOM 2864 N N . VAL A 1 368 ? 30.631 24.694 -35.864 1.00 32.56 368 VAL A N 1
ATOM 2865 C CA . VAL A 1 368 ? 31.861 25.356 -35.435 1.00 32.56 368 VAL A CA 1
ATOM 2866 C C . VAL A 1 368 ? 32.929 24.273 -35.414 1.00 32.56 368 VAL A C 1
ATOM 2868 O O . VAL A 1 368 ? 32.719 23.203 -34.852 1.00 32.56 368 VAL A O 1
ATOM 2871 N N . LYS A 1 369 ? 34.063 24.528 -36.073 1.00 40.31 369 LYS A N 1
ATOM 2872 C CA . LYS A 1 369 ? 35.232 23.641 -36.044 1.00 40.31 369 LYS A CA 1
ATOM 2873 C C . LYS A 1 369 ? 35.610 23.393 -34.579 1.00 40.31 369 LYS A C 1
ATOM 2875 O O . LYS A 1 369 ? 36.021 24.330 -33.898 1.00 40.31 369 LYS A O 1
ATOM 2880 N N . GLN A 1 370 ? 35.415 22.164 -34.104 1.00 35.41 370 GLN A N 1
ATOM 2881 C CA . GLN A 1 370 ? 35.744 21.748 -32.743 1.00 35.41 370 GLN A CA 1
ATOM 2882 C C . GLN A 1 370 ? 37.249 21.911 -32.514 1.00 35.41 370 GLN A C 1
ATOM 2884 O O . GLN A 1 370 ? 38.063 21.232 -33.135 1.00 35.41 370 GLN A O 1
ATOM 2889 N N . SER A 1 371 ? 37.620 22.818 -31.614 1.00 40.16 371 SER A N 1
ATOM 2890 C CA . SER A 1 371 ? 38.814 22.614 -30.800 1.00 40.16 371 SER A CA 1
ATOM 2891 C C . SER A 1 371 ? 38.546 21.406 -29.905 1.00 40.16 371 SER A C 1
ATOM 2893 O O . SER A 1 371 ? 37.453 21.353 -29.339 1.00 40.16 371 SER A O 1
ATOM 2895 N N . GLU A 1 372 ? 39.508 20.491 -29.763 1.00 48.50 372 GLU A N 1
ATOM 2896 C CA . GLU A 1 372 ? 39.522 19.445 -28.728 1.00 48.50 372 GLU A CA 1
ATOM 2897 C C . GLU A 1 372 ? 39.079 20.049 -27.388 1.00 48.50 372 GLU A C 1
ATOM 2899 O O . GLU A 1 372 ? 39.842 20.746 -26.719 1.00 48.50 372 GLU A O 1
ATOM 2904 N N . LYS A 1 373 ? 37.807 19.875 -27.029 1.00 49.62 373 LYS A N 1
ATOM 2905 C CA . LYS A 1 373 ? 37.304 20.258 -25.718 1.00 49.62 373 LYS A CA 1
ATOM 2906 C C . LYS A 1 373 ? 37.393 19.016 -24.863 1.00 49.62 373 LYS A C 1
ATOM 2908 O O . LYS A 1 373 ? 36.734 18.018 -25.130 1.00 49.62 373 LYS A O 1
ATOM 2913 N N . ASP A 1 374 ? 38.252 19.095 -23.861 1.00 55.09 374 ASP A N 1
ATOM 2914 C CA . ASP A 1 374 ? 38.401 18.056 -22.860 1.00 55.09 374 ASP A CA 1
ATOM 2915 C C . ASP A 1 374 ? 37.059 17.812 -22.167 1.00 55.09 374 ASP A C 1
ATOM 2917 O O . ASP A 1 374 ? 36.466 18.744 -21.618 1.00 55.09 374 ASP A O 1
ATOM 2921 N N . PHE A 1 375 ? 36.590 16.562 -22.191 1.00 58.41 375 PHE A N 1
ATOM 2922 C CA . PHE A 1 375 ? 35.451 16.141 -21.382 1.00 58.41 375 PHE A CA 1
ATOM 2923 C C . PHE A 1 375 ? 35.730 16.464 -19.919 1.00 58.41 375 PHE A C 1
ATOM 2925 O O . PHE A 1 375 ? 36.825 16.210 -19.400 1.00 58.41 375 PHE A O 1
ATOM 2932 N N . SER A 1 376 ? 34.725 17.010 -19.239 1.00 73.06 376 SER A N 1
ATOM 2933 C CA . SER A 1 376 ? 34.832 17.240 -17.807 1.00 73.06 376 SER A CA 1
ATOM 2934 C C . SER A 1 376 ? 34.997 15.895 -17.077 1.00 73.06 376 SER A C 1
ATOM 2936 O O . SER A 1 376 ? 34.453 14.875 -17.519 1.00 73.06 376 SER A O 1
ATOM 2938 N N . PRO A 1 377 ? 35.724 15.847 -15.944 1.00 72.62 377 PRO A N 1
ATOM 2939 C CA . PRO A 1 377 ? 35.854 14.630 -15.138 1.00 72.62 377 PRO A CA 1
ATOM 2940 C C . PRO A 1 377 ? 34.508 13.949 -14.824 1.00 72.62 377 PRO A C 1
ATOM 2942 O O . PRO A 1 377 ? 34.432 12.720 -14.788 1.00 72.62 377 PRO A O 1
ATOM 2945 N N . ASP A 1 378 ? 33.436 14.733 -14.686 1.00 77.31 378 ASP A N 1
ATOM 2946 C CA . ASP A 1 378 ? 32.073 14.259 -14.435 1.00 77.31 378 ASP A CA 1
ATOM 2947 C C . ASP A 1 378 ? 31.456 13.501 -15.621 1.00 77.31 378 ASP A C 1
ATOM 2949 O O . ASP A 1 378 ? 30.703 12.542 -15.424 1.00 77.31 378 ASP A O 1
ATOM 2953 N N . GLU A 1 379 ? 31.764 13.886 -16.858 1.00 81.00 379 GLU A N 1
ATOM 2954 C CA . GLU A 1 379 ? 31.222 13.235 -18.056 1.00 81.00 379 GLU A CA 1
ATOM 2955 C C . GLU A 1 379 ? 31.890 11.888 -18.317 1.00 81.00 379 GLU A C 1
ATOM 2957 O O . GLU A 1 379 ? 31.195 10.895 -18.547 1.00 81.00 379 GLU A O 1
ATOM 2962 N N . ASN A 1 380 ? 33.216 11.819 -18.163 1.00 82.12 380 ASN A N 1
ATOM 2963 C CA . ASN A 1 380 ? 33.953 10.553 -18.218 1.00 82.12 380 ASN A CA 1
ATOM 2964 C C . ASN A 1 380 ? 33.391 9.574 -17.178 1.00 82.12 380 ASN A C 1
ATOM 2966 O O . ASN A 1 380 ? 33.110 8.408 -17.461 1.00 82.12 380 ASN A O 1
ATOM 2970 N N . CYS A 1 381 ? 33.146 10.080 -15.973 1.00 87.00 381 CYS A N 1
ATOM 2971 C CA . CYS A 1 381 ? 32.618 9.316 -14.858 1.00 87.00 381 CYS A CA 1
ATOM 2972 C C . CYS A 1 381 ? 31.205 8.762 -15.122 1.00 87.00 381 CYS A C 1
ATOM 2974 O O . CYS A 1 381 ? 30.921 7.605 -14.812 1.00 87.00 381 CYS A O 1
ATOM 2976 N N . ARG A 1 382 ? 30.326 9.534 -15.774 1.00 85.69 382 ARG A N 1
ATOM 2977 C CA . ARG A 1 382 ? 29.002 9.052 -16.208 1.00 85.69 382 ARG A CA 1
ATOM 2978 C C . ARG A 1 382 ? 29.100 7.915 -17.217 1.00 85.69 382 ARG A C 1
ATOM 2980 O O . ARG A 1 382 ? 28.361 6.939 -17.091 1.00 85.69 382 ARG A O 1
ATOM 2987 N N . LEU A 1 383 ? 30.011 8.016 -18.182 1.00 83.62 383 LEU A N 1
ATOM 2988 C CA . LEU A 1 383 ? 30.206 6.971 -19.183 1.00 83.62 383 LEU A CA 1
ATOM 2989 C C . LEU A 1 383 ? 30.729 5.676 -18.539 1.00 83.62 383 LEU A C 1
ATOM 2991 O O . LEU A 1 383 ? 30.222 4.593 -18.825 1.00 83.62 383 LEU A O 1
ATOM 2995 N N . LEU A 1 384 ? 31.643 5.792 -17.573 1.00 84.94 384 LEU A N 1
ATOM 2996 C CA . LEU A 1 384 ? 32.143 4.662 -16.787 1.00 84.94 384 LEU A CA 1
ATOM 2997 C C . LEU A 1 384 ? 31.023 3.959 -15.992 1.00 84.94 384 LEU A C 1
ATOM 2999 O O . LEU A 1 384 ? 30.972 2.731 -15.931 1.00 84.94 384 LEU A O 1
ATOM 3003 N N . ILE A 1 385 ? 30.087 4.725 -15.419 1.00 87.25 385 ILE A N 1
ATOM 3004 C CA . ILE A 1 385 ? 28.913 4.183 -14.716 1.00 87.25 385 ILE A CA 1
ATOM 3005 C C . ILE A 1 385 ? 28.006 3.411 -15.674 1.00 87.25 385 ILE A C 1
ATOM 3007 O O . ILE A 1 385 ? 27.527 2.335 -15.325 1.00 87.25 385 ILE A O 1
ATOM 3011 N N . VAL A 1 386 ? 27.760 3.931 -16.876 1.00 85.44 386 VAL A N 1
ATOM 3012 C CA . VAL A 1 386 ? 26.926 3.234 -17.868 1.00 85.44 386 VAL A CA 1
ATOM 3013 C C . VAL A 1 386 ? 27.549 1.894 -18.262 1.00 85.44 386 VAL A C 1
ATOM 3015 O O . VAL A 1 386 ? 26.836 0.896 -18.319 1.00 85.44 386 VAL A O 1
ATOM 3018 N N . LEU A 1 387 ? 28.866 1.870 -18.478 1.00 83.56 387 LEU A N 1
ATOM 3019 C CA . LEU A 1 387 ? 29.578 0.692 -18.973 1.00 83.56 387 LEU A CA 1
ATOM 3020 C C . LEU A 1 387 ? 29.834 -0.378 -17.906 1.00 83.56 387 LEU A C 1
ATOM 3022 O O . LEU A 1 387 ? 29.903 -1.559 -18.227 1.00 83.56 387 LEU A O 1
ATOM 3026 N N . LEU A 1 388 ? 30.045 0.010 -16.645 1.00 84.69 388 LEU A N 1
ATOM 3027 C CA . LEU A 1 388 ? 30.648 -0.894 -15.655 1.00 84.69 388 LEU A CA 1
ATOM 3028 C C . LEU A 1 388 ? 29.943 -0.920 -14.294 1.00 84.69 388 LEU A C 1
ATOM 3030 O O . LEU A 1 388 ? 30.327 -1.716 -13.426 1.00 84.69 388 LEU A O 1
ATOM 3034 N N . ALA A 1 389 ? 28.928 -0.077 -14.075 1.00 86.75 389 ALA A N 1
ATOM 3035 C CA . ALA A 1 389 ? 28.189 -0.095 -12.820 1.00 86.75 389 ALA A CA 1
ATOM 3036 C C . ALA A 1 389 ? 27.250 -1.299 -12.755 1.00 86.75 389 ALA A C 1
ATOM 3038 O O . ALA A 1 389 ? 26.312 -1.432 -13.544 1.00 86.75 389 ALA A O 1
ATOM 3039 N N . THR A 1 390 ? 27.453 -2.121 -11.735 1.00 84.75 390 THR A N 1
ATOM 3040 C CA . THR A 1 390 ? 26.491 -3.137 -11.316 1.00 84.75 390 THR A CA 1
ATOM 3041 C C . THR A 1 390 ? 25.336 -2.493 -10.544 1.00 84.75 390 THR A C 1
ATOM 3043 O O . THR A 1 390 ? 25.438 -1.354 -10.070 1.00 84.75 390 THR A O 1
ATOM 3046 N N . ASP A 1 391 ? 24.240 -3.227 -10.355 1.00 74.56 391 ASP A N 1
ATOM 3047 C CA . ASP A 1 391 ? 23.136 -2.774 -9.496 1.00 74.56 391 ASP A CA 1
ATOM 3048 C C . ASP A 1 391 ? 23.586 -2.545 -8.045 1.00 74.56 391 ASP A C 1
ATOM 3050 O O . ASP A 1 391 ? 23.056 -1.678 -7.345 1.00 74.56 391 ASP A O 1
ATOM 3054 N N . GLU A 1 392 ? 24.621 -3.264 -7.602 1.00 75.75 392 GLU A N 1
ATOM 3055 C CA . GLU A 1 392 ? 25.240 -3.048 -6.298 1.00 75.75 392 GLU A CA 1
ATOM 3056 C C . GLU A 1 392 ? 26.009 -1.726 -6.234 1.00 75.75 392 GLU A C 1
ATOM 3058 O O . GLU A 1 392 ? 25.962 -1.035 -5.212 1.00 75.75 392 GLU A O 1
ATOM 3063 N N . ASP A 1 393 ? 26.679 -1.326 -7.319 1.00 77.94 393 ASP A N 1
ATOM 3064 C CA . ASP A 1 393 ? 27.386 -0.045 -7.382 1.00 77.94 393 ASP A CA 1
ATOM 3065 C C . ASP A 1 393 ? 26.416 1.127 -7.255 1.00 77.94 393 ASP A C 1
ATOM 3067 O O . ASP A 1 393 ? 26.668 2.038 -6.470 1.00 77.94 393 ASP A O 1
ATOM 3071 N N . LYS A 1 394 ? 25.272 1.060 -7.946 1.00 79.56 394 LYS A N 1
ATOM 3072 C CA . LYS A 1 394 ? 24.266 2.136 -8.010 1.00 79.56 394 LYS A CA 1
ATOM 3073 C C . LYS A 1 394 ? 23.467 2.322 -6.716 1.00 79.56 394 LYS A C 1
ATOM 3075 O O . LYS A 1 394 ? 22.742 3.307 -6.566 1.00 79.56 394 LYS A O 1
ATOM 3080 N N . LYS A 1 395 ? 23.560 1.391 -5.765 1.00 78.31 395 LYS A N 1
ATOM 3081 C CA . LYS A 1 395 ? 22.709 1.385 -4.574 1.00 78.31 395 LYS A CA 1
ATOM 3082 C C . LYS A 1 395 ? 23.110 2.470 -3.569 1.00 78.31 395 LYS A C 1
ATOM 3084 O O . LYS A 1 395 ? 24.044 2.291 -2.794 1.00 78.31 395 LYS A O 1
ATOM 3089 N N . GLY A 1 396 ? 22.350 3.568 -3.555 1.00 53.88 396 GLY A N 1
ATOM 3090 C CA . GLY A 1 396 ? 22.420 4.607 -2.519 1.00 53.88 396 GLY A CA 1
ATOM 3091 C C . GLY A 1 396 ? 23.712 5.427 -2.518 1.00 53.88 396 GLY A C 1
ATOM 3092 O O . GLY A 1 396 ? 24.108 5.922 -1.469 1.00 53.88 396 GLY A O 1
ATOM 3093 N N . ARG A 1 397 ? 24.382 5.538 -3.669 1.00 77.06 397 ARG A N 1
ATOM 3094 C CA . ARG A 1 397 ? 25.662 6.237 -3.833 1.00 77.06 397 ARG A CA 1
ATOM 3095 C C . ARG A 1 397 ? 25.532 7.378 -4.836 1.00 77.06 397 ARG A C 1
ATOM 3097 O O . ARG A 1 397 ? 24.775 7.264 -5.800 1.00 77.06 397 ARG A O 1
ATOM 3104 N N . THR A 1 398 ? 26.259 8.472 -4.609 1.00 88.69 398 THR A N 1
ATOM 3105 C CA . THR A 1 398 ? 26.357 9.556 -5.599 1.00 88.69 398 THR A CA 1
ATOM 3106 C C . THR A 1 398 ? 27.062 9.042 -6.855 1.00 88.69 398 THR A C 1
ATOM 3108 O O . THR A 1 398 ? 27.814 8.070 -6.783 1.00 88.69 398 THR A O 1
ATOM 3111 N N . SER A 1 399 ? 26.863 9.677 -8.013 1.00 78.00 399 SER A N 1
ATOM 3112 C CA . SER A 1 399 ? 27.581 9.288 -9.238 1.00 78.00 399 SER A CA 1
ATOM 3113 C C . SER A 1 399 ? 29.100 9.272 -9.033 1.00 78.00 399 SER A C 1
ATOM 3115 O O . SER A 1 399 ? 29.774 8.362 -9.505 1.00 78.00 399 SER A O 1
ATOM 3117 N N . GLU A 1 400 ? 29.631 10.210 -8.250 1.00 87.69 400 GLU A N 1
ATOM 3118 C CA . GLU A 1 400 ? 31.050 10.259 -7.896 1.00 87.69 400 GLU A CA 1
ATOM 3119 C C . GLU A 1 400 ? 31.489 9.030 -7.075 1.00 87.69 400 GLU A C 1
ATOM 3121 O O . GLU A 1 400 ? 32.516 8.416 -7.370 1.00 87.69 400 GLU A O 1
ATOM 3126 N N . ASP A 1 401 ? 30.694 8.606 -6.088 1.00 86.44 401 ASP A N 1
ATOM 3127 C CA . ASP A 1 401 ? 30.994 7.432 -5.257 1.00 86.44 401 ASP A CA 1
ATOM 3128 C C . ASP A 1 401 ? 30.897 6.116 -6.036 1.00 86.44 401 ASP A C 1
ATOM 3130 O O . ASP A 1 401 ? 31.725 5.217 -5.858 1.00 86.44 401 ASP A O 1
ATOM 3134 N N . VAL A 1 402 ? 29.891 6.002 -6.910 1.00 87.25 402 VAL A N 1
ATOM 3135 C CA . VAL A 1 402 ? 29.713 4.856 -7.817 1.00 87.25 402 VAL A CA 1
ATOM 3136 C C . VAL A 1 402 ? 30.961 4.715 -8.689 1.00 87.25 402 VAL A C 1
ATOM 3138 O O . VAL A 1 402 ? 31.569 3.652 -8.761 1.00 87.25 402 VAL A O 1
ATOM 3141 N N . CYS A 1 403 ? 31.392 5.818 -9.285 1.00 91.19 403 CYS A N 1
ATOM 3142 C CA . CYS A 1 403 ? 32.542 5.903 -10.171 1.00 91.19 403 CYS A CA 1
ATOM 3143 C C . CYS A 1 403 ? 33.870 5.609 -9.462 1.00 91.19 403 CYS A C 1
ATOM 3145 O O . CYS A 1 403 ? 34.643 4.774 -9.933 1.00 91.19 403 CYS A O 1
ATOM 3147 N N . LYS A 1 404 ? 34.098 6.167 -8.264 1.00 90.50 404 LYS A N 1
ATOM 3148 C CA . LYS A 1 404 ? 35.244 5.803 -7.409 1.00 90.50 404 LYS A CA 1
ATOM 3149 C C . LYS A 1 404 ? 35.259 4.310 -7.079 1.00 90.50 404 LYS A C 1
ATOM 3151 O O . LYS A 1 404 ? 36.332 3.704 -7.037 1.00 90.50 404 LYS A O 1
ATOM 3156 N N . ASN A 1 405 ? 34.093 3.703 -6.845 1.00 88.50 405 ASN A N 1
ATOM 3157 C CA . ASN A 1 405 ? 34.014 2.273 -6.566 1.00 88.50 405 ASN A CA 1
ATOM 3158 C C . ASN A 1 405 ? 34.332 1.419 -7.795 1.00 88.50 405 ASN A C 1
ATOM 3160 O O . ASN A 1 405 ? 35.081 0.452 -7.674 1.00 88.50 405 ASN A O 1
ATOM 3164 N N . ILE A 1 406 ? 33.813 1.791 -8.967 1.00 90.00 406 ILE A N 1
ATOM 3165 C CA . ILE A 1 406 ? 34.136 1.117 -10.228 1.00 90.00 406 ILE A CA 1
ATOM 3166 C C . ILE A 1 406 ? 35.644 1.190 -10.473 1.00 90.00 406 ILE A C 1
ATOM 3168 O O . ILE A 1 406 ? 36.266 0.148 -10.641 1.00 90.00 406 ILE A O 1
ATOM 3172 N N . ILE A 1 407 ? 36.257 2.375 -10.371 1.00 89.62 407 ILE A N 1
ATOM 3173 C CA . ILE A 1 407 ? 37.709 2.552 -10.541 1.00 89.62 407 ILE A CA 1
ATOM 3174 C C . ILE A 1 407 ? 38.487 1.673 -9.551 1.00 89.62 407 ILE A C 1
ATOM 3176 O O . ILE A 1 407 ? 39.442 1.003 -9.939 1.00 89.62 407 ILE A O 1
ATOM 3180 N N . ARG A 1 408 ? 38.074 1.612 -8.276 1.00 90.44 408 ARG A N 1
ATOM 3181 C CA . ARG A 1 408 ? 38.709 0.731 -7.280 1.00 90.44 408 ARG A CA 1
ATOM 3182 C C . ARG A 1 408 ? 38.609 -0.743 -7.682 1.00 90.44 408 ARG A C 1
ATOM 3184 O O . ARG A 1 408 ? 39.613 -1.446 -7.599 1.00 90.44 408 ARG A O 1
ATOM 3191 N N . ARG A 1 409 ? 37.436 -1.210 -8.126 1.00 90.38 409 ARG A N 1
ATOM 3192 C CA . ARG A 1 409 ? 37.256 -2.591 -8.607 1.00 90.38 409 ARG A CA 1
ATOM 3193 C C . ARG A 1 409 ? 38.119 -2.862 -9.831 1.00 90.38 409 ARG A C 1
ATOM 3195 O O . ARG A 1 409 ? 38.749 -3.910 -9.892 1.00 90.38 409 ARG A O 1
ATOM 3202 N N . MET A 1 410 ? 38.206 -1.908 -10.754 1.00 89.31 410 MET A N 1
ATOM 3203 C CA . MET A 1 410 ? 39.039 -2.043 -11.943 1.00 89.31 410 MET A CA 1
ATOM 3204 C C . MET A 1 410 ? 40.522 -2.167 -11.591 1.00 89.31 410 MET A C 1
ATOM 3206 O O . MET A 1 410 ? 41.195 -3.023 -12.149 1.00 89.31 410 MET A O 1
ATOM 3210 N N . LYS A 1 411 ? 41.027 -1.395 -10.617 1.00 89.12 411 LYS A N 1
ATOM 3211 C CA . LYS A 1 411 ? 42.428 -1.502 -10.156 1.00 89.12 411 LYS A CA 1
ATOM 3212 C C . LYS A 1 411 ? 42.763 -2.874 -9.583 1.00 89.12 411 LYS A C 1
ATOM 3214 O O . LYS A 1 411 ? 43.876 -3.352 -9.765 1.00 89.12 411 LYS A O 1
ATOM 3219 N N . VAL A 1 412 ? 41.809 -3.493 -8.890 1.00 86.31 412 VAL A N 1
ATOM 3220 C CA . VAL A 1 412 ? 41.980 -4.837 -8.323 1.00 86.31 412 VAL A CA 1
ATOM 3221 C C . VAL A 1 412 ? 41.840 -5.909 -9.405 1.00 86.31 412 VAL A C 1
ATOM 3223 O O . VAL A 1 412 ? 42.639 -6.836 -9.444 1.00 86.31 412 VAL A O 1
ATOM 3226 N N . GLY A 1 413 ? 40.836 -5.784 -10.277 1.00 82.62 413 GLY A N 1
ATOM 3227 C CA . GLY A 1 413 ? 40.485 -6.809 -11.261 1.00 82.62 413 GLY A CA 1
ATOM 3228 C C . GLY A 1 413 ? 41.363 -6.828 -12.512 1.00 82.62 413 GLY A C 1
ATOM 3229 O O . GLY A 1 413 ? 41.622 -7.900 -13.038 1.00 82.62 413 GLY A O 1
ATOM 3230 N N . TYR A 1 414 ? 41.852 -5.669 -12.961 1.00 84.69 414 TYR A N 1
ATOM 3231 C CA . TYR A 1 414 ? 42.600 -5.514 -14.217 1.00 84.69 414 TYR A CA 1
ATOM 3232 C C . TYR A 1 414 ? 44.058 -5.111 -13.983 1.00 84.69 414 TYR A C 1
ATOM 3234 O O . TYR A 1 414 ? 44.636 -4.390 -14.790 1.00 84.69 414 TYR A O 1
ATOM 3242 N N . HIS A 1 415 ? 44.662 -5.520 -12.863 1.00 81.44 415 HIS A N 1
ATOM 3243 C CA . HIS A 1 415 ? 45.990 -5.067 -12.442 1.00 81.44 415 HIS A CA 1
ATOM 3244 C C . HIS A 1 415 ? 47.088 -5.368 -13.490 1.00 81.44 415 HIS A C 1
ATOM 3246 O O . HIS A 1 415 ? 47.714 -6.426 -13.471 1.00 81.44 415 HIS A O 1
ATOM 3252 N N . GLY A 1 416 ? 47.343 -4.416 -14.395 1.00 80.31 416 GLY A N 1
ATOM 3253 C CA . GLY A 1 416 ? 48.266 -4.560 -15.528 1.00 80.31 416 GLY A CA 1
ATOM 3254 C C . GLY A 1 416 ? 47.689 -5.282 -16.753 1.00 80.31 416 GLY A C 1
ATOM 3255 O O . GLY A 1 416 ? 48.427 -5.525 -17.704 1.00 80.31 416 GLY A O 1
ATOM 3256 N N . GLN A 1 417 ? 46.397 -5.622 -16.755 1.00 88.31 417 GLN A N 1
ATOM 3257 C CA . GLN A 1 417 ? 45.724 -6.228 -17.905 1.00 88.31 417 GLN A CA 1
ATOM 3258 C C . GLN A 1 417 ? 45.191 -5.159 -18.862 1.00 88.31 417 GLN A C 1
ATOM 3260 O O . GLN A 1 417 ? 44.821 -4.058 -18.445 1.00 88.31 417 GLN A O 1
ATOM 3265 N N . LYS A 1 418 ? 45.132 -5.505 -20.152 1.00 90.94 418 LYS A N 1
ATOM 3266 C CA . LYS A 1 418 ? 44.467 -4.681 -21.161 1.00 90.94 418 LYS A CA 1
ATOM 3267 C C . LYS A 1 418 ? 42.955 -4.680 -20.942 1.00 90.94 418 LYS A C 1
ATOM 3269 O O . LYS A 1 418 ? 42.369 -5.723 -20.656 1.00 90.94 418 LYS A O 1
ATOM 3274 N N . ILE A 1 419 ? 42.330 -3.517 -21.095 1.00 91.31 419 ILE A N 1
ATOM 3275 C CA . ILE A 1 419 ? 40.880 -3.336 -21.002 1.00 91.31 419 ILE A CA 1
ATOM 3276 C C . ILE A 1 419 ? 40.359 -2.970 -22.388 1.00 91.31 419 ILE A C 1
ATOM 3278 O O . ILE A 1 419 ? 40.568 -1.855 -22.863 1.00 91.31 419 ILE A O 1
ATOM 3282 N N . TYR A 1 420 ? 39.676 -3.923 -23.016 1.00 91.75 420 TYR A N 1
ATOM 3283 C CA . TYR A 1 420 ? 39.140 -3.807 -24.371 1.00 91.75 420 TYR A CA 1
ATOM 3284 C C . TYR A 1 420 ? 37.847 -2.992 -24.367 1.00 91.75 420 TYR A C 1
ATOM 3286 O O . TYR A 1 420 ? 36.755 -3.501 -24.094 1.00 91.75 420 TYR A O 1
ATOM 3294 N N . LEU A 1 421 ? 37.974 -1.694 -24.624 1.00 88.25 421 LEU A N 1
ATOM 3295 C CA . LEU A 1 421 ? 36.865 -0.754 -24.530 1.00 88.25 421 LEU A CA 1
ATOM 3296 C C . LEU A 1 421 ? 35.854 -0.964 -25.659 1.00 88.25 421 LEU A C 1
ATOM 3298 O O . LEU A 1 421 ? 34.655 -0.868 -25.404 1.00 88.25 421 LEU A O 1
ATOM 3302 N N . GLY A 1 422 ? 36.311 -1.354 -26.853 1.00 86.75 422 GLY A N 1
ATOM 3303 C CA . GLY A 1 422 ? 35.436 -1.720 -27.971 1.00 86.75 422 GLY A CA 1
ATOM 3304 C C . GLY A 1 422 ? 34.503 -2.886 -27.621 1.00 86.75 422 GLY A C 1
ATOM 3305 O O . GLY A 1 422 ? 33.305 -2.840 -27.896 1.00 86.75 422 GLY A O 1
ATOM 3306 N N . ALA A 1 423 ? 35.003 -3.903 -26.907 1.00 85.50 423 ALA A N 1
ATOM 3307 C CA . ALA A 1 423 ? 34.178 -5.019 -26.436 1.00 85.50 423 ALA A CA 1
ATOM 3308 C C . ALA A 1 423 ? 33.125 -4.576 -25.399 1.00 85.50 423 ALA A C 1
ATOM 3310 O O . ALA A 1 423 ? 31.973 -5.014 -25.451 1.00 85.50 423 ALA A O 1
ATOM 3311 N N . LEU A 1 424 ? 33.488 -3.669 -24.483 1.00 84.81 424 LEU A N 1
ATOM 3312 C CA . LEU A 1 424 ? 32.554 -3.097 -23.505 1.00 84.81 424 LEU A CA 1
ATOM 3313 C C . LEU A 1 424 ? 31.488 -2.221 -24.178 1.00 84.81 424 LEU A C 1
ATOM 3315 O O . LEU A 1 424 ? 30.306 -2.352 -23.867 1.00 84.81 424 LEU A O 1
ATOM 3319 N N . LEU A 1 425 ? 31.874 -1.368 -25.126 1.00 84.88 425 LEU A N 1
ATOM 3320 C CA . LEU A 1 425 ? 30.944 -0.527 -25.882 1.00 84.88 425 LEU A CA 1
ATOM 3321 C C . LEU A 1 425 ? 29.965 -1.382 -26.688 1.00 84.88 425 LEU A C 1
ATOM 3323 O O . LEU A 1 425 ? 28.756 -1.153 -26.621 1.00 84.88 425 LEU A O 1
ATOM 3327 N N . LYS A 1 426 ? 30.462 -2.424 -27.361 1.00 85.44 426 LYS A N 1
ATOM 3328 C CA . LYS A 1 426 ? 29.646 -3.389 -28.106 1.00 85.44 426 LYS A CA 1
ATOM 3329 C C . LYS A 1 426 ? 28.669 -4.143 -27.206 1.00 85.44 426 LYS A C 1
ATOM 3331 O O . LYS A 1 426 ? 27.494 -4.250 -27.544 1.00 85.44 426 LYS A O 1
ATOM 3336 N N . LYS A 1 427 ? 29.106 -4.595 -26.023 1.00 83.56 427 LYS A N 1
ATOM 3337 C CA . LYS A 1 427 ? 28.239 -5.257 -25.027 1.00 83.56 427 LYS A CA 1
ATOM 3338 C C . LYS A 1 427 ? 27.051 -4.385 -24.598 1.00 83.56 427 LYS A C 1
ATOM 3340 O O . LYS A 1 427 ? 26.003 -4.918 -24.245 1.00 83.56 427 LYS A O 1
ATOM 3345 N N . HIS A 1 428 ? 27.211 -3.064 -24.628 1.00 80.81 428 HIS A N 1
ATOM 3346 C CA . HIS A 1 428 ? 26.179 -2.096 -24.255 1.00 80.81 428 HIS A CA 1
ATOM 3347 C C . HIS A 1 428 ? 25.485 -1.428 -25.458 1.00 80.81 428 HIS A C 1
ATOM 3349 O O . HIS A 1 428 ? 24.718 -0.484 -25.260 1.00 80.81 428 HIS A O 1
ATOM 3355 N N . GLY A 1 429 ? 25.737 -1.886 -26.692 1.00 83.44 429 GLY A N 1
ATOM 3356 C CA . GLY A 1 429 ? 25.132 -1.327 -27.909 1.00 83.44 429 GLY A CA 1
ATOM 3357 C C . GLY A 1 429 ? 25.543 0.125 -28.203 1.00 83.44 429 GLY A C 1
ATOM 3358 O O . GLY A 1 429 ? 24.765 0.901 -28.770 1.00 83.44 429 GLY A O 1
ATOM 3359 N N . LEU A 1 430 ? 26.737 0.525 -27.758 1.00 80.81 430 LEU A N 1
ATOM 3360 C CA . LEU A 1 430 ? 27.290 1.874 -27.920 1.00 80.81 430 LEU A CA 1
ATOM 3361 C C . LEU A 1 430 ? 28.343 1.972 -29.037 1.00 80.81 430 LEU A C 1
ATOM 3363 O O . LEU A 1 430 ? 28.640 3.083 -29.472 1.00 80.81 430 LEU A O 1
ATOM 3367 N N . ASP A 1 431 ? 28.832 0.842 -29.548 1.00 81.50 431 ASP A N 1
ATOM 3368 C CA . ASP A 1 431 ? 29.826 0.716 -30.631 1.00 81.50 431 ASP A CA 1
ATOM 3369 C C . ASP A 1 431 ? 29.413 1.425 -31.935 1.00 81.50 431 ASP A C 1
ATOM 3371 O O . ASP A 1 431 ? 30.241 1.938 -32.678 1.00 81.50 431 ASP A O 1
ATOM 3375 N N . LYS A 1 432 ? 28.107 1.520 -32.214 1.00 81.69 432 LYS A N 1
ATOM 3376 C CA . LYS A 1 432 ? 27.589 2.230 -33.402 1.00 81.69 432 LYS A CA 1
ATOM 3377 C C . LYS A 1 432 ? 27.400 3.734 -33.202 1.00 81.69 432 LYS A C 1
ATOM 3379 O O . LYS A 1 432 ? 27.079 4.440 -34.158 1.00 81.69 432 LYS A O 1
ATOM 3384 N N . LYS A 1 433 ? 27.485 4.217 -31.960 1.00 79.56 433 LYS A N 1
ATOM 3385 C CA . LYS A 1 433 ? 27.114 5.591 -31.579 1.00 79.56 433 LYS A CA 1
ATOM 3386 C C . LYS A 1 433 ? 28.320 6.461 -31.263 1.00 79.56 433 LYS A C 1
ATOM 3388 O O . LYS A 1 433 ? 28.167 7.680 -31.223 1.00 79.56 433 LYS A O 1
ATOM 3393 N N . VAL A 1 434 ? 29.483 5.861 -31.033 1.00 79.25 434 VAL A N 1
ATOM 3394 C CA . VAL A 1 434 ? 30.685 6.591 -30.644 1.00 79.25 434 VAL A CA 1
ATOM 3395 C C . VAL A 1 434 ? 31.911 6.002 -31.332 1.00 79.25 434 VAL A C 1
ATOM 3397 O O . VAL A 1 434 ? 31.937 4.823 -31.655 1.00 79.25 434 VAL A O 1
ATOM 3400 N N . ASN A 1 435 ? 32.907 6.843 -31.603 1.00 87.38 435 ASN A N 1
ATOM 3401 C CA . ASN A 1 435 ? 34.173 6.419 -32.185 1.00 87.38 435 ASN A CA 1
ATOM 3402 C C . ASN A 1 435 ? 35.050 5.759 -31.103 1.00 87.38 435 ASN A C 1
ATOM 3404 O O . ASN A 1 435 ? 35.473 6.435 -30.161 1.00 87.38 435 ASN A O 1
ATOM 3408 N N . ASP A 1 436 ? 35.318 4.457 -31.242 1.00 85.75 436 ASP A N 1
ATOM 3409 C CA . ASP A 1 436 ? 36.076 3.655 -30.271 1.00 85.75 436 ASP A CA 1
ATOM 3410 C C . ASP A 1 436 ? 37.459 4.249 -29.968 1.00 85.75 436 ASP A C 1
ATOM 3412 O O . ASP A 1 436 ? 37.859 4.304 -28.802 1.00 85.75 436 ASP A O 1
ATOM 3416 N N . ASP A 1 437 ? 38.166 4.771 -30.975 1.00 86.69 437 ASP A N 1
ATOM 3417 C CA . ASP A 1 437 ? 39.483 5.393 -30.791 1.00 86.69 437 ASP A CA 1
ATOM 3418 C C . ASP A 1 437 ? 39.389 6.709 -30.006 1.00 86.69 437 ASP A C 1
ATOM 3420 O O . ASP A 1 437 ? 40.276 7.043 -29.215 1.00 86.69 437 ASP A O 1
ATOM 3424 N N . GLU A 1 438 ? 38.304 7.460 -30.201 1.00 87.56 438 GLU A N 1
ATOM 3425 C CA . GLU A 1 438 ? 38.066 8.725 -29.508 1.00 87.56 438 GLU A CA 1
ATOM 3426 C C . GLU A 1 438 ? 37.744 8.484 -28.031 1.00 87.56 438 GLU A C 1
ATOM 3428 O O . GLU A 1 438 ? 38.401 9.063 -27.164 1.00 87.56 438 GLU A O 1
ATOM 3433 N N . ILE A 1 439 ? 36.819 7.563 -27.723 1.00 85.06 439 ILE A N 1
ATOM 3434 C CA . ILE A 1 439 ? 36.547 7.173 -26.331 1.00 85.06 439 ILE A CA 1
ATOM 3435 C C . ILE A 1 439 ? 37.809 6.596 -25.691 1.00 85.06 439 ILE A C 1
ATOM 3437 O O . ILE A 1 439 ? 38.135 6.957 -24.560 1.00 85.06 439 ILE A O 1
ATOM 3441 N N . THR A 1 440 ? 38.548 5.741 -26.397 1.00 90.19 440 THR A N 1
ATOM 3442 C CA . THR A 1 440 ? 39.772 5.141 -25.854 1.00 90.19 440 THR A CA 1
ATOM 3443 C C . THR A 1 440 ? 40.786 6.215 -25.469 1.00 90.19 440 THR A C 1
ATOM 3445 O O . THR A 1 440 ? 41.324 6.167 -24.365 1.00 90.19 440 THR A O 1
ATOM 3448 N N . ARG A 1 441 ? 40.979 7.257 -26.291 1.00 89.62 441 ARG A N 1
ATOM 3449 C CA . ARG A 1 441 ? 41.832 8.406 -25.927 1.00 89.62 441 ARG A CA 1
ATOM 3450 C C . ARG A 1 441 ? 41.320 9.165 -24.704 1.00 89.62 441 ARG A C 1
ATOM 3452 O O . ARG A 1 441 ? 42.127 9.549 -23.858 1.00 89.62 441 ARG A O 1
ATOM 3459 N N . LEU A 1 442 ? 40.008 9.370 -24.584 1.00 88.25 442 LEU A N 1
ATOM 3460 C CA . LEU A 1 442 ? 39.408 10.036 -23.422 1.00 88.25 442 LEU A CA 1
ATOM 3461 C C . LEU A 1 442 ? 39.612 9.229 -22.138 1.00 88.25 442 LEU A C 1
ATOM 3463 O O . LEU A 1 442 ? 40.003 9.789 -21.115 1.00 88.25 442 LEU A O 1
ATOM 3467 N N . PHE A 1 443 ? 39.421 7.913 -22.199 1.00 90.06 443 PHE A N 1
ATOM 3468 C CA . PHE A 1 443 ? 39.612 7.010 -21.066 1.00 90.06 443 PHE A CA 1
ATOM 3469 C C . PHE A 1 443 ? 41.090 6.895 -20.684 1.00 90.06 443 PHE A C 1
ATOM 3471 O O . PHE A 1 443 ? 41.414 6.969 -19.499 1.00 90.06 443 PHE A O 1
ATOM 3478 N N . GLN A 1 444 ? 41.993 6.830 -21.667 1.00 91.94 444 GLN A N 1
ATOM 3479 C CA . GLN A 1 444 ? 43.443 6.878 -21.453 1.00 91.94 444 GLN A CA 1
ATOM 3480 C C . GLN A 1 444 ? 43.874 8.181 -20.774 1.00 91.94 444 GLN A C 1
ATOM 3482 O O . GLN A 1 444 ? 44.746 8.170 -19.908 1.00 91.94 444 GLN A O 1
ATOM 3487 N N . LYS A 1 445 ? 43.262 9.310 -21.146 1.00 90.75 445 LYS A N 1
ATOM 3488 C CA . LYS A 1 445 ? 43.545 10.615 -20.545 1.00 90.75 445 LYS A CA 1
ATOM 3489 C C . LYS A 1 445 ? 42.972 10.739 -19.130 1.00 90.75 445 LYS A C 1
ATOM 3491 O O . LYS A 1 445 ? 43.640 11.288 -18.258 1.00 90.75 445 LYS A O 1
ATOM 3496 N N . ALA A 1 446 ? 41.754 10.246 -18.901 1.00 88.00 446 ALA A N 1
ATOM 3497 C CA . ALA A 1 446 ? 41.070 10.330 -17.611 1.00 88.00 446 ALA A CA 1
ATOM 3498 C C . ALA A 1 446 ? 41.634 9.350 -16.569 1.00 88.00 446 ALA A C 1
ATOM 3500 O O . ALA A 1 446 ? 41.705 9.690 -15.387 1.00 88.00 446 ALA A O 1
ATOM 3501 N N . TRP A 1 447 ? 42.053 8.159 -17.006 1.00 91.44 447 TRP A N 1
ATOM 3502 C CA . TRP A 1 447 ? 42.586 7.092 -16.158 1.00 91.44 447 TRP A CA 1
ATOM 3503 C C . TRP A 1 447 ? 43.800 6.420 -16.815 1.00 91.44 447 TRP A C 1
ATOM 3505 O O . TRP A 1 447 ? 43.696 5.290 -17.313 1.00 91.44 447 TRP A O 1
ATOM 3515 N N . PRO A 1 448 ? 44.958 7.106 -16.837 1.00 93.19 448 PRO A N 1
ATOM 3516 C CA . PRO A 1 448 ? 46.169 6.622 -17.498 1.00 93.19 448 PRO A CA 1
ATOM 3517 C C . PRO A 1 448 ? 46.775 5.381 -16.832 1.00 93.19 448 PRO A C 1
ATOM 3519 O O . PRO A 1 448 ? 47.663 4.755 -17.404 1.00 93.19 448 PRO A O 1
ATOM 3522 N N . GLU A 1 449 ? 46.327 5.019 -15.627 1.00 90.81 449 GLU A N 1
ATOM 3523 C CA . GLU A 1 449 ? 46.784 3.819 -14.927 1.00 90.81 449 GLU A CA 1
ATOM 3524 C C . GLU A 1 449 ? 46.271 2.496 -15.524 1.00 90.81 449 GLU A C 1
ATOM 3526 O O . GLU A 1 449 ? 46.764 1.437 -15.135 1.00 90.81 449 GLU A O 1
ATOM 3531 N N . PHE A 1 450 ? 45.292 2.532 -16.433 1.00 92.25 450 PHE A N 1
ATOM 3532 C CA . PHE A 1 450 ? 44.775 1.341 -17.107 1.00 92.25 450 PHE A CA 1
ATOM 3533 C C . PHE A 1 450 ? 45.280 1.264 -18.552 1.00 92.25 450 PHE A C 1
ATOM 3535 O O . PHE A 1 450 ? 45.423 2.276 -19.239 1.00 92.25 450 PHE A O 1
ATOM 3542 N N . ALA A 1 451 ? 45.532 0.045 -19.030 1.00 92.69 451 ALA A N 1
ATOM 3543 C CA . ALA A 1 451 ? 45.924 -0.204 -20.412 1.00 92.69 451 ALA A CA 1
ATOM 3544 C C . ALA A 1 451 ? 44.672 -0.340 -21.293 1.00 92.69 451 ALA A C 1
ATOM 3546 O O . ALA A 1 451 ? 44.204 -1.451 -21.536 1.00 92.69 451 ALA A O 1
ATOM 3547 N N . TRP A 1 452 ? 44.094 0.779 -21.729 1.00 92.88 452 TRP A N 1
ATOM 3548 C CA . TRP A 1 452 ? 42.913 0.768 -22.596 1.00 92.88 452 TRP A CA 1
ATOM 3549 C C . TRP A 1 452 ? 43.277 0.347 -24.022 1.00 92.88 452 TRP A C 1
ATOM 3551 O O . TRP A 1 452 ? 44.295 0.774 -24.565 1.00 92.88 452 TRP A O 1
ATOM 3561 N N . ASP A 1 453 ? 42.440 -0.490 -24.627 1.00 91.56 453 ASP A N 1
ATOM 3562 C CA . ASP A 1 453 ? 42.598 -0.966 -26.000 1.00 91.56 453 ASP A CA 1
ATOM 3563 C C . ASP A 1 453 ? 41.281 -0.725 -26.755 1.00 91.56 453 ASP A C 1
ATOM 3565 O O . ASP A 1 453 ? 40.209 -1.088 -26.260 1.00 91.56 453 ASP A O 1
ATOM 3569 N N . SER A 1 454 ? 41.342 -0.063 -27.916 1.00 88.88 454 SER A N 1
ATOM 3570 C CA . SER A 1 454 ? 40.150 0.235 -28.725 1.00 88.88 454 SER A CA 1
ATOM 3571 C C . SER A 1 454 ? 39.654 -0.983 -29.504 1.00 88.88 454 SER A C 1
ATOM 3573 O O . SER A 1 454 ? 38.532 -0.969 -30.006 1.00 88.88 454 SER A O 1
ATOM 3575 N N . SER A 1 455 ? 40.443 -2.061 -29.579 1.00 88.12 455 SER A N 1
ATOM 3576 C CA . SER A 1 455 ? 40.038 -3.279 -30.276 1.00 88.12 455 SER A CA 1
ATOM 3577 C C . SER A 1 455 ? 38.854 -3.979 -29.594 1.00 88.12 455 SER A C 1
ATOM 3579 O O . SER A 1 455 ? 38.638 -3.907 -28.380 1.00 88.12 455 SER A O 1
ATOM 3581 N N . SER A 1 456 ? 38.053 -4.667 -30.409 1.00 74.69 456 SER A N 1
ATOM 3582 C CA . SER A 1 456 ? 36.908 -5.472 -29.960 1.00 74.69 456 SER A CA 1
ATOM 3583 C C . SER A 1 456 ? 37.257 -6.948 -29.735 1.00 74.69 456 SER A C 1
ATOM 3585 O O . SER A 1 456 ? 36.379 -7.730 -29.371 1.00 74.69 456 SER A O 1
ATOM 3587 N N . GLU A 1 457 ? 38.522 -7.329 -29.923 1.00 64.12 457 GLU A N 1
ATOM 3588 C CA . GLU A 1 457 ? 38.993 -8.706 -29.788 1.00 64.12 457 GLU A CA 1
ATOM 3589 C C . GLU A 1 457 ? 39.440 -8.995 -28.350 1.00 64.12 457 GLU A C 1
ATOM 3591 O O . GLU A 1 457 ? 40.541 -8.641 -27.935 1.00 64.12 457 GLU A O 1
ATOM 3596 N N . SER A 1 458 ? 38.623 -9.743 -27.606 1.00 53.59 458 SER A N 1
ATOM 3597 C CA . SER A 1 458 ? 39.210 -10.837 -26.838 1.00 53.59 458 SER A CA 1
ATOM 3598 C C . SER A 1 458 ? 39.517 -11.919 -27.863 1.00 53.59 458 SER A C 1
ATOM 3600 O O . SER A 1 458 ? 38.589 -12.474 -28.450 1.00 53.59 458 SER A O 1
ATOM 3602 N N . SER A 1 459 ? 40.789 -12.192 -28.129 1.00 48.66 459 SER A N 1
ATOM 3603 C CA . SER A 1 459 ? 41.175 -13.428 -28.801 1.00 48.66 459 SER A CA 1
ATOM 3604 C C . SER A 1 459 ? 40.779 -14.589 -27.884 1.00 48.66 459 SER A C 1
ATOM 3606 O O . SER A 1 459 ? 41.581 -15.068 -27.086 1.00 48.66 459 SER A O 1
ATOM 3608 N N . GLU A 1 460 ? 39.516 -15.001 -27.947 1.00 49.72 460 GLU A N 1
ATOM 3609 C CA . GLU A 1 460 ? 39.159 -16.399 -27.759 1.00 49.72 460 GLU A CA 1
ATOM 3610 C C . GLU A 1 460 ? 39.768 -17.126 -28.964 1.00 49.72 460 GLU A C 1
ATOM 3612 O O . GLU A 1 460 ? 39.126 -17.338 -29.990 1.00 49.72 460 GLU A O 1
ATOM 3617 N N . GLU A 1 461 ? 41.076 -17.392 -28.874 1.00 44.84 461 GLU A N 1
ATOM 3618 C CA . GLU A 1 461 ? 41.629 -18.576 -29.515 1.00 44.84 461 GLU A CA 1
ATOM 3619 C C . GLU A 1 461 ? 40.884 -19.772 -28.918 1.00 44.84 461 GLU A C 1
ATOM 3621 O O . GLU A 1 461 ? 40.753 -19.893 -27.698 1.00 44.84 461 GLU A O 1
ATOM 3626 N N . GLU A 1 462 ? 40.325 -20.579 -29.815 1.00 46.81 462 GLU A N 1
ATOM 3627 C CA . GLU A 1 462 ? 39.720 -21.873 -29.539 1.00 46.81 462 GLU A CA 1
ATOM 3628 C C . GLU A 1 462 ? 40.667 -22.737 -28.688 1.00 46.81 462 GLU A C 1
ATOM 3630 O O . GLU A 1 462 ? 41.779 -23.024 -29.126 1.00 46.81 462 GLU A O 1
ATOM 3635 N N . ASP A 1 463 ? 40.199 -23.173 -27.516 1.00 35.91 463 ASP A N 1
ATOM 3636 C CA . ASP A 1 463 ? 40.611 -24.417 -26.845 1.00 35.91 463 ASP A CA 1
ATOM 3637 C C . ASP A 1 463 ? 39.451 -24.982 -26.004 1.00 35.91 463 ASP A C 1
ATOM 3639 O O . ASP A 1 463 ? 38.896 -24.244 -25.150 1.00 35.91 463 ASP A O 1
#

pLDDT: mean 74.93, std 20.13, range [27.19, 98.5]

Secondary structure (DSSP, 8-state):
-------------------EEEEEE-SSS-EEEEEES--TTS-SSEEE-TT-EEEEE-----SS--SEEEEEESSTTTTTTT--EEEEEEEE-SS-TTEEEEEEEEEETTGGGG-EEEEETTEEE-SS-EEEEEEETTB-EEEEES-SS--S-SB--S-HHHHHHHH--TTGGGTTTS--PPPPGGGS-EEEPP----------------PPPPPPPP---PPPPP--EE-TTS-EEEEETTEEEEE-GGGGTT--HHHHHHHHHHHHHTT--EEEEETTEEEEE-HHHHHHTT--SHHHHHHHHHHHHHHHHHHTHHHHHHHHT--HHHHHHHHHHH-TT----GGGTT-----TTHHHHTTSSS-------PPPHHHHHHHHHHHH--TTTTTT--HHHHHHHHHHHHHHHTTT-EEEHHHHHHHTT-TTTS-HHHHHHHHHHH-TTSEEE----------

Sequence (463 aa):
MVSHKATLTLGAFAALAQSKAIITNLCDHAVYLWSVPNTKDYAENFSLKPGNKFIEAFHYGSPINPGIALKLSTHNKGIFNGYDEIDLAYTIDRYDHTKLWISLDKVRGNALGGNLVFFTCSGAYKTPYVPTRQCSITDDIELVLCGSERTGPAHDDTPSQSIIACAGSALEKRATNGTMLPRPRACQGRVLEPKRVVADKEKKGDNPGAERYPKRVESTVAEPRQGTFVNKDGCECSWDQLGLHCDCDNQSKNATKGDKEKQHRQKSDNKKKDCLKTGDFEYCFDKGIAQKINLDDVDSFKTKYEKPLLGMLYSEACNIAAYRNWDCDEFKSAMKKVYPNIEEDKASSGLEPRNTTDLFKAEQRGGVKQSEKDFSPDENCRLLIVLLATDEDKKGRTSEDVCKNIIRRMKVGYHGQKIYLGALLKKHGLDKKVNDDEITRLFQKAWPEFAWDSSSESSEEED

InterPro domains:
  IPR006771 Secreted thaumatin-like protein cetA-like [PF04681] (15-121)

Foldseek 3Di:
DDDDDDDPPPPPPPLADAAWAKEFAQDQAWKFKFKPPDDPQTGDRDTAGHGKMKIAQAAAHDPVHRKIWTWIASDRCCVVVVEWIKTWMKHQDPVHNQKMKTWIDGPDDCGLVLQKWKQAPVGIDSGNGDPIDIDTSQAHIYIYRNDDDDDDDGGRPGPSVVSSLLRDDLQQQCQPPNDSDDRPPSRGIDMDHPPPPPVPPPPDDDDDDDDDDDDDDDDDDDDDDQDWDQDPLRWTWHADPVGIDTHPPVPPPPDDPVRVVVCVVVVVPQPPFDWDDQPPDTRGDDVVVCVVVVHPDPVSCCVPPVLVVLLVCLLCQVVVCVVVVHDSVVSNVVSCVRVVPNDNPPVPPPDDDPDPCVVPPPPPPDPDPDDPDQDDLLVLLVVLCLQQQDPVLVRNDDSVSSSVVSVVVCCVPQVVHEDAVCLSCVVNVNNVPDDLVVNQVNCCVSCVNHRYDSDNDPPPPDD

Organism: NCBI:txid1314788